Protein AF-A0AAP5H1E4-F1 (afdb_monomer)

Sequence (641 aa):
MQPQWLYTIRWRLMLIMVASLALTGVGIFLGYVMAGALQKIEYVAVPINWIIEQAGSIRVMIITGIILFPVAFFLASLRLVRDLRAINAGLREISAGRFGNVVTVKSKDELSVIIESMNHLSTEWDHYLAEVTCGLEEIASGQFDHQIPEIAGNKLGEVAHSINQMSMQLKHSIAEERKAEKTKNDLITGVSHDLRTPLTSILGFLEVIQEDRYQDEVEMRYYINIAYEKSLALRRLIDELFEYTRINNGMPLEMNELDIAGLIGQLSEEFVPITENAGMKIRLNIQEGDFKIQADGGLLVRAYENIIANAIQYGKAGKYIDIDITQDGDMLAVRIQNYGDPIPERDLPFIFDRFYRVERSRSKQTGGTGLGLAITKSIVEVHRGCITARSSRKATSFETRFSISVLNQAHEAVRETDQHEIEQIPTTLPEKGLAPKKGIFHQERRLFQPRIAAVPMIVLLVCALVLFSFKNSFTSNLVAKLPAIFSENDAPTLIPTSGNNEMTLITGKTDKGYTLLIHSYVFDGQSLIIQYSLKHSNQISELQWTKQSVEPTFMLDPSTIKAVPGIATDTGVTLPKNGTIRFYFIGTLPPPDQFLLKVNVNQLILSDGSGQQDLLSGEWSFEIPVKKNHERKANGQSAPL

Secondary structure (DSSP, 8-state):
---GGGGSHHHHHHHHHHHHHHHHHHHHHHHHHHHHHHTTSTTTHHHHHHHHHHHSSHHHHHHHHHHHHHHHHHHHHHHHHHHHHHHHHHHHHHHTT--S-------SSHHHHHHHHHHHHHHHHHHHHHHHHHHHHHHHTT-TT------TTSHHHHHHHHHHHHHHHHHHHHHHHHHHHHHHHHHHHHHHHHHHHHHHHHHHHHHHHHTT--SSHHHHHHHHHHHHHHHHHHHHHHHHHHHHHHHHTTPPP--EEEEHHHHHHHHHHHTHHHHHHTT-EEEEEE-SS--EEEE-HHHHHHHHHHHHHHHHHH-GGG-EEEEEEEEETTEEEEEEEE-SSPPPTTTGGGTTSTT--S--S--SSS---S-HHHHHHHHHHHTT-EEEEEE-SS-EEEEEEEE-GGGTHHHHTTTSGGGS-----------------------------------HHHHHHHHHHHHHTT-SSSSHHHHTTSTTS------PPP--------------B-TTSEEEEEEEEEE-SSEEEEEEEEEETT---HHHHTTEEEEEEEEE-HHHHHHSTTEEESSS-B--SEEEEEEEE-SSSPPPSEEEEEEEEEEEEEEETTS-EEEE---EEEEEEEETTEEEETTS-EEE-

Structure (mmCIF, N/CA/C/O backbone):
data_AF-A0AAP5H1E4-F1
#
_entry.id   AF-A0AAP5H1E4-F1
#
loop_
_atom_site.group_PDB
_atom_site.id
_atom_site.type_symbol
_atom_site.label_atom_id
_atom_site.label_alt_id
_atom_site.label_comp_id
_atom_site.label_asym_id
_atom_site.label_entity_id
_atom_site.label_seq_id
_atom_site.pdbx_PDB_ins_code
_atom_site.Cartn_x
_atom_site.Cartn_y
_atom_site.Cartn_z
_atom_site.occupancy
_atom_site.B_iso_or_equiv
_atom_site.auth_seq_id
_atom_site.auth_comp_id
_atom_site.auth_asym_id
_atom_site.auth_atom_id
_atom_site.pdbx_PDB_model_num
ATOM 1 N N . MET A 1 1 ? 4.948 -3.774 -69.049 1.00 39.34 1 MET A N 1
ATOM 2 C CA . MET A 1 1 ? 6.015 -4.286 -68.159 1.00 39.34 1 MET A CA 1
ATOM 3 C C . MET A 1 1 ? 7.362 -4.022 -68.815 1.00 39.34 1 MET A C 1
ATOM 5 O O . MET A 1 1 ? 7.515 -4.395 -69.971 1.00 39.34 1 MET A O 1
ATOM 9 N N . GLN A 1 2 ? 8.313 -3.382 -68.129 1.00 39.72 2 GLN A N 1
ATOM 10 C CA . GLN A 1 2 ? 9.725 -3.420 -68.547 1.00 39.72 2 GLN A CA 1
ATOM 11 C C . GLN A 1 2 ? 10.376 -4.702 -67.991 1.00 39.72 2 GLN A C 1
ATOM 13 O O . GLN A 1 2 ? 9.955 -5.155 -66.923 1.00 39.72 2 GLN A O 1
ATOM 18 N N . PRO A 1 3 ? 11.369 -5.317 -68.664 1.00 50.44 3 PRO A N 1
ATOM 19 C CA . PRO A 1 3 ? 11.957 -6.566 -68.185 1.00 50.44 3 PRO A CA 1
ATOM 20 C C . PRO A 1 3 ? 12.864 -6.312 -66.973 1.00 50.44 3 PRO A C 1
ATOM 22 O O . PRO A 1 3 ? 13.985 -5.831 -67.124 1.00 50.44 3 PRO A O 1
ATOM 25 N N . GLN A 1 4 ? 12.399 -6.656 -65.767 1.00 54.50 4 GLN A N 1
ATOM 26 C CA . GLN A 1 4 ? 13.145 -6.437 -64.514 1.00 54.50 4 GLN A CA 1
ATOM 27 C C . GLN A 1 4 ? 14.542 -7.088 -64.512 1.00 54.50 4 GLN A C 1
ATOM 29 O O . GLN A 1 4 ? 15.456 -6.567 -63.880 1.00 54.50 4 GLN A O 1
ATOM 34 N N . TRP A 1 5 ? 14.750 -8.171 -65.272 1.00 57.91 5 TRP A N 1
ATOM 35 C CA . TRP A 1 5 ? 16.049 -8.849 -65.360 1.00 57.91 5 TRP A CA 1
ATOM 36 C C . TRP A 1 5 ? 17.187 -7.958 -65.887 1.00 57.91 5 TRP A C 1
ATOM 38 O O . TRP A 1 5 ? 18.332 -8.152 -65.480 1.00 57.91 5 TRP A O 1
ATOM 48 N N . LEU A 1 6 ? 16.888 -6.955 -66.726 1.00 54.78 6 LEU A N 1
ATOM 49 C CA . LEU A 1 6 ? 17.877 -6.006 -67.267 1.00 54.78 6 LEU A CA 1
ATOM 50 C C . LEU A 1 6 ? 18.501 -5.096 -66.197 1.00 54.78 6 LEU A C 1
ATOM 52 O O . LEU A 1 6 ? 19.537 -4.483 -66.446 1.00 54.78 6 LEU A O 1
ATOM 56 N N . TYR A 1 7 ? 17.877 -5.003 -65.023 1.00 64.00 7 TYR A N 1
ATOM 57 C CA . TYR A 1 7 ? 18.200 -4.028 -63.984 1.00 64.00 7 TYR A CA 1
ATOM 58 C C . TYR A 1 7 ? 18.976 -4.612 -62.798 1.00 64.00 7 TYR A C 1
ATOM 60 O O . TYR A 1 7 ? 19.130 -3.942 -61.791 1.00 64.00 7 TYR A O 1
ATOM 68 N N . THR A 1 8 ? 19.504 -5.833 -62.895 1.00 78.94 8 THR A N 1
ATOM 69 C CA . THR A 1 8 ? 20.339 -6.401 -61.815 1.00 78.94 8 THR A CA 1
ATOM 70 C C . THR A 1 8 ? 21.762 -5.829 -61.804 1.00 78.94 8 THR A C 1
ATOM 72 O O . THR A 1 8 ? 22.312 -5.494 -62.857 1.00 78.94 8 THR A O 1
ATOM 75 N N . ILE A 1 9 ? 22.434 -5.844 -60.648 1.00 78.81 9 ILE A N 1
ATOM 76 C CA . ILE A 1 9 ? 23.871 -5.549 -60.483 1.00 78.81 9 ILE A CA 1
ATOM 77 C C . ILE A 1 9 ? 24.718 -6.378 -61.463 1.00 78.81 9 ILE A C 1
ATOM 79 O O . ILE A 1 9 ? 25.712 -5.888 -61.999 1.00 78.81 9 ILE A O 1
ATOM 83 N N . ARG A 1 10 ? 24.308 -7.621 -61.758 1.00 80.12 10 ARG A N 1
ATOM 84 C CA . ARG A 1 10 ? 24.972 -8.493 -62.744 1.00 80.12 10 ARG A CA 1
ATOM 85 C C . ARG A 1 10 ? 24.897 -7.910 -64.156 1.00 80.12 10 ARG A C 1
ATOM 87 O O . ARG A 1 10 ? 25.924 -7.826 -64.827 1.00 80.12 10 ARG A O 1
ATOM 94 N N . TRP A 1 11 ? 23.721 -7.455 -64.588 1.00 81.56 11 TRP A N 1
ATOM 95 C CA . TRP A 1 11 ? 23.559 -6.789 -65.884 1.00 81.56 11 TRP A CA 1
ATOM 96 C C . TRP A 1 11 ? 24.194 -5.394 -65.907 1.00 81.56 11 TRP A C 1
ATOM 98 O O . TRP A 1 11 ? 24.801 -5.038 -66.911 1.00 81.56 11 TRP A O 1
ATOM 108 N N . ARG A 1 12 ? 24.197 -4.648 -64.795 1.00 81.62 12 ARG A N 1
ATOM 109 C CA . ARG A 1 12 ? 24.951 -3.389 -64.652 1.00 81.62 12 ARG A CA 1
ATOM 110 C C . ARG A 1 12 ? 26.459 -3.602 -64.835 1.00 81.62 12 ARG A C 1
ATOM 112 O O . ARG A 1 12 ? 27.085 -2.860 -65.586 1.00 81.62 12 ARG A O 1
ATOM 119 N N . LEU A 1 13 ? 27.037 -4.633 -64.214 1.00 84.31 13 LEU A N 1
ATOM 120 C CA . LEU A 1 13 ? 28.446 -5.011 -64.393 1.00 84.31 13 LEU A CA 1
ATOM 121 C C . LEU A 1 13 ? 28.737 -5.522 -65.811 1.00 84.31 13 LEU A C 1
ATOM 123 O O . LEU A 1 13 ? 29.768 -5.166 -66.378 1.00 84.31 13 LEU A O 1
ATOM 127 N N . MET A 1 14 ? 27.830 -6.294 -66.416 1.00 84.88 14 MET A N 1
ATOM 128 C CA . MET A 1 14 ? 27.967 -6.760 -67.802 1.00 84.88 14 MET A CA 1
ATOM 129 C C . MET A 1 14 ? 27.886 -5.605 -68.813 1.00 84.88 14 MET A C 1
ATOM 131 O O . MET A 1 14 ? 28.672 -5.565 -69.756 1.00 84.88 14 MET A O 1
ATOM 135 N N . LEU A 1 15 ? 26.998 -4.631 -68.598 1.00 84.69 15 LEU A N 1
ATOM 136 C CA . LEU A 1 15 ? 26.910 -3.411 -69.403 1.00 84.69 15 LEU A CA 1
ATOM 137 C C . LEU A 1 15 ? 28.156 -2.538 -69.238 1.00 84.69 15 LEU A C 1
ATOM 139 O O . LEU A 1 15 ? 28.662 -2.037 -70.235 1.00 84.69 15 LEU A O 1
ATOM 143 N N . ILE A 1 16 ? 28.699 -2.412 -68.021 1.00 86.38 16 ILE A N 1
ATOM 144 C CA . ILE A 1 16 ? 29.999 -1.764 -67.788 1.00 86.38 16 ILE A CA 1
ATOM 145 C C . ILE A 1 16 ? 31.108 -2.503 -68.554 1.00 86.38 16 ILE A C 1
ATOM 147 O O . ILE A 1 16 ? 31.871 -1.868 -69.271 1.00 86.38 16 ILE A O 1
ATOM 151 N N . MET A 1 17 ? 31.161 -3.836 -68.486 1.00 86.94 17 MET A N 1
ATOM 152 C CA . MET A 1 17 ? 32.143 -4.655 -69.207 1.00 86.94 17 MET A CA 1
ATOM 153 C C . MET A 1 17 ? 32.068 -4.452 -70.730 1.00 86.94 17 MET A C 1
ATOM 155 O O . MET A 1 17 ? 33.091 -4.214 -71.369 1.00 86.94 17 MET A O 1
ATOM 159 N N . VAL A 1 18 ? 30.867 -4.495 -71.315 1.00 88.00 18 VAL A N 1
ATOM 160 C CA . VAL A 1 18 ? 30.659 -4.283 -72.758 1.00 88.00 18 VAL A CA 1
ATOM 161 C C . VAL A 1 18 ? 30.956 -2.835 -73.160 1.00 88.00 18 VAL A C 1
ATOM 163 O O . VAL A 1 18 ? 31.608 -2.613 -74.179 1.00 88.00 18 VAL A O 1
ATOM 166 N N . ALA A 1 19 ? 30.552 -1.847 -72.356 1.00 86.81 19 ALA A N 1
ATOM 167 C CA . ALA A 1 19 ? 30.839 -0.437 -72.614 1.00 86.81 19 ALA A CA 1
ATOM 168 C C . ALA A 1 19 ? 32.343 -0.133 -72.547 1.00 86.81 19 ALA A C 1
ATOM 170 O O . ALA A 1 19 ? 32.854 0.571 -73.413 1.00 86.81 19 ALA A O 1
ATOM 171 N N . SER A 1 20 ? 33.073 -0.700 -71.583 1.00 89.12 20 SER A N 1
ATOM 172 C CA . SER A 1 20 ? 34.530 -0.569 -71.501 1.00 89.12 20 SER A CA 1
ATOM 173 C C . SER A 1 20 ? 35.233 -1.257 -72.674 1.00 89.12 20 SER A C 1
ATOM 175 O O . SER A 1 20 ? 36.193 -0.699 -73.194 1.00 89.12 20 SER A O 1
ATOM 177 N N . LEU A 1 21 ? 34.741 -2.410 -73.147 1.00 87.81 21 LEU A N 1
ATOM 178 C CA . LEU A 1 21 ? 35.279 -3.094 -74.333 1.00 87.81 21 LEU A CA 1
ATOM 179 C C . LEU A 1 21 ? 35.039 -2.291 -75.625 1.00 87.81 21 LEU A C 1
ATOM 181 O O . LEU A 1 21 ? 35.924 -2.189 -76.473 1.00 87.81 21 LEU A O 1
ATOM 185 N N . ALA A 1 22 ? 33.862 -1.676 -75.764 1.00 86.81 22 ALA A N 1
ATOM 186 C CA . ALA A 1 22 ? 33.564 -0.771 -76.871 1.00 86.81 22 ALA A CA 1
ATOM 187 C C . ALA A 1 22 ? 34.424 0.504 -76.803 1.00 86.81 22 ALA A C 1
ATOM 189 O O . ALA A 1 22 ? 34.989 0.920 -77.813 1.00 86.81 22 ALA A O 1
ATOM 190 N N . LEU A 1 23 ? 34.578 1.093 -75.612 1.00 88.00 23 LEU A N 1
ATOM 191 C CA . LEU A 1 23 ? 35.383 2.294 -75.386 1.00 88.00 23 LEU A CA 1
ATOM 192 C C . LEU A 1 23 ? 36.867 2.062 -75.697 1.00 88.00 23 LEU A C 1
ATOM 194 O O . LEU A 1 23 ? 37.504 2.946 -76.267 1.00 88.00 23 LEU A O 1
ATOM 198 N N . THR A 1 24 ? 37.425 0.888 -75.384 1.00 88.44 24 THR A N 1
ATOM 199 C CA . THR A 1 24 ? 38.811 0.574 -75.762 1.00 88.44 24 THR A CA 1
ATOM 200 C C . THR A 1 24 ? 38.967 0.287 -77.246 1.00 88.44 24 THR A C 1
ATOM 202 O O . THR A 1 24 ? 39.934 0.766 -77.833 1.00 88.44 24 THR A O 1
ATOM 205 N N . GLY A 1 25 ? 38.008 -0.392 -77.882 1.00 84.25 25 GLY A N 1
ATOM 206 C CA . GLY A 1 25 ? 37.976 -0.535 -79.341 1.00 84.25 25 GLY A CA 1
ATOM 207 C C . GLY A 1 25 ? 37.966 0.822 -80.057 1.00 84.25 25 GLY A C 1
ATOM 208 O O . GLY A 1 25 ? 38.786 1.061 -80.943 1.00 84.25 25 GLY A O 1
ATOM 209 N N . VAL A 1 26 ? 37.107 1.746 -79.609 1.00 86.94 26 VAL A N 1
ATOM 210 C CA . VAL A 1 26 ? 37.058 3.131 -80.107 1.00 86.94 26 VAL A CA 1
ATOM 211 C C . VAL A 1 26 ? 38.362 3.877 -79.814 1.00 86.94 26 VAL A C 1
ATOM 213 O O . VAL A 1 26 ? 38.882 4.534 -80.709 1.00 86.94 26 VAL A O 1
ATOM 216 N N . GLY A 1 27 ? 38.931 3.755 -78.612 1.00 83.06 27 GLY A N 1
ATOM 217 C CA . GLY A 1 27 ? 40.193 4.410 -78.246 1.00 83.06 27 GLY A CA 1
ATOM 218 C C . GLY A 1 27 ? 41.385 3.960 -79.098 1.00 83.06 27 GLY A C 1
ATOM 219 O O . GLY A 1 27 ? 42.168 4.794 -79.548 1.00 83.06 27 GLY A O 1
ATOM 220 N N . ILE A 1 28 ? 41.491 2.658 -79.386 1.00 84.06 28 ILE A N 1
ATOM 221 C CA . ILE A 1 28 ? 42.522 2.096 -80.272 1.00 84.06 28 ILE A CA 1
ATOM 222 C C . ILE A 1 28 ? 42.316 2.582 -81.713 1.00 84.06 28 ILE A C 1
ATOM 224 O O . ILE A 1 28 ? 43.275 3.003 -82.359 1.00 84.06 28 ILE A O 1
ATOM 228 N N . PHE A 1 29 ? 41.074 2.578 -82.209 1.00 82.69 29 PHE A N 1
ATOM 229 C CA . PHE A 1 29 ? 40.748 3.088 -83.544 1.00 82.69 29 PHE A 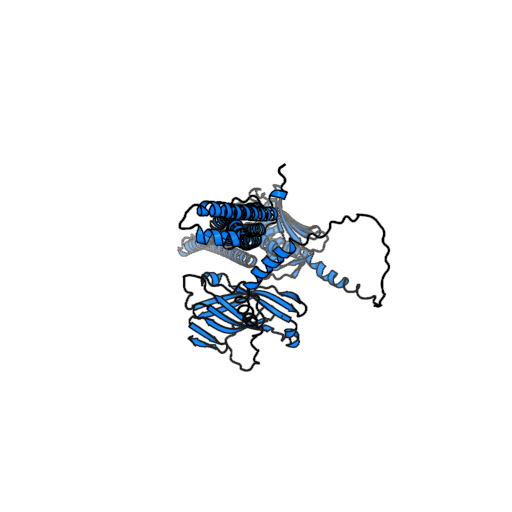CA 1
ATOM 230 C C . PHE A 1 29 ? 41.063 4.587 -83.683 1.00 82.69 29 PHE A C 1
ATOM 232 O O . PHE A 1 29 ? 41.682 4.998 -84.662 1.00 82.69 29 PHE A O 1
ATOM 239 N N . LEU A 1 30 ? 40.710 5.401 -82.683 1.00 81.31 30 LEU A N 1
ATOM 240 C CA . LEU A 1 30 ? 41.004 6.834 -82.674 1.00 81.31 30 LEU A CA 1
ATOM 241 C C . LEU A 1 30 ? 42.517 7.099 -82.620 1.00 81.31 30 LEU A C 1
ATOM 243 O O . LEU A 1 30 ? 43.008 7.974 -83.327 1.00 81.31 30 LEU A O 1
ATOM 247 N N . GLY A 1 31 ? 43.263 6.308 -81.840 1.00 78.62 31 GLY A N 1
ATOM 248 C CA . GLY A 1 31 ? 44.726 6.353 -81.799 1.00 78.62 31 GLY A CA 1
ATOM 249 C C . GLY A 1 31 ? 45.369 6.016 -83.148 1.00 78.62 31 GLY A C 1
ATOM 250 O O . GLY A 1 31 ? 46.270 6.727 -83.586 1.00 78.62 31 GLY A O 1
ATOM 251 N N . TYR A 1 32 ? 44.862 4.995 -83.847 1.00 77.88 32 TYR A N 1
ATOM 252 C CA . TYR A 1 32 ? 45.300 4.634 -85.200 1.00 77.88 32 TYR A CA 1
ATOM 253 C C . TYR A 1 32 ? 45.031 5.758 -86.217 1.00 77.88 32 TYR A C 1
ATOM 255 O O . TYR A 1 32 ? 45.938 6.168 -86.943 1.00 77.88 32 TYR A O 1
ATOM 263 N N . VAL A 1 33 ? 43.817 6.322 -86.222 1.00 80.06 33 VAL A N 1
ATOM 264 C CA . VAL A 1 33 ? 43.457 7.459 -87.091 1.00 80.06 33 VAL A CA 1
ATOM 265 C C . VAL A 1 33 ? 44.319 8.690 -86.785 1.00 80.06 33 VAL A C 1
ATOM 267 O O . VAL A 1 33 ? 44.785 9.358 -87.708 1.00 80.06 33 VAL A O 1
ATOM 270 N N . MET A 1 34 ? 44.584 8.981 -85.508 1.00 74.38 34 MET A N 1
ATOM 271 C CA . MET A 1 34 ? 45.401 10.130 -85.113 1.00 74.38 34 MET A CA 1
ATOM 272 C C . MET A 1 34 ? 46.888 9.939 -85.446 1.00 74.38 34 MET A C 1
ATOM 274 O O . MET A 1 34 ? 47.532 10.901 -85.858 1.00 74.38 34 MET A O 1
ATOM 278 N N . ALA A 1 35 ? 47.423 8.715 -85.369 1.00 69.19 35 ALA A N 1
ATOM 279 C CA . ALA A 1 35 ? 48.772 8.407 -85.847 1.00 69.19 35 ALA A CA 1
ATOM 280 C C . ALA A 1 35 ? 48.908 8.672 -87.360 1.00 69.19 35 ALA A C 1
ATOM 282 O O . ALA A 1 35 ? 49.825 9.378 -87.777 1.00 69.19 35 ALA A O 1
ATOM 283 N N . GLY A 1 36 ? 47.945 8.212 -88.171 1.00 69.50 36 GLY A N 1
ATOM 284 C CA . GLY A 1 36 ? 47.897 8.499 -89.613 1.00 69.50 36 GLY A CA 1
ATOM 285 C C . GLY A 1 36 ? 47.659 9.979 -89.963 1.00 69.50 36 GLY A C 1
ATOM 286 O O . GLY A 1 36 ? 48.030 10.432 -91.046 1.00 69.50 36 GLY A O 1
ATOM 287 N N . ALA A 1 37 ? 47.079 10.768 -89.053 1.00 72.00 37 ALA A N 1
ATOM 288 C CA . ALA A 1 37 ? 46.982 12.221 -89.203 1.00 72.00 37 ALA A CA 1
ATOM 289 C C . ALA A 1 37 ? 48.318 12.922 -88.891 1.00 72.00 37 ALA A C 1
ATOM 291 O O . ALA A 1 37 ? 48.766 13.764 -89.669 1.00 72.00 37 ALA A O 1
ATOM 292 N N . LEU A 1 38 ? 48.980 12.540 -87.792 1.00 66.50 38 LEU A N 1
ATOM 293 C CA . LEU A 1 38 ? 50.283 13.072 -87.370 1.00 66.50 38 LEU A CA 1
ATOM 294 C C . LEU A 1 38 ? 51.415 12.732 -88.354 1.00 66.50 38 LEU A C 1
ATOM 296 O O . LEU A 1 38 ? 52.356 13.510 -88.493 1.00 66.50 38 LEU A O 1
ATOM 300 N N . GLN A 1 39 ? 51.287 11.626 -89.093 1.00 65.06 39 GLN A N 1
ATOM 301 C CA . GLN A 1 39 ? 52.185 11.219 -90.181 1.00 65.06 39 GLN A CA 1
ATOM 302 C C . GLN A 1 39 ? 52.384 12.305 -91.261 1.00 65.06 39 GLN A C 1
ATOM 304 O O . GLN A 1 39 ? 53.387 12.295 -91.969 1.00 65.06 39 GLN A O 1
ATOM 309 N N . LYS A 1 40 ? 51.453 13.264 -91.383 1.00 66.31 40 LYS A N 1
ATOM 310 C CA . LYS A 1 40 ? 51.524 14.382 -92.341 1.00 66.31 40 LYS A CA 1
ATOM 311 C C . LYS A 1 40 ? 52.388 15.560 -91.871 1.00 66.31 40 LYS A C 1
ATOM 313 O O . LYS A 1 40 ? 52.519 16.532 -92.609 1.00 66.31 40 LYS A O 1
ATOM 318 N N . ILE A 1 41 ? 52.946 15.510 -90.659 1.00 73.44 41 ILE A N 1
ATOM 319 C CA . ILE A 1 41 ? 53.801 16.567 -90.107 1.00 73.44 41 ILE A CA 1
ATOM 320 C C . ILE A 1 41 ? 55.264 16.142 -90.257 1.00 73.44 41 ILE A C 1
ATOM 322 O O . ILE A 1 41 ? 55.736 15.237 -89.572 1.00 73.44 41 ILE A O 1
ATOM 326 N N . GLU A 1 42 ? 55.980 16.824 -91.147 1.00 61.03 42 GLU A N 1
ATOM 327 C CA . GLU A 1 42 ? 57.305 16.445 -91.663 1.00 61.03 42 GLU A CA 1
ATOM 328 C C . GLU A 1 42 ? 58.349 16.148 -90.565 1.00 61.03 42 GLU A C 1
ATOM 330 O O . GLU A 1 42 ? 59.067 15.154 -90.638 1.00 61.03 42 GLU A O 1
ATOM 335 N N . TYR A 1 43 ? 58.354 16.933 -89.480 1.00 63.47 43 TYR A N 1
ATOM 336 C CA . TYR A 1 43 ? 59.264 16.758 -88.337 1.00 63.47 43 TYR A CA 1
ATOM 337 C C . TYR A 1 43 ? 58.910 15.602 -87.380 1.00 63.47 43 TYR A C 1
ATOM 339 O O . TYR A 1 43 ? 59.730 15.226 -86.544 1.00 63.47 43 TYR A O 1
ATOM 347 N N . VAL A 1 44 ? 57.695 15.048 -87.463 1.00 59.81 44 VAL A N 1
ATOM 348 C CA . VAL A 1 44 ? 57.188 13.990 -86.559 1.00 59.81 44 VAL A CA 1
ATOM 349 C C . VAL A 1 44 ? 56.977 12.661 -87.302 1.00 59.81 44 VAL A C 1
ATOM 351 O O . VAL A 1 44 ? 56.905 11.599 -86.681 1.00 59.81 44 VAL A O 1
ATOM 354 N N . ALA A 1 45 ? 56.939 12.695 -88.637 1.00 59.41 45 ALA A N 1
ATOM 355 C CA . ALA A 1 45 ? 56.679 11.542 -89.492 1.00 59.41 45 ALA A CA 1
ATOM 356 C C . ALA A 1 45 ? 57.686 10.390 -89.319 1.00 59.41 45 ALA A C 1
ATOM 358 O O . ALA A 1 45 ? 57.287 9.236 -89.397 1.00 59.41 45 ALA A O 1
ATOM 359 N N . VAL A 1 46 ? 58.969 10.660 -89.044 1.00 63.25 46 VAL A N 1
ATOM 360 C CA . VAL A 1 46 ? 60.008 9.610 -88.936 1.00 63.25 46 VAL A CA 1
ATOM 361 C C . VAL A 1 46 ? 59.769 8.640 -87.762 1.00 63.25 46 VAL A C 1
ATOM 363 O O . VAL A 1 46 ? 59.603 7.445 -88.022 1.00 63.25 46 VAL A O 1
ATOM 366 N N . PRO A 1 47 ? 59.691 9.082 -86.486 1.00 61.00 47 PRO A N 1
ATOM 367 C CA . PRO A 1 47 ? 59.373 8.173 -85.383 1.00 61.00 47 PRO A CA 1
ATOM 368 C C . PRO A 1 47 ? 57.951 7.603 -85.483 1.00 61.00 47 PRO A C 1
ATOM 370 O O . PRO A 1 47 ? 57.722 6.474 -85.057 1.00 61.00 47 PRO A O 1
ATOM 373 N N . ILE A 1 48 ? 56.997 8.340 -86.067 1.00 62.31 48 ILE A N 1
ATOM 374 C CA . ILE A 1 48 ? 55.622 7.855 -86.244 1.00 62.31 48 ILE A CA 1
ATOM 375 C C . ILE A 1 48 ? 55.526 6.772 -87.326 1.00 62.31 48 ILE A C 1
ATOM 377 O O . ILE A 1 48 ? 54.792 5.814 -87.118 1.00 62.31 48 ILE A O 1
ATOM 381 N N . ASN A 1 49 ? 56.293 6.840 -88.416 1.00 62.69 49 ASN A N 1
ATOM 382 C CA . ASN A 1 49 ? 56.368 5.766 -89.412 1.00 62.69 49 ASN A CA 1
ATOM 383 C C . ASN A 1 49 ? 56.897 4.474 -88.785 1.00 62.69 49 ASN A C 1
ATOM 385 O O . ASN A 1 49 ? 56.255 3.438 -88.920 1.00 62.69 49 ASN A O 1
ATOM 389 N N . TRP A 1 50 ? 57.995 4.548 -88.024 1.00 64.69 50 TRP A N 1
ATOM 390 C CA . TRP A 1 50 ? 58.532 3.391 -87.297 1.00 64.69 50 TRP A CA 1
ATOM 391 C C . TRP A 1 50 ? 57.501 2.808 -86.316 1.00 64.69 50 TRP A C 1
ATOM 393 O O . TRP A 1 50 ? 57.255 1.603 -86.300 1.00 64.69 50 TRP A O 1
ATOM 403 N N . ILE A 1 51 ? 56.810 3.671 -85.560 1.00 59.31 51 ILE A N 1
ATOM 404 C CA . ILE A 1 51 ? 55.706 3.249 -84.687 1.00 59.31 51 ILE A CA 1
ATOM 405 C C . ILE A 1 51 ? 54.561 2.622 -85.494 1.00 59.31 51 ILE A C 1
ATOM 407 O O . ILE A 1 51 ? 54.023 1.622 -85.043 1.00 59.31 51 ILE A O 1
ATOM 411 N N . ILE A 1 52 ? 54.177 3.137 -86.665 1.00 60.88 52 ILE A N 1
ATOM 412 C CA . ILE A 1 52 ? 53.081 2.583 -87.481 1.00 60.88 52 ILE A CA 1
ATOM 413 C C . ILE A 1 52 ? 53.475 1.242 -88.120 1.00 60.88 52 ILE A C 1
ATOM 415 O O . ILE A 1 52 ? 52.645 0.335 -88.154 1.00 60.88 52 ILE A O 1
ATOM 419 N N . GLU A 1 53 ? 54.721 1.060 -88.556 1.00 64.00 53 GLU A N 1
ATOM 420 C CA . GLU A 1 53 ? 55.210 -0.224 -89.081 1.00 64.00 53 GLU A CA 1
ATOM 421 C C . GLU A 1 53 ? 55.253 -1.307 -87.988 1.00 64.00 53 GLU A C 1
ATOM 423 O O . GLU A 1 53 ? 54.825 -2.441 -88.220 1.00 64.00 53 GLU A O 1
ATOM 428 N N . GLN A 1 54 ? 55.666 -0.963 -86.760 1.00 58.34 54 GLN A N 1
ATOM 429 C CA . GLN A 1 54 ? 55.599 -1.883 -85.619 1.00 58.34 54 GLN A CA 1
ATOM 430 C C . GLN A 1 54 ? 54.160 -2.086 -85.087 1.00 58.34 54 GLN A C 1
ATOM 432 O O . GLN A 1 54 ? 53.781 -3.214 -84.763 1.00 58.34 54 GLN A O 1
ATOM 437 N N . ALA A 1 55 ? 53.358 -1.020 -84.966 1.00 48.75 55 ALA A N 1
ATOM 438 C CA . ALA A 1 55 ? 52.089 -0.996 -84.221 1.00 48.75 55 ALA A CA 1
ATOM 439 C C . ALA A 1 55 ? 50.820 -1.143 -85.074 1.00 48.75 55 ALA A C 1
ATOM 441 O O . ALA A 1 55 ? 49.772 -1.503 -84.539 1.00 48.75 55 ALA A O 1
ATOM 442 N N . GLY A 1 56 ? 50.913 -0.956 -86.394 1.00 51.00 56 GLY A N 1
ATOM 443 C CA . GLY A 1 56 ? 49.909 -1.425 -87.355 1.00 51.00 56 GLY A CA 1
ATOM 444 C C . GLY A 1 56 ? 49.823 -2.956 -87.413 1.00 51.00 56 GLY A C 1
ATOM 445 O O . GLY A 1 56 ? 48.859 -3.516 -87.933 1.00 51.00 56 GLY A O 1
ATOM 446 N N . SER A 1 57 ? 50.796 -3.657 -86.819 1.00 64.19 57 SER A N 1
ATOM 447 C CA . SER A 1 57 ? 50.678 -5.077 -86.508 1.00 64.19 57 SER A CA 1
ATOM 448 C C . SER A 1 57 ? 49.551 -5.320 -85.503 1.00 64.19 57 SER A C 1
ATOM 450 O O . SER A 1 57 ? 49.589 -4.834 -84.370 1.00 64.19 57 SER A O 1
ATOM 452 N N . ILE A 1 58 ? 48.604 -6.185 -85.880 1.00 68.44 58 ILE A N 1
ATOM 453 C CA . ILE A 1 58 ? 47.477 -6.661 -85.053 1.00 68.44 58 ILE A CA 1
ATOM 454 C C . ILE A 1 58 ? 47.918 -7.046 -83.624 1.00 68.44 58 ILE A C 1
ATOM 456 O O . ILE A 1 58 ? 47.176 -6.852 -82.662 1.00 68.44 58 ILE A O 1
ATOM 460 N N . ARG A 1 59 ? 49.151 -7.548 -83.463 1.00 69.94 59 ARG A N 1
ATOM 461 C CA . ARG A 1 59 ? 49.736 -7.928 -82.166 1.00 69.94 59 ARG A CA 1
ATOM 462 C C . ARG A 1 59 ? 49.836 -6.757 -81.183 1.00 69.94 59 ARG A C 1
ATOM 464 O O . ARG A 1 59 ? 49.564 -6.951 -80.002 1.00 69.94 59 ARG A O 1
ATOM 471 N N . VAL A 1 60 ? 50.196 -5.558 -81.644 1.00 74.06 60 VAL A N 1
ATOM 472 C CA . VAL A 1 60 ? 50.349 -4.382 -80.769 1.00 74.06 60 VAL A CA 1
ATOM 473 C C . VAL A 1 60 ? 48.985 -3.825 -80.376 1.00 74.06 60 VAL A C 1
ATOM 475 O O . VAL A 1 60 ? 48.762 -3.588 -79.193 1.00 74.06 60 VAL A O 1
ATOM 478 N N . MET A 1 61 ? 48.035 -3.738 -81.315 1.00 73.69 61 MET A N 1
ATOM 479 C CA . MET A 1 61 ? 46.643 -3.369 -81.008 1.00 73.69 61 MET A CA 1
ATOM 480 C C . MET A 1 61 ? 46.028 -4.286 -79.935 1.00 73.69 61 MET A C 1
ATOM 482 O O . MET A 1 61 ? 45.353 -3.804 -79.026 1.00 73.69 61 MET A O 1
ATOM 486 N N . ILE A 1 62 ? 46.306 -5.597 -79.994 1.00 77.88 62 ILE A N 1
ATOM 487 C CA . ILE A 1 62 ? 45.887 -6.567 -78.969 1.00 77.88 62 ILE A CA 1
ATOM 488 C C . ILE A 1 62 ? 46.533 -6.259 -77.608 1.00 77.88 62 ILE A C 1
ATOM 490 O O . ILE A 1 62 ? 45.822 -6.210 -76.607 1.00 77.88 62 ILE A O 1
ATOM 494 N N . ILE A 1 63 ? 47.847 -6.011 -77.550 1.00 80.56 63 ILE A N 1
ATOM 495 C CA . ILE A 1 63 ? 48.552 -5.684 -76.295 1.00 80.56 63 ILE A CA 1
ATOM 496 C C . ILE A 1 63 ? 48.011 -4.381 -75.684 1.00 80.56 63 ILE A C 1
ATOM 498 O O . ILE A 1 63 ? 47.677 -4.349 -74.499 1.00 80.56 63 ILE A O 1
ATOM 502 N N . THR A 1 64 ? 47.844 -3.327 -76.488 1.00 81.00 64 THR A N 1
ATOM 503 C CA . THR A 1 64 ? 47.244 -2.060 -76.044 1.00 81.00 64 THR A CA 1
ATOM 504 C C . THR A 1 64 ? 45.814 -2.263 -75.541 1.00 81.00 64 THR A C 1
ATOM 506 O O . THR A 1 64 ? 45.456 -1.708 -74.505 1.00 81.00 64 THR A O 1
ATOM 509 N N . GLY A 1 65 ? 45.008 -3.102 -76.200 1.00 80.31 65 GLY A N 1
ATOM 510 C CA . GLY A 1 65 ? 43.660 -3.451 -75.742 1.00 80.31 65 GLY A CA 1
ATOM 511 C C . GLY A 1 65 ? 43.635 -4.208 -74.414 1.00 80.31 65 GLY A C 1
ATOM 512 O O . GLY A 1 65 ? 42.832 -3.868 -73.546 1.00 80.31 65 GLY A O 1
ATOM 513 N N . ILE A 1 66 ? 44.544 -5.167 -74.219 1.00 84.19 66 ILE A N 1
ATOM 514 C CA . ILE A 1 66 ? 44.696 -5.925 -72.965 1.00 84.19 66 ILE A CA 1
ATOM 515 C C . ILE A 1 66 ? 45.071 -5.008 -71.790 1.00 84.19 66 ILE A C 1
ATOM 517 O O . ILE A 1 66 ? 44.635 -5.259 -70.671 1.00 84.19 66 ILE A O 1
ATOM 521 N N . ILE A 1 67 ? 45.831 -3.934 -72.029 1.00 83.81 67 ILE A N 1
ATOM 522 C CA . ILE A 1 67 ? 46.217 -2.957 -70.995 1.00 83.81 67 ILE A CA 1
ATOM 523 C C . ILE A 1 67 ? 45.109 -1.919 -70.757 1.00 83.81 67 ILE A C 1
ATOM 525 O O . ILE A 1 67 ? 44.776 -1.610 -69.613 1.00 83.81 67 ILE A O 1
ATOM 529 N N . LEU A 1 68 ? 44.511 -1.381 -71.824 1.00 83.31 68 LEU A N 1
ATOM 530 C CA . LEU A 1 68 ? 43.522 -0.306 -71.732 1.00 83.31 68 LEU A CA 1
ATOM 531 C C . LEU A 1 68 ? 42.177 -0.798 -71.172 1.00 83.31 68 LEU A C 1
ATOM 533 O O . LEU A 1 68 ? 41.486 -0.043 -70.488 1.00 83.31 68 LEU A O 1
ATOM 537 N N . PHE A 1 69 ? 41.790 -2.051 -71.440 1.00 87.88 69 PHE A N 1
ATOM 538 C CA . PHE A 1 69 ? 40.482 -2.584 -71.042 1.00 87.88 69 PHE A CA 1
ATOM 539 C C . PHE A 1 69 ? 40.298 -2.694 -69.517 1.00 87.88 69 PHE A C 1
ATOM 541 O O . PHE A 1 69 ? 39.301 -2.161 -69.025 1.00 87.88 69 PHE A O 1
ATOM 548 N N . PRO A 1 70 ? 41.238 -3.267 -68.736 1.00 88.81 70 PRO A N 1
ATOM 549 C CA . PRO A 1 70 ? 41.179 -3.234 -67.276 1.00 88.81 70 PRO A CA 1
ATOM 550 C C . PRO A 1 70 ? 41.084 -1.815 -66.706 1.00 88.81 70 PRO A C 1
ATOM 552 O O . PRO A 1 70 ? 40.330 -1.598 -65.763 1.00 88.81 70 PRO A O 1
ATOM 555 N N . VAL A 1 71 ? 41.780 -0.835 -67.298 1.00 85.88 71 VAL A N 1
ATOM 556 C CA . VAL A 1 71 ? 41.722 0.574 -66.866 1.00 85.88 71 VAL A CA 1
ATOM 557 C C . VAL A 1 71 ? 40.341 1.177 -67.141 1.00 85.88 71 VAL A C 1
ATOM 559 O O . VAL A 1 71 ? 39.724 1.744 -66.238 1.00 85.88 71 VAL A O 1
ATOM 562 N N . ALA A 1 72 ? 39.808 1.004 -68.354 1.00 81.44 72 ALA A N 1
ATOM 563 C CA . ALA A 1 72 ? 38.475 1.480 -68.727 1.00 81.44 72 ALA A CA 1
ATOM 564 C C . ALA A 1 72 ? 37.355 0.805 -67.910 1.00 81.44 72 ALA A C 1
ATOM 566 O O . ALA A 1 72 ? 36.358 1.448 -67.579 1.00 81.44 72 ALA A O 1
ATOM 567 N N . PHE A 1 73 ? 37.512 -0.477 -67.570 1.00 87.06 73 PHE A N 1
ATOM 568 C CA . PHE A 1 73 ? 36.587 -1.221 -66.713 1.00 87.06 73 PHE A CA 1
ATOM 569 C C . PHE A 1 73 ? 36.663 -0.759 -65.255 1.00 87.06 73 PHE A C 1
ATOM 571 O O . PHE A 1 73 ? 35.633 -0.478 -64.641 1.00 87.06 73 PHE A O 1
ATOM 578 N N . PHE A 1 74 ? 37.875 -0.596 -64.716 1.00 87.06 74 PHE A N 1
ATOM 579 C CA . PHE A 1 74 ? 38.091 -0.097 -63.362 1.00 87.06 74 PHE A CA 1
ATOM 580 C C . PHE A 1 74 ? 37.469 1.292 -63.176 1.00 87.06 74 PHE A C 1
ATOM 582 O O . PHE A 1 74 ? 36.644 1.465 -62.279 1.00 87.06 74 PHE A O 1
ATOM 589 N N . LEU A 1 75 ? 37.772 2.245 -64.065 1.00 85.56 75 LEU A N 1
ATOM 590 C CA . LEU A 1 75 ? 37.222 3.605 -64.016 1.00 85.56 75 LEU A CA 1
ATOM 591 C C . LEU A 1 75 ? 35.687 3.621 -64.071 1.00 85.56 75 LEU A C 1
ATOM 593 O O . LEU A 1 75 ? 35.053 4.328 -63.287 1.00 85.56 75 LEU A O 1
ATOM 597 N N . ALA A 1 76 ? 35.075 2.806 -64.934 1.00 80.56 76 ALA A N 1
ATOM 598 C CA . ALA A 1 76 ? 33.619 2.688 -65.007 1.00 80.56 76 ALA A CA 1
ATOM 599 C C . ALA A 1 76 ? 33.006 2.025 -63.750 1.00 80.56 76 ALA A C 1
ATOM 601 O O . ALA A 1 76 ? 31.923 2.417 -63.305 1.00 80.56 76 ALA A O 1
ATOM 602 N N . SER A 1 77 ? 33.713 1.076 -63.124 1.00 83.81 77 SER A N 1
ATOM 603 C CA . SER A 1 77 ? 33.279 0.409 -61.886 1.00 83.81 77 SER A CA 1
ATOM 604 C C . SER A 1 77 ? 33.274 1.323 -60.650 1.00 83.81 77 SER A C 1
ATOM 606 O O . SER A 1 77 ? 32.478 1.099 -59.734 1.00 83.81 77 SER A O 1
ATOM 608 N N . LEU A 1 78 ? 34.086 2.395 -60.633 1.00 82.62 78 LEU A N 1
ATOM 609 C CA . LEU A 1 78 ? 34.213 3.319 -59.491 1.00 82.62 78 LEU A CA 1
ATOM 610 C C . LEU A 1 78 ? 32.869 3.896 -59.024 1.00 82.62 78 LEU A C 1
ATOM 612 O O . LEU A 1 78 ? 32.696 4.166 -57.835 1.00 82.62 78 LEU A O 1
ATOM 616 N N . ARG A 1 79 ? 31.897 4.053 -59.934 1.00 78.56 79 ARG A N 1
ATOM 617 C CA . ARG A 1 79 ? 30.549 4.521 -59.588 1.00 78.56 79 ARG A CA 1
ATOM 618 C C . ARG A 1 79 ? 29.837 3.554 -58.640 1.00 78.56 79 ARG A C 1
ATOM 620 O O . ARG A 1 79 ? 29.327 3.998 -57.621 1.00 78.56 79 ARG A O 1
ATOM 627 N N . LEU A 1 80 ? 29.872 2.250 -58.922 1.00 79.81 80 LEU A N 1
ATOM 628 C CA . LEU A 1 80 ? 29.273 1.222 -58.060 1.00 79.81 80 LEU A CA 1
ATOM 629 C C . LEU A 1 80 ? 29.992 1.144 -56.703 1.00 79.81 80 LEU A C 1
ATOM 631 O O . LEU A 1 80 ? 29.342 1.035 -55.667 1.00 79.81 80 LEU A O 1
ATOM 635 N N . VAL A 1 81 ? 31.322 1.296 -56.686 1.00 83.12 81 VAL A N 1
ATOM 636 C CA . VAL A 1 81 ? 32.105 1.365 -55.438 1.00 83.12 81 VAL A CA 1
ATOM 637 C C . VAL A 1 81 ? 31.705 2.576 -54.586 1.00 83.12 81 VAL A C 1
ATOM 639 O O . VAL A 1 81 ? 31.611 2.461 -53.366 1.00 83.12 81 VAL A O 1
ATOM 642 N N . ARG A 1 82 ? 31.449 3.738 -55.198 1.00 82.44 82 ARG A N 1
ATOM 643 C CA . ARG A 1 82 ? 30.969 4.934 -54.488 1.00 82.44 82 ARG A CA 1
ATOM 644 C C . ARG A 1 82 ? 29.556 4.738 -53.936 1.00 82.44 82 ARG A C 1
ATOM 646 O O . ARG A 1 82 ? 29.312 5.095 -52.788 1.00 82.44 82 ARG A O 1
ATOM 653 N N . ASP A 1 83 ? 28.661 4.161 -54.731 1.00 82.88 83 ASP A N 1
ATOM 654 C CA . ASP A 1 83 ? 27.276 3.905 -54.332 1.00 82.88 83 ASP A CA 1
ATOM 655 C C . ASP A 1 83 ? 27.236 2.938 -53.115 1.00 82.88 83 ASP A C 1
ATOM 657 O O . ASP A 1 83 ? 26.549 3.212 -52.133 1.00 82.88 83 ASP A O 1
ATOM 661 N N . LEU A 1 84 ? 28.087 1.897 -53.089 1.00 83.31 84 LEU A N 1
ATOM 662 C CA . LEU A 1 84 ? 28.276 1.013 -51.922 1.00 83.31 84 LEU A CA 1
ATOM 663 C C . LEU A 1 84 ? 28.875 1.718 -50.688 1.00 83.31 84 LEU A C 1
ATOM 665 O O . LEU A 1 84 ? 28.472 1.422 -49.563 1.00 83.31 84 LEU A O 1
ATOM 669 N N . ARG A 1 85 ? 29.822 2.656 -50.859 1.00 85.56 85 ARG A N 1
ATOM 670 C CA . ARG A 1 85 ? 30.369 3.434 -49.724 1.00 85.56 85 ARG A CA 1
ATOM 671 C C . ARG A 1 85 ? 29.299 4.282 -49.040 1.00 85.56 85 ARG A C 1
ATOM 673 O O . ARG A 1 85 ? 29.349 4.420 -47.825 1.00 85.56 85 ARG A O 1
ATOM 680 N N . ALA A 1 86 ? 28.353 4.832 -49.799 1.00 83.81 86 ALA A N 1
ATOM 681 C CA . ALA A 1 86 ? 27.256 5.625 -49.251 1.00 83.81 86 ALA A CA 1
ATOM 682 C C . ALA A 1 86 ? 26.264 4.767 -48.444 1.00 83.81 86 ALA A C 1
ATOM 684 O O . ALA A 1 86 ? 25.854 5.180 -47.364 1.00 83.81 86 ALA A O 1
ATOM 685 N N . ILE A 1 87 ? 25.957 3.544 -48.898 1.00 86.06 87 ILE A N 1
ATOM 686 C CA . ILE A 1 87 ? 25.161 2.578 -48.116 1.00 86.06 87 ILE A CA 1
ATOM 687 C C . ILE A 1 87 ? 25.885 2.220 -46.808 1.00 86.06 87 ILE A C 1
ATOM 689 O O . ILE A 1 87 ? 25.292 2.282 -45.737 1.00 86.06 87 ILE A O 1
ATOM 693 N N . ASN A 1 88 ? 27.189 1.930 -46.868 1.00 87.62 88 ASN A N 1
ATOM 694 C CA . ASN A 1 88 ? 27.999 1.643 -45.677 1.00 87.62 88 ASN A CA 1
ATOM 695 C C . ASN A 1 88 ? 28.115 2.849 -44.716 1.00 87.62 88 ASN A C 1
ATOM 697 O O . ASN A 1 88 ? 28.283 2.666 -43.515 1.00 87.62 88 ASN A O 1
ATOM 701 N N . ALA A 1 89 ? 28.016 4.084 -45.220 1.00 86.56 89 ALA A N 1
ATOM 702 C CA . ALA A 1 89 ? 27.935 5.278 -44.381 1.00 86.56 89 ALA A CA 1
ATOM 703 C C . ALA A 1 89 ? 26.575 5.377 -43.665 1.00 86.56 89 ALA A C 1
ATOM 705 O O . ALA A 1 89 ? 26.557 5.571 -42.455 1.00 86.56 89 ALA A O 1
ATOM 706 N N . GLY A 1 90 ? 25.457 5.152 -44.367 1.00 85.31 90 GLY A N 1
ATOM 707 C CA . GLY A 1 90 ? 24.123 5.110 -43.751 1.00 85.31 90 GLY A CA 1
ATOM 708 C C . GLY A 1 90 ? 23.986 4.012 -42.692 1.00 85.31 90 GLY A C 1
ATOM 709 O O . GLY A 1 90 ? 23.547 4.278 -41.578 1.00 85.31 90 GLY A O 1
ATOM 710 N N . LEU A 1 91 ? 24.471 2.800 -42.989 1.00 85.75 91 LEU A N 1
ATOM 711 C CA . LEU A 1 91 ? 24.527 1.703 -42.014 1.00 85.75 91 LEU A CA 1
ATOM 712 C C . LEU A 1 91 ? 25.358 2.060 -40.772 1.00 85.75 91 LEU A C 1
ATOM 714 O O . LEU A 1 91 ? 25.014 1.630 -39.675 1.00 85.75 91 LEU A O 1
ATOM 718 N N . ARG A 1 92 ? 26.425 2.859 -40.920 1.00 87.06 92 ARG A N 1
ATOM 719 C CA . ARG A 1 92 ? 27.223 3.338 -39.782 1.00 87.06 92 ARG A CA 1
ATOM 720 C C . ARG A 1 92 ? 26.462 4.330 -38.908 1.00 87.06 92 ARG A C 1
ATOM 722 O O . ARG A 1 92 ? 26.524 4.182 -37.692 1.00 87.06 92 ARG A O 1
ATOM 729 N N . GLU A 1 93 ? 25.731 5.276 -39.495 1.00 86.75 93 GLU A N 1
ATOM 730 C CA . GLU A 1 93 ? 24.875 6.208 -38.744 1.00 86.75 93 GLU A CA 1
ATOM 731 C C . GLU A 1 93 ? 23.801 5.454 -37.945 1.00 86.75 93 GLU A C 1
ATOM 733 O O . GLU A 1 93 ? 23.722 5.613 -36.726 1.00 86.75 93 GLU A O 1
ATOM 738 N N . ILE A 1 94 ? 23.084 4.534 -38.601 1.00 86.00 94 ILE A N 1
ATOM 739 C CA . ILE A 1 94 ? 22.074 3.662 -37.980 1.00 86.00 94 ILE A CA 1
ATOM 740 C C . ILE A 1 94 ? 22.695 2.822 -36.849 1.00 86.00 94 ILE A C 1
ATOM 742 O O . ILE A 1 94 ? 22.167 2.789 -35.741 1.00 86.00 94 ILE A O 1
ATOM 746 N N . SER A 1 95 ? 23.863 2.203 -37.075 1.00 83.12 95 SER A N 1
ATOM 747 C CA . SER A 1 95 ? 24.570 1.421 -36.042 1.00 83.12 95 SER A CA 1
ATOM 748 C C . SER A 1 95 ? 25.082 2.251 -34.858 1.00 83.12 95 SER A C 1
ATOM 750 O O . SER A 1 95 ? 25.405 1.693 -33.814 1.00 83.12 95 SER A O 1
ATOM 752 N N . ALA A 1 96 ? 25.160 3.575 -35.014 1.00 86.75 96 ALA A N 1
ATOM 753 C CA . ALA A 1 96 ? 25.559 4.523 -33.980 1.00 86.75 96 ALA A CA 1
ATOM 754 C C . ALA A 1 96 ? 24.354 5.243 -33.340 1.00 86.75 96 ALA A C 1
ATOM 756 O O . ALA A 1 96 ? 24.537 6.293 -32.722 1.00 86.75 96 ALA A O 1
ATOM 757 N N . GLY A 1 97 ? 23.136 4.712 -33.520 1.00 80.56 97 GLY A N 1
ATOM 758 C CA . GLY A 1 97 ? 21.898 5.250 -32.951 1.00 80.56 97 GLY A CA 1
ATOM 759 C C . GLY A 1 97 ? 21.403 6.549 -33.593 1.00 80.56 97 GLY A C 1
ATOM 760 O O . GLY A 1 97 ? 20.525 7.198 -33.034 1.00 80.56 97 GLY A O 1
ATOM 761 N N . ARG A 1 98 ? 21.961 6.961 -34.741 1.00 84.38 98 ARG A N 1
ATOM 762 C CA . ARG A 1 98 ? 21.541 8.168 -35.469 1.00 84.38 98 ARG A CA 1
ATOM 763 C C . ARG A 1 98 ? 20.605 7.790 -36.608 1.00 84.38 98 ARG A C 1
ATOM 765 O O . ARG A 1 98 ? 21.027 7.562 -37.744 1.00 84.38 98 ARG A O 1
ATOM 772 N N . PHE A 1 99 ? 19.334 7.690 -36.246 1.00 83.69 99 PHE A N 1
ATOM 773 C CA . PHE A 1 99 ? 18.215 7.434 -37.143 1.00 83.69 99 PHE A CA 1
ATOM 774 C C . PHE A 1 99 ? 17.833 8.710 -37.931 1.00 83.69 99 PHE A C 1
ATOM 776 O O . PHE A 1 99 ? 18.575 9.695 -37.914 1.00 83.69 99 PHE A O 1
ATOM 783 N N . GLY A 1 100 ? 16.788 8.653 -38.763 1.00 71.75 100 GLY A N 1
ATOM 784 C CA . GLY A 1 100 ? 16.345 9.772 -39.616 1.00 71.75 100 GLY A CA 1
ATOM 785 C C . GLY A 1 100 ? 17.259 10.143 -40.808 1.00 71.75 100 GLY A C 1
ATOM 786 O O . GLY A 1 100 ? 16.812 10.795 -41.753 1.00 71.75 100 GLY A O 1
ATOM 787 N N . ASN A 1 101 ? 18.525 9.709 -40.831 1.00 78.69 101 ASN A N 1
ATOM 788 C CA . ASN A 1 101 ? 19.497 10.024 -41.889 1.00 78.69 101 ASN A CA 1
ATOM 789 C C . ASN A 1 101 ? 19.259 9.225 -43.195 1.00 78.69 101 ASN A C 1
ATOM 791 O O . ASN A 1 101 ? 19.747 8.108 -43.374 1.00 78.69 101 ASN A O 1
ATOM 795 N N . VAL A 1 102 ? 18.556 9.836 -44.157 1.00 76.94 102 VAL A N 1
ATOM 796 C CA . VAL A 1 102 ? 18.178 9.225 -45.450 1.00 76.94 102 VAL A CA 1
ATOM 797 C C . VAL A 1 102 ? 19.335 9.191 -46.467 1.00 76.94 102 VAL A C 1
ATOM 799 O O . VAL A 1 102 ? 19.846 10.227 -46.902 1.00 76.94 102 VAL A O 1
ATOM 802 N N . VAL A 1 103 ? 19.693 8.001 -46.963 1.00 80.19 103 VAL A N 1
ATOM 803 C CA . VAL A 1 103 ? 20.680 7.825 -48.046 1.00 80.19 103 VAL A CA 1
ATOM 804 C C . VAL A 1 103 ? 20.027 8.045 -49.415 1.00 80.19 103 VAL A C 1
ATOM 806 O O . VAL A 1 103 ? 19.203 7.258 -49.873 1.00 80.19 103 VAL A O 1
ATOM 809 N N . THR A 1 104 ? 20.434 9.103 -50.120 1.00 72.44 104 THR A N 1
ATOM 810 C CA . THR A 1 104 ? 19.799 9.592 -51.365 1.00 72.44 104 THR A CA 1
ATOM 811 C C . THR A 1 104 ? 20.440 9.072 -52.667 1.00 72.44 104 THR A C 1
ATOM 813 O O . THR A 1 104 ? 20.450 9.744 -53.705 1.00 72.44 104 THR A O 1
ATOM 816 N N . VAL A 1 105 ? 20.993 7.854 -52.652 1.00 72.38 105 VAL A N 1
ATOM 817 C CA . VAL A 1 105 ? 21.684 7.269 -53.816 1.00 72.38 105 VAL A CA 1
ATOM 818 C C . VAL A 1 105 ? 20.690 6.778 -54.874 1.00 72.38 105 VAL A C 1
ATOM 820 O O . VAL A 1 105 ? 20.063 5.732 -54.743 1.00 72.38 105 VAL A O 1
ATOM 823 N N . LYS A 1 106 ? 20.598 7.514 -55.988 1.00 67.12 106 LYS A N 1
ATOM 824 C CA . LYS A 1 106 ? 19.798 7.134 -57.166 1.00 67.12 106 LYS A CA 1
ATOM 825 C C . LYS A 1 106 ? 20.447 5.992 -57.957 1.00 67.12 106 LYS A C 1
ATOM 827 O O . LYS A 1 106 ? 21.100 6.234 -58.978 1.00 67.12 106 LYS A O 1
ATOM 832 N N . SER A 1 107 ? 20.248 4.759 -57.494 1.00 70.88 107 SER A N 1
ATOM 833 C CA . SER A 1 107 ? 20.437 3.555 -58.312 1.00 70.88 107 SER A CA 1
ATOM 834 C C . SER A 1 107 ? 19.161 3.204 -59.102 1.00 70.88 107 SER A C 1
ATOM 836 O O . SER A 1 107 ? 18.165 3.929 -59.052 1.00 70.88 107 SER A O 1
ATOM 838 N N . LYS A 1 108 ? 19.206 2.112 -59.873 1.00 71.94 108 LYS A N 1
ATOM 839 C CA . LYS A 1 108 ? 18.044 1.475 -60.532 1.00 71.94 108 LYS A CA 1
ATOM 840 C C . LYS A 1 108 ? 18.124 -0.059 -60.481 1.00 71.94 108 LYS A C 1
ATOM 842 O O . LYS A 1 108 ? 17.593 -0.723 -61.362 1.00 71.94 108 LYS A O 1
ATOM 847 N N . ASP A 1 109 ? 18.856 -0.592 -59.510 1.00 78.00 109 ASP A N 1
ATOM 848 C CA . ASP A 1 109 ? 19.152 -2.018 -59.337 1.00 78.00 109 ASP A CA 1
ATOM 849 C C . ASP A 1 109 ? 18.817 -2.469 -57.908 1.00 78.00 109 ASP A C 1
ATOM 851 O O . ASP A 1 109 ? 18.166 -1.729 -57.169 1.00 78.00 109 ASP A O 1
ATOM 855 N N . GLU A 1 110 ? 19.229 -3.669 -57.492 1.00 81.50 110 GLU A N 1
ATOM 856 C CA . GLU A 1 110 ? 18.917 -4.207 -56.160 1.00 81.50 110 GLU A CA 1
ATOM 857 C C . GLU A 1 110 ? 19.420 -3.305 -55.015 1.00 81.50 110 GLU A C 1
ATOM 859 O O . GLU A 1 110 ? 18.869 -3.353 -53.915 1.00 81.50 110 GLU A O 1
ATOM 864 N N . LEU A 1 111 ? 20.408 -2.430 -55.265 1.00 82.06 111 LEU A N 1
ATOM 865 C CA . LEU A 1 111 ? 20.841 -1.434 -54.283 1.00 82.06 111 LEU A CA 1
ATOM 866 C C . LEU A 1 111 ? 19.728 -0.428 -53.962 1.00 82.06 111 LEU A C 1
ATOM 868 O O . LEU A 1 111 ? 19.650 0.003 -52.818 1.00 82.06 111 LEU A O 1
ATOM 872 N N . SER A 1 112 ? 18.859 -0.076 -54.921 1.00 82.38 112 SER A N 1
ATOM 873 C CA . SER A 1 112 ? 17.717 0.819 -54.669 1.00 82.38 112 SER A CA 1
ATOM 874 C C . SER A 1 112 ? 16.776 0.236 -53.622 1.00 82.38 112 SER A C 1
ATOM 876 O O . SER A 1 112 ? 16.413 0.941 -52.692 1.00 82.38 112 SER A O 1
ATOM 878 N N . VAL A 1 113 ? 16.454 -1.058 -53.719 1.00 83.75 113 VAL A N 1
ATOM 879 C CA . VAL A 1 113 ? 15.572 -1.740 -52.757 1.00 83.75 113 VAL A CA 1
ATOM 880 C C . VAL A 1 113 ? 16.207 -1.755 -51.365 1.00 83.75 113 VAL A C 1
ATOM 882 O O . VAL A 1 113 ? 15.547 -1.436 -50.384 1.00 83.75 113 VAL A O 1
ATOM 885 N N . ILE A 1 114 ? 17.512 -2.044 -51.277 1.00 85.25 114 ILE A N 1
ATOM 886 C CA . ILE A 1 114 ? 18.258 -2.007 -50.008 1.00 85.25 114 ILE A CA 1
ATOM 887 C C . ILE A 1 114 ? 18.251 -0.593 -49.406 1.00 85.25 114 ILE A C 1
ATOM 889 O O . ILE A 1 114 ? 18.037 -0.445 -48.207 1.00 85.25 114 ILE A O 1
ATOM 893 N N . ILE A 1 115 ? 18.458 0.444 -50.225 1.00 85.12 115 ILE A N 1
ATOM 894 C CA . ILE A 1 115 ? 18.424 1.850 -49.796 1.00 85.12 115 ILE A CA 1
ATOM 895 C C . ILE A 1 115 ? 17.018 2.244 -49.326 1.00 85.12 115 ILE A C 1
ATOM 897 O O . ILE A 1 115 ? 16.885 2.851 -48.270 1.00 85.12 115 ILE A O 1
ATOM 901 N N . GLU A 1 116 ? 15.972 1.889 -50.072 1.00 86.06 116 GLU A N 1
ATOM 902 C CA . GLU A 1 116 ? 14.577 2.204 -49.745 1.00 86.06 116 GLU A CA 1
ATOM 903 C C . GLU A 1 116 ? 14.139 1.522 -48.439 1.00 86.06 116 GLU A C 1
ATOM 905 O O . GLU A 1 116 ? 13.631 2.204 -47.551 1.00 86.06 116 GLU A O 1
ATOM 910 N N . SER A 1 117 ? 14.426 0.227 -48.255 1.00 86.06 117 SER A N 1
ATOM 911 C CA . SER A 1 117 ? 14.146 -0.480 -46.995 1.00 86.06 117 SER A CA 1
ATOM 912 C C . SER A 1 117 ? 14.969 0.049 -45.814 1.00 86.06 117 SER A C 1
ATOM 914 O O . SER A 1 117 ? 14.433 0.199 -44.720 1.00 86.06 117 SER A O 1
ATOM 916 N N . MET A 1 118 ? 16.253 0.367 -46.014 1.00 86.88 118 MET A N 1
ATOM 917 C CA . MET A 1 118 ? 17.108 0.933 -44.962 1.00 86.88 118 MET A CA 1
ATOM 918 C C . MET A 1 118 ? 16.644 2.335 -44.543 1.00 86.88 118 MET A C 1
ATOM 920 O O . MET A 1 118 ? 16.626 2.640 -43.354 1.00 86.88 118 MET A O 1
ATOM 924 N N . ASN A 1 119 ? 16.239 3.171 -45.503 1.00 88.31 119 ASN A N 1
ATOM 925 C CA . ASN A 1 119 ? 15.690 4.497 -45.231 1.00 88.31 119 ASN A CA 1
ATOM 926 C C . ASN A 1 119 ? 14.334 4.399 -44.509 1.00 88.31 119 ASN A C 1
ATOM 928 O O . ASN A 1 119 ? 14.130 5.128 -43.545 1.00 88.31 119 ASN A O 1
ATOM 932 N N . HIS A 1 120 ? 13.447 3.477 -44.917 1.00 87.56 120 HIS A N 1
ATOM 933 C CA . HIS A 1 120 ? 12.168 3.231 -44.235 1.00 87.56 120 HIS A CA 1
ATOM 934 C C . HIS A 1 120 ? 12.386 2.872 -42.765 1.00 87.56 120 HIS A C 1
ATOM 936 O O . HIS A 1 120 ? 11.893 3.578 -41.894 1.00 87.56 120 HIS A O 1
ATOM 942 N N . LEU A 1 121 ? 13.199 1.843 -42.493 1.00 86.00 121 LEU A N 1
ATOM 943 C CA . LEU A 1 121 ? 13.534 1.417 -41.131 1.00 86.00 121 LEU A CA 1
ATOM 944 C C . LEU A 1 121 ? 14.169 2.553 -40.316 1.00 86.00 121 LEU A C 1
ATOM 946 O O . LEU A 1 121 ? 13.858 2.713 -39.142 1.00 86.00 121 LEU A O 1
ATOM 950 N N . SER A 1 122 ? 15.031 3.366 -40.937 1.00 88.50 122 SER A N 1
ATOM 951 C CA . SER A 1 122 ? 15.655 4.512 -40.271 1.00 88.50 122 SER A CA 1
ATOM 952 C C . SER A 1 122 ? 14.639 5.585 -39.869 1.00 88.50 122 SER A C 1
ATOM 954 O O . SER A 1 122 ? 14.732 6.092 -38.760 1.00 88.50 122 SER A O 1
ATOM 956 N N . THR A 1 123 ? 13.660 5.921 -40.713 1.00 88.44 123 THR A N 1
ATOM 957 C CA . THR A 1 123 ? 12.609 6.901 -40.375 1.00 88.44 123 THR A CA 1
ATOM 958 C C . THR A 1 123 ? 11.562 6.331 -39.411 1.00 88.44 123 THR A C 1
ATOM 960 O O . THR A 1 123 ? 11.101 7.033 -38.518 1.00 88.44 123 THR A O 1
ATOM 963 N N . GLU A 1 124 ? 11.210 5.056 -39.561 1.00 86.25 124 GLU A N 1
ATOM 964 C CA . GLU A 1 124 ? 10.264 4.331 -38.705 1.00 86.25 124 GLU A CA 1
ATOM 965 C C . GLU A 1 124 ? 10.776 4.221 -37.259 1.00 86.25 124 GLU A C 1
ATOM 967 O O . GLU A 1 124 ? 10.037 4.496 -36.316 1.00 86.25 124 GLU A O 1
ATOM 972 N N . TRP A 1 125 ? 12.062 3.894 -37.076 1.00 88.06 125 TRP A N 1
ATOM 973 C CA . TRP A 1 125 ? 12.680 3.823 -35.748 1.00 88.06 125 TRP A CA 1
ATOM 974 C C . TRP A 1 125 ? 12.898 5.210 -35.131 1.00 88.06 125 TRP A C 1
ATOM 976 O O . TRP A 1 125 ? 12.699 5.357 -33.930 1.00 88.06 125 TRP A O 1
ATOM 986 N N . ASP A 1 126 ? 13.259 6.224 -35.927 1.00 89.94 126 ASP A N 1
ATOM 987 C CA . ASP A 1 126 ? 13.397 7.617 -35.465 1.00 89.94 126 ASP A CA 1
ATOM 988 C C . ASP A 1 126 ? 12.077 8.136 -34.870 1.00 89.94 126 ASP A C 1
ATOM 990 O O . ASP A 1 126 ? 12.034 8.620 -33.739 1.00 89.94 126 ASP A O 1
ATOM 994 N N . HIS A 1 127 ? 10.974 7.935 -35.600 1.00 88.75 127 HIS A N 1
ATOM 995 C CA . HIS A 1 127 ? 9.639 8.334 -35.168 1.00 88.75 127 HIS A CA 1
ATOM 996 C C . HIS A 1 127 ? 9.183 7.577 -33.913 1.00 88.75 127 HIS A C 1
ATOM 998 O O . HIS A 1 127 ? 8.714 8.210 -32.967 1.00 88.75 127 HIS A O 1
ATOM 1004 N N . TYR A 1 128 ? 9.346 6.251 -33.874 1.00 89.88 128 TYR A N 1
ATOM 1005 C CA . TYR A 1 128 ? 8.903 5.447 -32.733 1.00 89.88 128 TYR A CA 1
ATOM 1006 C C . TYR A 1 128 ? 9.725 5.714 -31.465 1.00 89.88 128 TYR A C 1
ATOM 1008 O O . TYR A 1 128 ? 9.174 5.789 -30.371 1.00 89.88 128 TYR A O 1
ATOM 1016 N N . LEU A 1 129 ? 11.041 5.918 -31.587 1.00 89.88 129 LEU A N 1
ATOM 1017 C CA . LEU A 1 129 ? 11.880 6.289 -30.443 1.00 89.88 129 LEU A CA 1
ATOM 1018 C C . LEU A 1 129 ? 11.538 7.691 -29.918 1.00 89.88 129 LEU A C 1
ATOM 1020 O O . LEU A 1 129 ? 11.624 7.913 -28.710 1.00 89.88 129 LEU A O 1
ATOM 1024 N N . ALA A 1 130 ? 11.094 8.613 -30.777 1.00 90.00 130 ALA A N 1
ATOM 1025 C CA . ALA A 1 130 ? 10.562 9.901 -30.341 1.00 90.00 130 ALA A CA 1
ATOM 1026 C C . ALA A 1 130 ? 9.224 9.754 -29.585 1.00 90.00 130 ALA A C 1
ATOM 1028 O O . ALA A 1 130 ? 9.065 10.376 -28.536 1.00 90.00 130 ALA A O 1
ATOM 1029 N N . GLU A 1 131 ? 8.304 8.894 -30.043 1.00 89.88 131 GLU A N 1
ATOM 1030 C CA . GLU A 1 131 ? 7.055 8.586 -29.320 1.00 89.88 131 GLU A CA 1
ATOM 1031 C C . GLU A 1 131 ? 7.323 7.941 -27.951 1.00 89.88 131 GLU A C 1
ATOM 1033 O O . GLU A 1 131 ? 6.801 8.409 -26.940 1.00 89.88 131 GLU A O 1
ATOM 1038 N N . VAL A 1 132 ? 8.199 6.929 -27.891 1.00 91.38 132 VAL A N 1
ATOM 1039 C CA . VAL A 1 132 ? 8.623 6.282 -26.633 1.00 91.38 132 VAL A CA 1
ATOM 1040 C C . VAL A 1 132 ? 9.236 7.303 -25.668 1.00 91.38 132 VAL A C 1
ATOM 1042 O O . VAL A 1 132 ? 8.936 7.281 -24.476 1.00 91.38 132 VAL A O 1
ATOM 1045 N N . THR A 1 133 ? 10.074 8.214 -26.172 1.00 91.50 133 THR A N 1
ATOM 1046 C CA . THR A 1 133 ? 10.714 9.256 -25.353 1.00 91.50 133 THR A CA 1
ATOM 1047 C C . THR A 1 133 ? 9.689 10.259 -24.821 1.00 91.50 133 THR A C 1
ATOM 1049 O O . THR A 1 133 ? 9.705 10.569 -23.634 1.00 91.50 133 THR A O 1
ATOM 1052 N N . CYS A 1 134 ? 8.757 10.714 -25.661 1.00 90.88 134 CYS A N 1
ATOM 1053 C CA . CYS A 1 134 ? 7.707 11.653 -25.267 1.00 90.88 134 CYS A CA 1
ATOM 1054 C C . CYS A 1 134 ? 6.751 11.044 -24.224 1.00 90.88 134 CYS A C 1
ATOM 1056 O O . CYS A 1 134 ? 6.479 11.668 -23.201 1.00 90.88 134 CYS A O 1
ATOM 1058 N N . GLY A 1 135 ? 6.333 9.786 -24.411 1.00 90.44 135 GLY A N 1
ATOM 1059 C CA . GLY A 1 135 ? 5.531 9.063 -23.421 1.00 90.44 135 GLY A CA 1
ATOM 1060 C C . GLY A 1 135 ? 6.265 8.857 -22.089 1.00 90.44 135 GLY A C 1
ATOM 1061 O O . GLY A 1 135 ? 5.658 8.982 -21.027 1.00 90.44 135 GLY A O 1
ATOM 1062 N N . LEU A 1 136 ? 7.582 8.614 -22.113 1.00 90.38 136 LEU A N 1
ATOM 1063 C CA . LEU A 1 136 ? 8.409 8.569 -20.900 1.00 90.38 136 LEU A CA 1
ATOM 1064 C C . LEU A 1 136 ? 8.514 9.936 -20.202 1.00 90.38 136 LEU A C 1
ATOM 1066 O O . LEU A 1 136 ? 8.490 9.976 -18.972 1.00 90.38 136 LEU A O 1
ATOM 1070 N N . GLU A 1 137 ? 8.592 11.045 -20.943 1.00 91.31 137 GLU A N 1
ATOM 1071 C CA . GLU A 1 137 ? 8.558 12.400 -20.372 1.00 91.31 137 GLU A CA 1
ATOM 1072 C C . GLU A 1 137 ? 7.195 12.726 -19.735 1.00 91.31 137 GLU A C 1
ATOM 1074 O O . GLU A 1 137 ? 7.160 13.276 -18.632 1.00 91.31 137 GLU A O 1
ATOM 1079 N N . GLU A 1 138 ? 6.075 12.325 -20.348 1.00 89.44 138 GLU A N 1
ATOM 1080 C CA . GLU A 1 138 ? 4.735 12.469 -19.756 1.00 89.44 138 GLU A CA 1
ATOM 1081 C C . GLU A 1 138 ? 4.563 11.611 -18.488 1.00 89.44 138 GLU A C 1
ATOM 1083 O O . GLU A 1 138 ? 4.085 12.102 -17.460 1.00 89.44 138 GLU A O 1
ATOM 1088 N N . ILE A 1 139 ? 5.023 10.355 -18.501 1.00 90.00 139 ILE A N 1
ATOM 1089 C CA . ILE A 1 139 ? 5.039 9.483 -17.314 1.00 90.00 139 ILE A CA 1
ATOM 1090 C C . ILE A 1 139 ? 5.904 10.103 -16.203 1.00 90.00 139 ILE A C 1
ATOM 1092 O O . ILE A 1 139 ? 5.476 10.162 -15.047 1.00 90.00 139 ILE A O 1
ATOM 1096 N N . ALA A 1 140 ? 7.085 10.635 -16.537 1.00 87.44 140 ALA A N 1
ATOM 1097 C CA . ALA A 1 140 ? 7.965 11.323 -15.591 1.00 87.44 140 ALA A CA 1
ATOM 1098 C C . ALA A 1 140 ? 7.368 12.640 -15.057 1.00 87.44 140 ALA A C 1
ATOM 1100 O O . ALA A 1 140 ? 7.635 13.013 -13.914 1.00 87.44 140 ALA A O 1
ATOM 1101 N N . SER A 1 141 ? 6.507 13.316 -15.830 1.00 89.44 141 SER A N 1
ATOM 1102 C CA . SER A 1 141 ? 5.723 14.469 -15.366 1.00 89.44 141 SER A CA 1
ATOM 1103 C C . SER A 1 141 ? 4.504 14.077 -14.511 1.00 89.44 141 SER A C 1
ATOM 1105 O O . SER A 1 141 ? 3.735 14.953 -14.110 1.00 89.44 141 SER A O 1
ATOM 1107 N N . GLY A 1 142 ? 4.297 12.783 -14.243 1.00 84.19 142 GLY A N 1
ATOM 1108 C CA . GLY A 1 142 ? 3.194 12.248 -13.441 1.00 84.19 142 GLY A CA 1
ATOM 1109 C C . GLY A 1 142 ? 1.902 11.954 -14.214 1.00 84.19 142 GLY A C 1
ATOM 1110 O O . GLY A 1 142 ? 0.867 11.726 -13.585 1.00 84.19 142 GLY A O 1
ATOM 1111 N N . GLN A 1 143 ? 1.930 11.958 -15.551 1.00 86.94 143 GLN A N 1
ATOM 1112 C CA . GLN A 1 143 ? 0.773 11.679 -16.411 1.00 86.94 143 GLN A CA 1
ATOM 1113 C C . GLN A 1 143 ? 0.702 10.187 -16.781 1.00 86.94 143 GLN A C 1
ATOM 1115 O O . GLN A 1 143 ? 0.829 9.792 -17.936 1.00 86.94 143 GLN A O 1
ATOM 1120 N N . PHE A 1 144 ? 0.446 9.339 -15.782 1.00 87.38 144 PHE A N 1
ATOM 1121 C CA . PHE A 1 144 ? 0.364 7.871 -15.920 1.00 87.38 144 PHE A CA 1
ATOM 1122 C C . PHE A 1 144 ? -0.850 7.344 -16.720 1.00 87.38 144 PHE A C 1
ATOM 1124 O O . PHE A 1 144 ? -1.161 6.155 -16.673 1.00 87.38 144 PHE A O 1
ATOM 1131 N N . ASP A 1 145 ? -1.588 8.225 -17.396 1.00 84.88 145 ASP A N 1
ATOM 1132 C CA . ASP A 1 145 ? -2.701 7.888 -18.290 1.00 84.88 145 ASP A CA 1
ATOM 1133 C C . ASP A 1 145 ? -2.266 7.784 -19.764 1.00 84.88 145 ASP A C 1
ATOM 1135 O O . ASP A 1 145 ? -3.012 7.243 -20.580 1.00 84.88 145 ASP A O 1
ATOM 1139 N N . HIS A 1 146 ? -1.058 8.249 -20.106 1.00 84.06 146 HIS A N 1
ATOM 1140 C CA . HIS A 1 146 ? -0.468 8.039 -21.427 1.00 84.06 146 HIS A CA 1
ATOM 1141 C C . HIS A 1 146 ? -0.103 6.558 -21.630 1.00 84.06 146 HIS A C 1
ATOM 1143 O O . HIS A 1 146 ? 0.469 5.923 -20.741 1.00 84.06 146 HIS A O 1
ATOM 1149 N N . GLN A 1 147 ? -0.389 6.020 -22.819 1.00 86.69 147 GLN A N 1
ATOM 1150 C CA . GLN A 1 147 ? 0.046 4.689 -23.252 1.00 86.69 147 GLN A CA 1
ATOM 1151 C C . GLN A 1 147 ? 0.872 4.811 -24.531 1.00 86.69 147 GLN A C 1
ATOM 1153 O O . GLN A 1 147 ? 0.396 5.340 -25.534 1.00 86.69 147 GLN A O 1
ATOM 1158 N N . ILE A 1 148 ? 2.104 4.307 -24.491 1.00 90.38 148 ILE A N 1
ATOM 1159 C CA . ILE A 1 148 ? 3.007 4.284 -25.643 1.00 90.38 148 ILE A CA 1
ATOM 1160 C C . ILE A 1 148 ? 2.476 3.243 -26.649 1.00 90.38 148 ILE A C 1
ATOM 1162 O O . ILE A 1 148 ? 2.141 2.133 -26.221 1.00 90.38 148 ILE A O 1
ATOM 1166 N N . PRO A 1 149 ? 2.401 3.540 -27.963 1.00 87.94 149 PRO A N 1
ATOM 1167 C CA . PRO A 1 149 ? 1.892 2.596 -28.959 1.00 87.94 149 PRO A CA 1
ATOM 1168 C C . PRO A 1 149 ? 2.663 1.265 -28.990 1.00 87.94 149 PRO A C 1
ATOM 1170 O O . PRO A 1 149 ? 3.890 1.235 -29.079 1.00 87.94 149 PRO A O 1
ATOM 1173 N N . GLU A 1 150 ? 1.950 0.138 -28.971 1.00 88.81 150 GLU A N 1
ATOM 1174 C CA . GLU A 1 150 ? 2.559 -1.200 -28.939 1.00 88.81 150 GLU A CA 1
ATOM 1175 C C . GLU A 1 150 ? 2.617 -1.832 -30.341 1.00 88.81 150 GLU A C 1
ATOM 1177 O O . GLU A 1 150 ? 1.607 -2.275 -30.893 1.00 88.81 150 GLU A O 1
ATOM 1182 N N . ILE A 1 151 ? 3.817 -1.903 -30.934 1.00 84.12 151 ILE A N 1
ATOM 1183 C CA . ILE A 1 151 ? 4.023 -2.540 -32.246 1.00 84.12 151 ILE A CA 1
ATOM 1184 C C . ILE A 1 151 ? 4.118 -4.064 -32.080 1.00 84.12 151 ILE A C 1
ATOM 1186 O O . ILE A 1 151 ? 5.174 -4.614 -31.757 1.00 84.12 151 ILE A O 1
ATOM 1190 N N . ALA A 1 152 ? 3.007 -4.756 -32.335 1.00 76.00 152 ALA A N 1
ATOM 1191 C CA . ALA A 1 152 ? 2.923 -6.213 -32.256 1.00 76.00 152 ALA A CA 1
ATOM 1192 C C . ALA A 1 152 ? 3.957 -6.922 -33.159 1.00 76.00 152 ALA A C 1
ATOM 1194 O O . ALA A 1 152 ? 4.114 -6.594 -34.335 1.00 76.00 152 ALA A O 1
ATOM 1195 N N . GLY A 1 153 ? 4.641 -7.932 -32.611 1.00 74.88 153 GLY A N 1
ATOM 1196 C CA . GLY A 1 153 ? 5.655 -8.720 -33.328 1.00 74.88 153 GLY A CA 1
ATOM 1197 C C . GLY A 1 153 ? 7.043 -8.068 -33.431 1.00 74.88 153 GLY A C 1
ATOM 1198 O O . GLY A 1 153 ? 7.916 -8.618 -34.101 1.00 74.88 153 GLY A O 1
ATOM 1199 N N . ASN A 1 154 ? 7.267 -6.927 -32.771 1.00 80.69 154 ASN A N 1
ATOM 1200 C CA . ASN A 1 154 ? 8.553 -6.233 -32.710 1.00 80.69 154 ASN A CA 1
ATOM 1201 C C . ASN A 1 154 ? 9.038 -6.122 -31.252 1.00 80.69 154 ASN A C 1
ATOM 1203 O O . ASN A 1 154 ? 8.266 -5.761 -30.367 1.00 80.69 154 ASN A O 1
ATOM 1207 N N . LYS A 1 155 ? 10.339 -6.333 -31.010 1.00 81.56 155 LYS A N 1
ATOM 1208 C CA . LYS A 1 155 ? 10.977 -6.123 -29.696 1.00 81.56 155 LYS A CA 1
ATOM 1209 C C . LYS A 1 155 ? 10.818 -4.699 -29.161 1.00 81.56 155 LYS A C 1
ATOM 1211 O O . LYS A 1 155 ? 10.768 -4.494 -27.955 1.00 81.56 155 LYS A O 1
ATOM 1216 N N . LEU A 1 156 ? 10.714 -3.708 -30.046 1.00 83.31 156 LEU A N 1
ATOM 1217 C CA . LEU A 1 156 ? 10.415 -2.331 -29.647 1.00 83.31 156 LEU A CA 1
ATOM 1218 C C . LEU A 1 156 ? 8.991 -2.195 -29.063 1.00 83.31 156 LEU A C 1
ATOM 1220 O O . LEU A 1 156 ? 8.795 -1.413 -28.137 1.00 83.31 156 LEU A O 1
ATOM 1224 N N . GLY A 1 157 ? 8.038 -3.023 -29.509 1.00 86.50 157 GLY A N 1
ATOM 1225 C CA . GLY A 1 157 ? 6.713 -3.145 -28.895 1.00 86.50 157 GLY A CA 1
ATOM 1226 C C . GLY A 1 157 ? 6.740 -3.856 -27.538 1.00 86.50 157 GLY A C 1
ATOM 1227 O O . GLY A 1 157 ? 6.051 -3.423 -26.623 1.00 86.50 157 GLY A O 1
ATOM 1228 N N . GLU A 1 158 ? 7.583 -4.883 -27.363 1.00 88.38 158 GLU A N 1
ATOM 1229 C CA . GLU A 1 158 ? 7.801 -5.544 -26.058 1.00 88.38 158 GLU A CA 1
ATOM 1230 C C . GLU A 1 158 ? 8.316 -4.545 -24.997 1.00 88.38 158 GLU A C 1
ATOM 1232 O O . GLU A 1 158 ? 7.900 -4.584 -23.836 1.00 88.38 158 GLU A O 1
ATOM 1237 N N . VAL A 1 159 ? 9.178 -3.602 -25.403 1.00 90.38 159 VAL A N 1
ATOM 1238 C CA . VAL A 1 159 ? 9.666 -2.509 -24.545 1.00 90.38 159 VAL A CA 1
ATOM 1239 C C . VAL A 1 159 ? 8.547 -1.522 -24.199 1.00 90.38 159 VAL A C 1
ATOM 1241 O O . VAL A 1 159 ? 8.366 -1.223 -23.020 1.00 90.38 159 VAL A O 1
ATOM 1244 N N . ALA A 1 160 ? 7.761 -1.056 -25.177 1.00 91.19 160 ALA A N 1
ATOM 1245 C CA . ALA A 1 160 ? 6.621 -0.171 -24.913 1.00 91.19 160 ALA A CA 1
ATOM 1246 C C . ALA A 1 160 ? 5.581 -0.823 -23.985 1.00 91.19 160 ALA A C 1
ATOM 1248 O O . ALA A 1 160 ? 5.161 -0.201 -23.013 1.00 91.19 160 ALA A O 1
ATOM 1249 N N . HIS A 1 161 ? 5.258 -2.100 -24.205 1.00 91.81 161 HIS A N 1
ATOM 1250 C CA . HIS A 1 161 ? 4.376 -2.879 -23.334 1.00 91.81 161 HIS A CA 1
ATOM 1251 C C . HIS A 1 161 ? 4.901 -2.949 -21.893 1.00 91.81 161 HIS A C 1
ATOM 1253 O O . HIS A 1 161 ? 4.154 -2.743 -20.935 1.00 91.81 161 HIS A O 1
ATOM 1259 N N . SER A 1 162 ? 6.208 -3.171 -21.724 1.00 91.38 162 SER A N 1
ATOM 1260 C CA . SER A 1 162 ? 6.856 -3.196 -20.406 1.00 91.38 162 SER A CA 1
ATOM 1261 C C . SER A 1 162 ? 6.787 -1.833 -19.697 1.00 91.38 162 SER A C 1
ATOM 1263 O O . SER A 1 162 ? 6.544 -1.778 -18.491 1.00 91.38 162 SER A O 1
ATOM 1265 N N . ILE A 1 163 ? 6.940 -0.727 -20.437 1.00 91.75 163 ILE A N 1
ATOM 1266 C CA . ILE A 1 163 ? 6.792 0.639 -19.906 1.00 91.75 163 ILE A CA 1
ATOM 1267 C C . ILE A 1 163 ? 5.326 0.925 -19.540 1.00 91.75 163 ILE A C 1
ATOM 1269 O O . ILE A 1 163 ? 5.061 1.446 -18.457 1.00 91.75 163 ILE A O 1
ATOM 1273 N N . ASN A 1 164 ? 4.367 0.530 -20.383 1.00 91.88 164 ASN A N 1
ATOM 1274 C CA . ASN A 1 164 ? 2.932 0.676 -20.121 1.00 91.88 164 ASN A CA 1
ATOM 1275 C C . ASN A 1 164 ? 2.511 -0.093 -18.853 1.00 91.88 164 ASN A C 1
ATOM 1277 O O . ASN A 1 164 ? 1.813 0.461 -18.000 1.00 91.88 164 ASN A O 1
ATOM 1281 N N . GLN A 1 165 ? 2.983 -1.335 -18.672 1.00 93.12 165 GLN A N 1
ATOM 1282 C CA . GLN A 1 165 ? 2.774 -2.099 -17.435 1.00 93.12 165 GLN A CA 1
ATOM 1283 C C . GLN A 1 165 ? 3.366 -1.386 -16.211 1.00 93.12 165 GLN A C 1
ATOM 1285 O O . GLN A 1 165 ? 2.678 -1.235 -15.200 1.00 93.12 165 GLN A O 1
ATOM 1290 N N . MET A 1 166 ? 4.614 -0.913 -16.300 1.00 92.00 166 MET A N 1
ATOM 1291 C CA . MET A 1 166 ? 5.291 -0.211 -15.204 1.00 92.00 166 MET A CA 1
ATOM 1292 C C . MET A 1 166 ? 4.571 1.091 -14.822 1.00 92.00 166 MET A C 1
ATOM 1294 O O . MET A 1 166 ? 4.396 1.367 -13.637 1.00 92.00 166 MET A O 1
ATOM 1298 N N . SER A 1 167 ? 4.089 1.854 -15.809 1.00 92.75 167 SER A N 1
ATOM 1299 C CA . SER A 1 167 ? 3.279 3.062 -15.606 1.00 92.75 167 SER A CA 1
ATOM 1300 C C . SER A 1 167 ? 1.986 2.751 -14.843 1.00 92.75 167 SER A C 1
ATOM 1302 O O . SER A 1 167 ? 1.682 3.400 -13.840 1.00 92.75 167 SER A O 1
ATOM 1304 N N . MET A 1 168 ? 1.263 1.694 -15.237 1.00 91.31 168 MET A N 1
ATOM 1305 C CA . MET A 1 168 ? 0.042 1.261 -14.545 1.00 91.31 168 MET A CA 1
ATOM 1306 C C . MET A 1 168 ? 0.307 0.767 -13.113 1.00 91.31 168 MET A C 1
ATOM 1308 O O . MET A 1 168 ? -0.447 1.116 -12.203 1.00 91.31 168 MET A O 1
ATOM 1312 N N . GLN A 1 169 ? 1.386 0.012 -12.883 1.00 91.69 169 GLN A N 1
ATOM 1313 C CA . GLN A 1 169 ? 1.793 -0.430 -11.541 1.00 91.69 169 GLN A CA 1
ATOM 1314 C C . GLN A 1 169 ? 2.178 0.754 -10.642 1.00 91.69 169 GLN A C 1
ATOM 1316 O O . GLN A 1 169 ? 1.738 0.833 -9.494 1.00 91.69 169 GLN A O 1
ATOM 1321 N N . LEU A 1 170 ? 2.944 1.714 -11.168 1.00 90.31 170 LEU A N 1
ATOM 1322 C CA . LEU A 1 170 ? 3.340 2.926 -10.450 1.00 90.31 170 LEU A CA 1
ATOM 1323 C C . LEU A 1 170 ? 2.125 3.806 -10.117 1.00 90.31 170 LEU A C 1
ATOM 1325 O O . LEU A 1 170 ? 1.995 4.272 -8.985 1.00 90.31 170 LEU A O 1
ATOM 1329 N N . LYS A 1 171 ? 1.183 3.958 -11.056 1.00 90.69 171 LYS A N 1
ATOM 1330 C CA . LYS A 1 171 ? -0.102 4.638 -10.835 1.00 90.69 171 LYS A CA 1
ATOM 1331 C C . LYS A 1 171 ? -0.917 3.987 -9.715 1.00 90.69 171 LYS A C 1
ATOM 1333 O O . LYS A 1 171 ? -1.474 4.704 -8.884 1.00 90.69 171 LYS A O 1
ATOM 1338 N N . HIS A 1 172 ? -0.978 2.653 -9.682 1.00 89.88 172 HIS A N 1
ATOM 1339 C CA . HIS A 1 172 ? -1.665 1.899 -8.630 1.00 89.88 172 HIS A CA 1
ATOM 1340 C C . HIS A 1 172 ? -1.006 2.139 -7.266 1.00 89.88 172 HIS A C 1
ATOM 1342 O O . HIS A 1 172 ? -1.671 2.595 -6.339 1.00 89.88 172 HIS A O 1
ATOM 1348 N N . SER A 1 173 ? 0.315 1.959 -7.185 1.00 89.44 173 SER A N 1
ATOM 1349 C CA . SER A 1 173 ? 1.106 2.166 -5.967 1.00 89.44 173 SER A CA 1
ATOM 1350 C C . SER A 1 173 ? 0.959 3.588 -5.402 1.00 89.44 173 SER A C 1
ATOM 1352 O O . SER A 1 173 ? 0.673 3.760 -4.219 1.00 89.44 173 SER A O 1
ATOM 1354 N N . ILE A 1 174 ? 1.019 4.625 -6.249 1.00 89.81 174 ILE A N 1
ATOM 1355 C CA . ILE A 1 174 ? 0.803 6.025 -5.837 1.00 89.81 174 ILE A CA 1
ATOM 1356 C C . ILE A 1 174 ? -0.644 6.264 -5.365 1.00 89.81 174 ILE A C 1
ATOM 1358 O O . ILE A 1 174 ? -0.877 7.050 -4.441 1.00 89.81 174 ILE A O 1
ATOM 1362 N N . ALA A 1 175 ? -1.638 5.614 -5.977 1.00 87.69 175 ALA A N 1
ATOM 1363 C CA . ALA A 1 175 ? -3.029 5.710 -5.536 1.00 87.69 175 ALA A CA 1
ATOM 1364 C C . ALA A 1 175 ? -3.250 5.020 -4.177 1.00 87.69 175 ALA A C 1
ATOM 1366 O O . ALA A 1 175 ? -3.975 5.553 -3.333 1.00 87.69 175 ALA A O 1
ATOM 1367 N N . GLU A 1 176 ? -2.599 3.881 -3.938 1.00 84.19 176 GLU A N 1
ATOM 1368 C CA . GLU A 1 176 ? -2.615 3.164 -2.660 1.00 84.19 176 GLU A CA 1
ATOM 1369 C C . GLU A 1 176 ? -1.871 3.924 -1.559 1.00 84.19 176 GLU A C 1
ATOM 1371 O O . GLU A 1 176 ? -2.428 4.094 -0.474 1.00 84.19 176 GLU A O 1
ATOM 1376 N N . GLU A 1 177 ? -0.684 4.468 -1.841 1.00 86.75 177 GLU A N 1
ATOM 1377 C CA . GLU A 1 177 ? 0.077 5.312 -0.912 1.00 86.75 177 GLU A CA 1
ATOM 1378 C C . GLU A 1 177 ? -0.750 6.533 -0.490 1.00 86.75 177 GLU A C 1
ATOM 1380 O O . GLU A 1 177 ? -0.958 6.757 0.703 1.00 86.75 177 GLU A O 1
ATOM 1385 N N . ARG A 1 178 ? -1.328 7.273 -1.447 1.00 86.81 178 ARG A N 1
ATOM 1386 C CA . ARG A 1 178 ? -2.208 8.423 -1.158 1.00 86.81 178 ARG A CA 1
ATOM 1387 C C . ARG A 1 178 ? -3.464 8.023 -0.383 1.00 86.81 178 ARG A C 1
ATOM 1389 O O . ARG A 1 178 ? -3.909 8.768 0.491 1.00 86.81 178 ARG A O 1
ATOM 1396 N N . LYS A 1 179 ? -4.046 6.852 -0.671 1.00 79.94 179 LYS A N 1
ATOM 1397 C CA . LYS A 1 179 ? -5.191 6.312 0.080 1.00 79.94 179 LYS A CA 1
ATOM 1398 C C . LYS A 1 179 ? -4.788 5.986 1.520 1.00 79.94 179 LYS A C 1
ATOM 1400 O O . LYS A 1 179 ? -5.529 6.344 2.435 1.00 79.94 179 LYS A O 1
ATOM 1405 N N . ALA A 1 180 ? -3.632 5.361 1.734 1.00 77.06 180 ALA A N 1
ATOM 1406 C CA . ALA A 1 180 ? -3.102 5.031 3.054 1.00 77.06 180 ALA A CA 1
ATOM 1407 C C . ALA A 1 180 ? -2.726 6.291 3.854 1.00 77.06 180 ALA A C 1
ATOM 1409 O O . ALA A 1 180 ? -3.107 6.409 5.019 1.00 77.06 180 ALA A O 1
ATOM 1410 N N . GLU A 1 181 ? -2.060 7.263 3.226 1.00 82.25 181 GLU A N 1
ATOM 1411 C CA . GLU A 1 181 ? -1.690 8.542 3.838 1.00 82.25 181 GLU A CA 1
ATOM 1412 C C . GLU A 1 181 ? -2.931 9.337 4.257 1.00 82.25 181 GLU A C 1
ATOM 1414 O O . GLU A 1 181 ? -3.048 9.732 5.418 1.00 82.25 181 GLU A O 1
ATOM 1419 N N . LYS A 1 182 ? -3.918 9.481 3.361 1.00 79.69 182 LYS A N 1
ATOM 1420 C CA . LYS A 1 182 ? -5.205 10.095 3.704 1.00 79.69 182 LYS A CA 1
ATOM 1421 C C . LYS A 1 182 ? -5.875 9.355 4.864 1.00 79.69 182 LYS A C 1
ATOM 1423 O O . LYS A 1 182 ? -6.252 9.981 5.846 1.00 79.69 182 LYS A O 1
ATOM 1428 N N . THR A 1 183 ? -5.960 8.028 4.794 1.00 72.94 183 THR A N 1
ATOM 1429 C CA . THR A 1 183 ? -6.586 7.187 5.831 1.00 72.94 183 THR A CA 1
ATOM 1430 C C . THR A 1 183 ? -5.886 7.315 7.195 1.00 72.94 183 THR A C 1
ATOM 1432 O O . THR A 1 183 ? -6.533 7.230 8.240 1.00 72.94 183 THR A O 1
ATOM 1435 N N . LYS A 1 184 ? -4.569 7.558 7.212 1.00 78.50 184 LYS A N 1
ATOM 1436 C CA . LYS A 1 184 ? -3.775 7.879 8.408 1.00 78.50 184 LYS A CA 1
ATOM 1437 C C . LYS A 1 184 ? -4.057 9.296 8.923 1.00 78.50 184 LYS A C 1
ATOM 1439 O O . LYS A 1 184 ? -4.226 9.474 10.127 1.00 78.50 184 LYS A O 1
ATOM 1444 N N . ASN A 1 185 ? -4.134 10.290 8.042 1.00 78.00 185 ASN A N 1
ATOM 1445 C CA . ASN A 1 185 ? -4.398 11.682 8.415 1.00 78.00 185 ASN A CA 1
ATOM 1446 C C . ASN A 1 185 ? -5.844 11.864 8.926 1.00 78.00 185 ASN A C 1
ATOM 1448 O O . ASN A 1 185 ? -6.062 12.543 9.933 1.00 78.00 185 ASN A O 1
ATOM 1452 N N . ASP A 1 186 ? -6.813 11.176 8.317 1.00 76.12 186 ASP A N 1
ATOM 1453 C CA . ASP A 1 186 ? -8.207 11.103 8.769 1.00 76.12 186 ASP A CA 1
ATOM 1454 C C . ASP A 1 186 ? -8.304 10.399 10.139 1.00 76.12 186 ASP A C 1
ATOM 1456 O O . ASP A 1 186 ? -8.971 10.908 11.044 1.00 76.12 186 ASP A O 1
ATOM 1460 N N . LEU A 1 187 ? -7.567 9.292 10.345 1.00 76.31 187 LEU A N 1
ATOM 1461 C CA . LEU A 1 187 ? -7.463 8.605 11.643 1.00 76.31 187 LEU A CA 1
ATOM 1462 C C . LEU A 1 187 ? -6.941 9.551 12.739 1.00 76.31 187 LEU A C 1
ATOM 1464 O O . LEU A 1 187 ? -7.597 9.715 13.765 1.00 76.31 187 LEU A O 1
ATOM 1468 N N . ILE A 1 188 ? -5.789 10.197 12.522 1.00 78.50 188 ILE A N 1
ATOM 1469 C CA . ILE A 1 188 ? -5.174 11.123 13.490 1.00 78.50 188 ILE A CA 1
ATOM 1470 C C . ILE A 1 188 ? -6.129 12.277 13.826 1.00 78.50 188 ILE A C 1
ATOM 1472 O O . ILE A 1 188 ? -6.255 12.656 14.994 1.00 78.50 188 ILE A O 1
ATOM 1476 N N . THR A 1 189 ? -6.827 12.816 12.824 1.00 78.38 189 THR A N 1
ATOM 1477 C CA . THR A 1 189 ? -7.773 13.925 13.000 1.00 78.38 189 THR A CA 1
ATOM 1478 C C . THR A 1 189 ? -9.001 13.505 13.814 1.00 78.38 189 THR A C 1
ATOM 1480 O O . THR A 1 189 ? -9.351 14.192 14.778 1.00 78.38 189 THR A O 1
ATOM 1483 N N . GLY A 1 190 ? -9.613 12.359 13.490 1.00 70.69 190 GLY A N 1
ATOM 1484 C CA . GLY A 1 190 ? -10.759 11.803 14.221 1.00 70.69 190 GLY A CA 1
ATOM 1485 C C . GLY A 1 190 ? -10.424 11.490 15.681 1.00 70.69 190 GLY A C 1
ATOM 1486 O O . GLY A 1 190 ? -11.069 12.015 16.592 1.00 70.69 190 GLY A O 1
ATOM 1487 N N . VAL A 1 191 ? -9.339 10.741 15.912 1.00 78.44 191 VAL A N 1
ATOM 1488 C CA . VAL A 1 191 ? -8.809 10.439 17.255 1.00 78.44 191 VAL A CA 1
ATOM 1489 C C . VAL A 1 191 ? -8.591 11.720 18.062 1.00 78.44 191 VAL A C 1
ATOM 1491 O O . VAL A 1 191 ? -9.071 11.836 19.189 1.00 78.44 191 VAL A O 1
ATOM 1494 N N . SER A 1 192 ? -7.908 12.717 17.491 1.00 81.69 192 SER A N 1
ATOM 1495 C CA . SER A 1 192 ? -7.572 13.960 18.200 1.00 81.69 192 SER A CA 1
ATOM 1496 C C . SER A 1 192 ? -8.800 14.764 18.637 1.00 81.69 192 SER A C 1
ATOM 1498 O O . SER A 1 192 ? -8.742 15.490 19.631 1.00 81.69 192 SER A O 1
ATOM 1500 N N . HIS A 1 193 ? -9.906 14.663 17.901 1.00 80.88 193 HIS A N 1
ATOM 1501 C CA . HIS A 1 193 ? -11.165 15.328 18.221 1.00 80.88 193 HIS A CA 1
ATOM 1502 C C . HIS A 1 193 ? -11.971 14.560 19.290 1.00 80.88 193 HIS A C 1
ATOM 1504 O O . HIS A 1 193 ? -12.558 15.158 20.204 1.00 80.88 193 HIS A O 1
ATOM 1510 N N . ASP A 1 194 ? -11.946 13.229 19.222 1.00 77.12 194 ASP A N 1
ATOM 1511 C CA . ASP A 1 194 ? -12.790 12.365 20.052 1.00 77.12 194 ASP A CA 1
ATOM 1512 C C . ASP A 1 194 ? -12.135 11.953 21.373 1.00 77.12 194 ASP A C 1
ATOM 1514 O O . ASP A 1 194 ? -12.854 11.707 22.337 1.00 77.12 194 ASP A O 1
ATOM 1518 N N . LEU A 1 195 ? -10.806 12.053 21.490 1.00 85.06 195 LEU A N 1
ATOM 1519 C CA . LEU A 1 195 ? -10.108 12.127 22.781 1.00 85.06 195 LEU A CA 1
ATOM 1520 C C . LEU A 1 195 ? -10.328 13.484 23.477 1.00 85.06 195 LEU A C 1
ATOM 1522 O O . LEU A 1 195 ? -10.514 13.544 24.694 1.00 85.06 195 LEU A O 1
ATOM 1526 N N . ARG A 1 196 ? -10.341 14.593 22.720 1.00 84.12 196 ARG A N 1
ATOM 1527 C CA . ARG A 1 196 ? -10.471 15.955 23.276 1.00 84.12 196 ARG A CA 1
ATOM 1528 C C . ARG A 1 196 ? -11.836 16.196 23.916 1.00 84.12 196 ARG A C 1
ATOM 1530 O O . ARG A 1 196 ? -11.906 16.780 24.990 1.00 84.12 196 ARG A O 1
ATOM 1537 N N . THR A 1 197 ? -12.913 15.729 23.285 1.00 83.31 197 THR A N 1
ATOM 1538 C CA . THR A 1 197 ? -14.294 15.943 23.761 1.00 83.31 197 THR A CA 1
ATOM 1539 C C . THR A 1 197 ? -14.533 15.457 25.213 1.00 83.31 197 THR A C 1
ATOM 1541 O O . THR A 1 197 ? -14.991 16.259 26.036 1.00 83.31 197 THR A O 1
ATOM 1544 N N . PRO A 1 198 ? -14.236 14.193 25.589 1.00 84.75 198 PRO A N 1
ATOM 1545 C CA . PRO A 1 198 ? -14.341 13.741 26.974 1.00 84.75 198 PRO A CA 1
ATOM 1546 C C . PRO A 1 198 ? -13.273 14.376 27.870 1.00 84.75 198 PRO A C 1
ATOM 1548 O O . PRO A 1 198 ? -13.614 14.731 28.991 1.00 84.75 198 PRO A O 1
ATOM 1551 N N . LEU A 1 199 ? -12.038 14.602 27.400 1.00 91.19 199 LEU A N 1
ATOM 1552 C CA . LEU A 1 199 ? -10.986 15.234 28.208 1.00 91.19 199 LEU A CA 1
ATOM 1553 C C . LEU A 1 199 ? -11.373 16.648 28.670 1.00 91.19 199 LEU A C 1
ATOM 1555 O O . LEU A 1 199 ? -11.311 16.937 29.861 1.00 91.19 199 LEU A O 1
ATOM 1559 N N . THR A 1 200 ? -11.859 17.503 27.767 1.00 90.25 200 THR A N 1
ATOM 1560 C CA . THR A 1 200 ? -12.388 18.833 28.119 1.00 90.25 200 THR A CA 1
ATOM 1561 C C . THR A 1 200 ? -13.602 18.736 29.048 1.00 90.25 200 THR A C 1
ATOM 1563 O O . THR A 1 200 ? -13.761 19.576 29.927 1.00 90.25 200 THR A O 1
ATOM 1566 N N . SER A 1 201 ? -14.432 17.693 28.911 1.00 90.12 201 SER A N 1
ATOM 1567 C CA . SER A 1 201 ? -15.553 17.458 29.835 1.00 90.12 201 SER A CA 1
ATOM 1568 C C . SER A 1 201 ? -15.067 17.101 31.246 1.00 90.12 201 SER A C 1
ATOM 1570 O O . SER A 1 201 ? -15.578 17.649 32.215 1.00 90.12 201 SER A O 1
ATOM 1572 N N . ILE A 1 202 ? -14.082 16.203 31.367 1.00 94.38 202 ILE A N 1
ATOM 1573 C CA . ILE A 1 202 ? -13.478 15.794 32.646 1.00 94.38 202 ILE A CA 1
ATOM 1574 C C . ILE A 1 202 ? -12.851 17.009 33.330 1.00 94.38 202 ILE A C 1
ATOM 1576 O O . ILE A 1 202 ? -13.169 17.287 34.482 1.00 94.38 202 ILE A O 1
ATOM 1580 N N . LEU A 1 203 ? -12.016 17.758 32.601 1.00 94.31 203 LEU A N 1
ATOM 1581 C CA . LEU A 1 203 ? -11.353 18.953 33.118 1.00 94.31 203 LEU A CA 1
ATOM 1582 C C . LEU A 1 203 ? -12.366 20.001 33.593 1.00 94.31 203 LEU A C 1
ATOM 1584 O O . LEU A 1 203 ? -12.228 20.470 34.711 1.00 94.31 203 LEU A O 1
ATOM 1588 N N . GLY A 1 204 ? -13.420 20.294 32.822 1.00 94.12 204 GLY A N 1
ATOM 1589 C CA . GLY A 1 204 ? -14.437 21.276 33.221 1.00 94.12 204 GLY A CA 1
ATOM 1590 C C . GLY A 1 204 ? -15.243 20.885 34.469 1.00 94.12 204 GLY A C 1
ATOM 1591 O O . GLY A 1 204 ? -15.576 21.749 35.275 1.00 94.12 204 GLY A O 1
ATOM 1592 N N . PHE A 1 205 ? -15.535 19.595 34.685 1.00 93.94 205 PHE A N 1
ATOM 1593 C CA . PHE A 1 205 ? -16.177 19.157 35.935 1.00 93.94 205 PHE A CA 1
ATOM 1594 C C . PHE A 1 205 ? -15.215 19.186 37.128 1.00 93.94 205 PHE A C 1
ATOM 1596 O O . PHE A 1 205 ? -15.630 19.552 38.224 1.00 93.94 205 PHE A O 1
ATOM 1603 N N . LEU A 1 206 ? -13.937 18.851 36.925 1.00 95.25 206 LEU A N 1
ATOM 1604 C CA . LEU A 1 206 ? -12.915 18.967 37.969 1.00 95.25 206 LEU A CA 1
ATOM 1605 C C . LEU A 1 206 ? -12.600 20.432 38.312 1.00 95.25 206 LEU A C 1
ATOM 1607 O O . LEU A 1 206 ? -12.403 20.736 39.479 1.00 95.25 206 LEU A O 1
ATOM 1611 N N . GLU A 1 207 ? -12.626 21.338 37.334 1.00 94.94 207 GLU A N 1
ATOM 1612 C CA . GLU A 1 207 ? -12.475 22.790 37.501 1.00 94.94 207 GLU A CA 1
ATOM 1613 C C . GLU A 1 207 ? -13.623 23.376 38.340 1.00 94.94 207 GLU A C 1
ATOM 1615 O O . GLU A 1 207 ? -13.370 24.055 39.329 1.00 94.94 207 GLU A O 1
ATOM 1620 N N . VAL A 1 208 ? -14.879 23.016 38.044 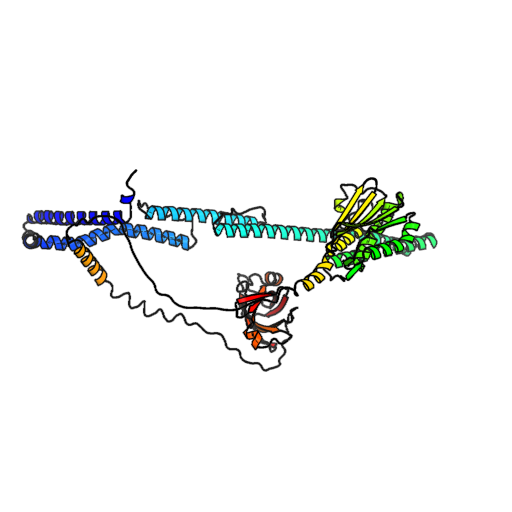1.00 94.94 208 VAL A N 1
ATOM 1621 C CA . VAL A 1 208 ? -16.051 23.406 38.859 1.00 94.94 208 VAL A CA 1
ATOM 1622 C C . VAL A 1 208 ? -15.950 22.910 40.309 1.00 94.94 208 VAL A C 1
ATOM 1624 O O . VAL A 1 208 ? -16.369 23.618 41.224 1.00 94.94 208 VAL A O 1
ATOM 1627 N N . ILE A 1 209 ? -15.373 21.726 40.542 1.00 94.12 209 ILE A N 1
ATOM 1628 C CA . ILE A 1 209 ? -15.110 21.216 41.898 1.00 94.12 209 ILE A CA 1
ATOM 1629 C C . ILE A 1 209 ? -13.940 21.972 42.554 1.00 94.12 209 ILE A C 1
ATOM 1631 O O . ILE A 1 209 ? -14.034 22.338 43.719 1.00 94.12 209 ILE A O 1
ATOM 1635 N N . GLN A 1 210 ? -12.853 22.226 41.821 1.00 94.62 210 GLN A N 1
ATOM 1636 C CA . GLN A 1 210 ? -11.639 22.885 42.321 1.00 94.62 210 GLN A CA 1
ATOM 1637 C C . GLN A 1 210 ? -11.847 24.373 42.652 1.00 94.62 210 GLN A C 1
ATOM 1639 O O . GLN A 1 210 ? -11.157 24.907 43.516 1.00 94.62 210 GLN A O 1
ATOM 1644 N N . GLU A 1 211 ? -12.781 25.044 41.978 1.00 96.06 211 GLU A N 1
ATOM 1645 C CA . GLU A 1 211 ? -13.180 26.428 42.265 1.00 96.06 211 GLU A CA 1
ATOM 1646 C C . GLU A 1 211 ? -14.283 26.541 43.345 1.00 96.06 211 GLU A C 1
ATOM 1648 O O . GLU A 1 211 ? -14.802 27.634 43.564 1.00 96.06 211 GLU A O 1
ATOM 1653 N N . ASP A 1 212 ? -14.674 25.432 43.993 1.00 93.50 212 ASP A N 1
ATOM 1654 C CA . ASP A 1 212 ? -15.796 25.343 44.946 1.00 93.50 212 ASP A CA 1
ATOM 1655 C C . ASP A 1 212 ? -17.136 25.885 44.390 1.00 93.50 212 ASP A C 1
ATOM 1657 O O . ASP A 1 212 ? -17.948 26.496 45.087 1.00 93.50 212 ASP A O 1
ATOM 1661 N N . ARG A 1 213 ? -17.400 25.648 43.096 1.00 93.06 213 ARG A N 1
ATOM 1662 C CA . ARG A 1 213 ? -18.581 26.148 42.360 1.00 93.06 213 ARG A CA 1
ATOM 1663 C C . ARG A 1 213 ? -19.750 25.154 42.333 1.00 93.06 213 ARG A C 1
ATOM 1665 O O . ARG A 1 213 ? -20.430 25.018 41.316 1.00 93.06 213 ARG A O 1
ATOM 1672 N N . TYR A 1 214 ? -19.989 24.479 43.453 1.00 92.69 214 TYR A N 1
ATOM 1673 C CA . TYR A 1 214 ? -21.110 23.560 43.685 1.00 92.69 214 TYR A CA 1
ATOM 1674 C C . TYR A 1 214 ? -21.947 24.021 44.892 1.00 92.69 214 TYR A C 1
ATOM 1676 O O . TYR A 1 214 ? -21.451 24.713 45.777 1.00 92.69 214 TYR A O 1
ATOM 1684 N N . GLN A 1 215 ? -23.232 23.668 44.921 1.00 92.00 215 GLN A N 1
ATOM 1685 C CA . GLN A 1 215 ? -24.176 24.077 45.968 1.00 92.00 215 GLN A CA 1
ATOM 1686 C C . GLN A 1 215 ? -24.080 23.199 47.221 1.00 92.00 215 GLN A C 1
ATOM 1688 O O . GLN A 1 215 ? -24.216 23.701 48.336 1.00 92.00 215 GLN A O 1
ATOM 1693 N N . ASP A 1 216 ? -23.858 21.893 47.042 1.00 94.19 216 ASP A N 1
ATOM 1694 C CA . ASP A 1 216 ? -23.763 20.915 48.125 1.00 94.19 216 ASP A CA 1
ATOM 1695 C C . ASP A 1 216 ? -22.924 19.675 47.740 1.00 94.19 216 ASP A C 1
ATOM 1697 O O . ASP A 1 216 ? -22.458 19.516 46.608 1.00 94.19 216 ASP A O 1
ATOM 1701 N N . GLU A 1 217 ? -22.728 18.771 48.706 1.00 94.25 217 GLU A N 1
ATOM 1702 C CA . GLU A 1 217 ? -21.976 17.523 48.525 1.00 94.25 217 GLU A CA 1
ATOM 1703 C C . GLU A 1 217 ? -22.635 16.559 47.513 1.00 94.25 217 GLU A C 1
ATOM 1705 O O . GLU A 1 217 ? -21.954 15.723 46.916 1.00 94.25 217 GLU A O 1
ATOM 1710 N N . VAL A 1 218 ? -23.950 16.657 47.285 1.00 94.88 218 VAL A N 1
ATOM 1711 C CA . VAL A 1 218 ? -24.675 15.816 46.320 1.00 94.88 218 VAL A CA 1
ATOM 1712 C C . VAL A 1 218 ? -24.366 16.278 44.897 1.00 94.88 218 VAL A C 1
ATOM 1714 O O . VAL A 1 218 ? -24.063 15.444 44.041 1.00 94.88 218 VAL A O 1
ATOM 1717 N N . GLU A 1 219 ? -24.353 17.590 44.651 1.00 93.12 219 GLU A N 1
ATOM 1718 C CA . GLU A 1 219 ? -23.922 18.169 43.376 1.00 93.12 219 GLU A CA 1
ATOM 1719 C C . GLU A 1 219 ? -22.428 17.897 43.116 1.00 93.12 219 GLU A C 1
ATOM 1721 O O . GLU A 1 219 ? -22.061 17.452 42.026 1.00 93.12 219 GLU A O 1
ATOM 1726 N N . MET A 1 220 ? -21.571 18.036 44.137 1.00 94.00 220 MET A N 1
ATOM 1727 C CA . MET A 1 220 ? -20.150 17.669 44.054 1.00 94.00 220 MET A CA 1
ATOM 1728 C C . MET A 1 220 ? -19.966 16.192 43.657 1.00 94.00 220 MET A C 1
ATOM 1730 O O . MET A 1 220 ? -19.242 15.881 42.708 1.00 94.00 220 MET A O 1
ATOM 1734 N N . ARG A 1 221 ? -20.661 15.262 44.331 1.00 94.12 221 ARG A N 1
ATOM 1735 C CA . ARG A 1 221 ? -20.627 13.821 44.015 1.00 94.12 221 ARG A CA 1
ATOM 1736 C C . ARG A 1 221 ? -21.172 13.516 42.620 1.00 94.12 221 ARG A C 1
ATOM 1738 O O . ARG A 1 221 ? -20.640 12.635 41.945 1.00 94.12 221 ARG A O 1
ATOM 1745 N N . TYR A 1 222 ? -22.185 14.247 42.163 1.00 92.12 222 TYR A N 1
ATOM 1746 C CA . TYR A 1 222 ? -22.716 14.139 40.805 1.00 92.12 222 TYR A CA 1
ATOM 1747 C C . TYR A 1 222 ? -21.681 14.569 39.750 1.00 92.12 222 TYR A C 1
ATOM 1749 O O . TYR A 1 222 ? -21.462 13.833 38.784 1.00 92.12 222 TYR A O 1
ATOM 1757 N N . TYR A 1 223 ? -20.966 15.681 39.959 1.00 93.31 223 TYR A N 1
ATOM 1758 C CA . TYR A 1 223 ? -19.872 16.105 39.076 1.00 93.31 223 TYR A CA 1
ATOM 1759 C C . TYR A 1 223 ? -18.688 15.125 39.080 1.00 93.31 223 TYR A C 1
ATOM 1761 O O . TYR A 1 223 ? -18.197 14.775 38.003 1.00 93.31 223 TYR A O 1
ATOM 1769 N N . ILE A 1 224 ? -18.296 14.591 40.245 1.00 94.44 224 ILE A N 1
ATOM 1770 C CA . ILE A 1 224 ? -17.288 13.519 40.353 1.00 94.44 224 ILE A CA 1
ATOM 1771 C C . ILE A 1 224 ? -17.714 12.292 39.534 1.00 94.44 224 ILE A C 1
ATOM 1773 O O . ILE A 1 224 ? -16.920 11.760 38.756 1.00 94.44 224 ILE A O 1
ATOM 1777 N N . ASN A 1 225 ? -18.974 11.862 39.652 1.00 92.88 225 ASN A N 1
ATOM 1778 C CA . ASN A 1 225 ? -19.484 10.701 38.925 1.00 92.88 225 ASN A CA 1
ATOM 1779 C C . ASN A 1 225 ? -19.494 10.919 37.400 1.00 92.88 225 ASN A C 1
ATOM 1781 O O . ASN A 1 225 ? -19.139 10.014 36.646 1.00 92.88 225 ASN A O 1
ATOM 1785 N N . ILE A 1 226 ? -19.827 12.126 36.923 1.00 89.12 226 ILE A N 1
ATOM 1786 C CA . ILE A 1 226 ? -19.734 12.447 35.489 1.00 89.12 226 ILE A CA 1
ATOM 1787 C C . ILE A 1 226 ? -18.273 12.430 35.014 1.00 89.12 226 ILE A C 1
ATOM 1789 O O . ILE A 1 226 ? -17.993 11.871 33.951 1.00 89.12 226 ILE A O 1
ATOM 1793 N N . ALA A 1 227 ? -17.338 13.007 35.775 1.00 91.56 227 ALA A N 1
ATOM 1794 C CA . ALA A 1 227 ? -15.914 12.983 35.438 1.00 91.56 227 ALA A CA 1
ATOM 1795 C C . ALA A 1 227 ? -15.362 11.543 35.390 1.00 91.56 227 ALA A C 1
ATOM 1797 O O . ALA A 1 227 ? -14.615 11.193 34.471 1.00 91.56 227 ALA A O 1
ATOM 1798 N N . TYR A 1 228 ? -15.791 10.680 36.315 1.00 92.12 228 TYR A N 1
ATOM 1799 C CA . TYR A 1 228 ? -15.446 9.258 36.337 1.00 92.12 228 TYR A CA 1
ATOM 1800 C C . TYR A 1 228 ? -15.984 8.508 35.107 1.00 92.12 228 TYR A C 1
ATOM 1802 O O . TYR A 1 228 ? -15.208 7.891 34.377 1.00 92.12 228 TYR A O 1
ATOM 1810 N N . GLU A 1 229 ? -17.274 8.646 34.790 1.00 86.56 229 GLU A N 1
ATOM 1811 C CA . GLU A 1 229 ? -17.881 8.031 33.599 1.00 86.56 229 GLU A CA 1
ATOM 1812 C C . GLU A 1 229 ? -17.238 8.512 32.288 1.00 86.56 229 GLU A C 1
ATOM 1814 O O . GLU A 1 229 ? -17.017 7.728 31.360 1.00 86.56 229 GLU A O 1
ATOM 1819 N N . LYS A 1 230 ? -16.868 9.797 32.195 1.00 87.06 230 LYS A N 1
ATOM 1820 C CA . LYS A 1 230 ? -16.125 10.310 31.032 1.00 87.06 230 LYS A CA 1
ATOM 1821 C C . LYS A 1 230 ? -14.698 9.769 30.965 1.00 87.06 230 LYS A C 1
ATOM 1823 O O . LYS A 1 230 ? -14.219 9.533 29.859 1.00 87.06 230 LYS A O 1
ATOM 1828 N N . SER A 1 231 ? -14.061 9.497 32.103 1.00 90.81 231 SER A N 1
ATOM 1829 C CA . SER A 1 231 ? -12.742 8.851 32.161 1.00 90.81 231 SER A CA 1
ATOM 1830 C C . SER A 1 231 ? -12.807 7.381 31.727 1.00 90.81 231 SER A C 1
ATOM 1832 O O . SER A 1 231 ? -11.964 6.934 30.951 1.00 90.81 231 SER A O 1
ATOM 1834 N N . LEU A 1 232 ? -13.846 6.640 32.133 1.00 86.56 232 LEU A N 1
ATOM 1835 C CA . LEU A 1 232 ? -14.086 5.269 31.664 1.00 86.56 232 LEU A CA 1
ATOM 1836 C C . LEU A 1 232 ? -14.379 5.213 30.157 1.00 86.56 232 LEU A C 1
ATOM 1838 O O . LEU A 1 232 ? -13.878 4.326 29.468 1.00 86.56 232 LEU A O 1
ATOM 1842 N N . ALA A 1 233 ? -15.165 6.156 29.627 1.00 80.94 233 ALA A N 1
ATOM 1843 C CA . ALA A 1 233 ? -15.418 6.264 28.189 1.00 80.94 233 ALA A CA 1
ATOM 1844 C C . ALA A 1 233 ? -14.146 6.614 27.392 1.00 80.94 233 ALA A C 1
ATOM 1846 O O . ALA A 1 233 ? -13.907 6.033 26.336 1.00 80.94 233 ALA A O 1
ATOM 1847 N N . LEU A 1 234 ? -13.308 7.517 27.915 1.00 86.31 234 LEU A N 1
ATOM 1848 C CA . LEU A 1 234 ? -12.015 7.867 27.322 1.00 86.31 234 LEU A CA 1
ATOM 1849 C C . LEU A 1 234 ? -11.056 6.666 27.293 1.00 86.31 234 LEU A C 1
ATOM 1851 O O . LEU A 1 234 ? -10.412 6.443 26.271 1.00 86.31 234 LEU A O 1
ATOM 1855 N N . ARG A 1 235 ? -11.005 5.859 28.366 1.00 86.50 235 ARG A N 1
ATOM 1856 C CA . ARG A 1 235 ? -10.190 4.634 28.399 1.00 86.50 235 ARG A CA 1
ATOM 1857 C C . ARG A 1 235 ? -10.610 3.647 27.307 1.00 86.50 235 ARG A C 1
ATOM 1859 O O . ARG A 1 235 ? -9.767 3.276 26.503 1.00 86.50 235 ARG A O 1
ATOM 1866 N N . ARG A 1 236 ? -11.909 3.326 27.203 1.00 82.88 236 ARG A N 1
ATOM 1867 C CA . ARG A 1 236 ? -12.439 2.414 26.165 1.00 82.88 236 ARG A CA 1
ATOM 1868 C C . ARG A 1 236 ? -12.039 2.841 24.747 1.00 82.88 236 ARG A C 1
ATOM 1870 O O . ARG A 1 236 ? -11.610 2.003 23.967 1.00 82.88 236 ARG A O 1
ATOM 1877 N N . LEU A 1 237 ? -12.098 4.140 24.434 1.00 82.50 237 LEU A N 1
ATOM 1878 C CA . LEU A 1 237 ? -11.689 4.670 23.124 1.00 82.50 237 LEU A CA 1
ATOM 1879 C C . LEU A 1 237 ? -10.184 4.464 22.860 1.00 82.50 237 LEU A C 1
ATOM 1881 O O . LEU A 1 237 ? -9.797 4.093 21.754 1.00 82.50 237 LEU A O 1
ATOM 1885 N N . ILE A 1 238 ? -9.334 4.670 23.872 1.00 86.25 238 ILE A N 1
ATOM 1886 C CA . ILE A 1 238 ? -7.886 4.415 23.779 1.00 86.25 238 ILE A CA 1
ATOM 1887 C C . ILE A 1 238 ? -7.613 2.917 23.578 1.00 86.25 238 ILE A C 1
ATOM 1889 O O . ILE A 1 238 ? -6.813 2.564 22.710 1.00 86.25 238 ILE A O 1
ATOM 1893 N N . ASP A 1 239 ? -8.308 2.053 24.323 1.00 83.81 239 ASP A N 1
ATOM 1894 C CA . ASP A 1 239 ? -8.205 0.596 24.208 1.00 83.81 239 ASP A CA 1
ATOM 1895 C C . ASP A 1 239 ? -8.614 0.138 22.787 1.00 83.81 239 ASP A C 1
ATOM 1897 O O . ASP A 1 239 ? -7.839 -0.526 22.099 1.00 83.81 239 ASP A O 1
ATOM 1901 N N . GLU A 1 240 ? -9.779 0.575 22.290 1.00 81.75 240 GLU A N 1
ATOM 1902 C CA . GLU A 1 240 ? -10.277 0.316 20.926 1.00 81.75 240 GLU A CA 1
ATOM 1903 C C . GLU A 1 240 ? -9.302 0.780 19.828 1.00 81.75 240 GLU A C 1
ATOM 1905 O O . GLU A 1 240 ? -9.090 0.076 18.838 1.00 81.75 240 GLU A O 1
ATOM 1910 N N . LEU A 1 241 ? -8.679 1.952 19.990 1.00 81.81 241 LEU A N 1
ATOM 1911 C CA . LEU A 1 241 ? -7.697 2.482 19.041 1.00 81.81 241 LEU A CA 1
ATOM 1912 C C . LEU A 1 241 ? -6.396 1.663 19.031 1.00 81.81 241 LEU A C 1
ATOM 1914 O O . LEU A 1 241 ? -5.816 1.425 17.964 1.00 81.81 241 LEU A O 1
ATOM 1918 N N . PHE A 1 242 ? -5.928 1.228 20.203 1.00 81.69 242 PHE A N 1
ATOM 1919 C CA . PHE A 1 242 ? -4.738 0.389 20.306 1.00 81.69 242 PHE A CA 1
ATOM 1920 C C . PHE A 1 242 ? -4.982 -0.979 19.659 1.00 81.69 242 PHE A C 1
ATOM 1922 O O . PHE A 1 242 ? -4.184 -1.414 18.835 1.00 81.69 242 PHE A O 1
ATOM 1929 N N . GLU A 1 243 ? -6.124 -1.610 19.937 1.00 77.25 243 GLU A N 1
ATOM 1930 C CA . GLU A 1 243 ? -6.555 -2.852 19.282 1.00 77.25 243 GLU A CA 1
ATOM 1931 C C . GLU A 1 243 ? -6.636 -2.690 17.756 1.00 77.25 243 GLU A C 1
ATOM 1933 O O . GLU A 1 243 ? -6.031 -3.478 17.027 1.00 77.25 243 GLU A O 1
ATOM 1938 N N . TYR A 1 244 ? -7.291 -1.628 17.263 1.00 77.62 244 TYR A N 1
ATOM 1939 C CA . TYR A 1 244 ? -7.388 -1.355 15.826 1.00 77.62 244 TYR A CA 1
ATOM 1940 C C . TYR A 1 244 ? -6.003 -1.277 15.165 1.00 77.62 244 TYR A C 1
ATOM 1942 O O . TYR A 1 244 ? -5.755 -1.905 14.134 1.00 77.62 244 TYR A O 1
ATOM 1950 N N . THR A 1 245 ? -5.080 -0.514 15.758 1.00 77.88 245 THR A N 1
ATOM 1951 C CA . THR A 1 245 ? -3.723 -0.368 15.207 1.00 77.88 245 THR A CA 1
ATOM 1952 C C . THR A 1 245 ? -2.896 -1.648 15.342 1.00 77.88 245 THR A C 1
ATOM 1954 O O . THR A 1 245 ? -2.123 -1.949 14.437 1.00 77.88 245 THR A O 1
ATOM 1957 N N . ARG A 1 246 ? -3.095 -2.455 16.394 1.00 79.88 246 ARG A N 1
ATOM 1958 C CA . ARG A 1 246 ? -2.432 -3.759 16.570 1.00 79.88 246 ARG A CA 1
ATOM 1959 C C . ARG A 1 246 ? -2.829 -4.760 15.480 1.00 79.88 246 ARG A C 1
ATOM 1961 O O . ARG A 1 246 ? -1.953 -5.393 14.899 1.00 79.88 246 ARG A O 1
ATOM 1968 N N . ILE A 1 247 ? -4.125 -4.848 15.169 1.00 79.31 247 ILE A N 1
ATOM 1969 C CA . ILE A 1 247 ? -4.673 -5.727 14.121 1.00 79.31 247 ILE A CA 1
ATOM 1970 C C . ILE A 1 247 ? -4.214 -5.260 12.729 1.00 79.31 247 ILE A C 1
ATOM 1972 O O . ILE A 1 247 ? -3.716 -6.055 1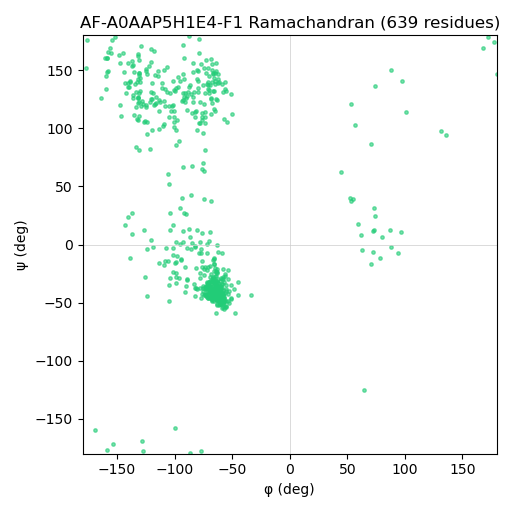1.936 1.00 79.31 247 ILE A O 1
ATOM 1976 N N . ASN A 1 248 ? -4.316 -3.958 12.433 1.00 71.31 248 ASN A N 1
ATOM 1977 C CA . ASN A 1 248 ? -3.962 -3.407 11.117 1.00 71.31 248 ASN A CA 1
ATOM 1978 C C . ASN A 1 248 ? -2.440 -3.452 10.829 1.00 71.31 248 ASN A C 1
ATOM 1980 O O . ASN A 1 248 ? -2.045 -3.354 9.670 1.00 71.31 248 ASN A O 1
ATOM 1984 N N . ASN A 1 249 ? -1.584 -3.592 11.847 1.00 74.25 249 ASN A N 1
ATOM 1985 C CA . ASN A 1 249 ? -0.124 -3.620 11.689 1.00 74.25 249 ASN A CA 1
ATOM 1986 C C . ASN A 1 249 ? 0.468 -5.039 11.537 1.00 74.25 249 ASN A C 1
ATOM 1988 O O . ASN A 1 249 ? 1.684 -5.192 11.617 1.00 74.25 249 ASN A O 1
ATOM 1992 N N . GLY A 1 250 ? -0.357 -6.071 11.318 1.00 67.12 250 GLY A N 1
ATOM 1993 C CA . GLY A 1 250 ? 0.127 -7.417 10.974 1.00 67.12 250 GLY A CA 1
ATOM 1994 C C . GLY A 1 250 ? 0.776 -8.188 12.130 1.00 67.12 250 GLY A C 1
ATOM 1995 O O . GLY A 1 250 ? 1.687 -8.981 11.903 1.00 67.12 250 GLY A O 1
ATOM 1996 N N . MET A 1 251 ? 0.333 -7.960 13.370 1.00 67.25 251 MET A N 1
ATOM 1997 C CA . MET A 1 251 ? 0.744 -8.791 14.508 1.00 67.25 251 MET A CA 1
ATOM 1998 C C . MET A 1 251 ? 0.291 -10.254 14.295 1.00 67.25 251 MET A C 1
ATOM 2000 O O . MET A 1 251 ? -0.822 -10.453 13.802 1.00 67.25 251 MET A O 1
ATOM 2004 N N . PRO A 1 252 ? 1.104 -11.276 14.642 1.00 70.19 252 PRO A N 1
ATOM 2005 C CA . PRO A 1 252 ? 0.697 -12.677 14.529 1.00 70.19 252 PRO A CA 1
ATOM 2006 C C . PRO A 1 252 ? -0.597 -12.975 15.298 1.00 70.19 252 PRO A C 1
ATOM 2008 O O . PRO A 1 252 ? -0.801 -12.483 16.406 1.00 70.19 252 PRO A O 1
ATOM 2011 N N . LEU A 1 253 ? -1.443 -13.799 14.680 1.00 80.88 253 LEU A N 1
ATOM 2012 C CA . LEU A 1 253 ? -2.725 -14.275 15.201 1.00 80.88 253 LEU A CA 1
ATOM 2013 C C . LEU A 1 253 ? -2.539 -15.600 15.941 1.00 80.88 253 LEU A C 1
ATOM 2015 O O . LEU A 1 253 ? -1.816 -16.472 15.451 1.00 80.88 253 LEU A O 1
ATOM 2019 N N . GLU A 1 254 ? -3.264 -15.811 17.038 1.00 84.25 254 GLU A N 1
ATOM 2020 C CA . GLU A 1 254 ? -3.306 -17.113 17.714 1.00 84.25 254 GLU A CA 1
ATOM 2021 C C . GLU A 1 254 ? -4.368 -18.016 17.060 1.00 84.25 254 GLU A C 1
ATOM 2023 O O . GLU A 1 254 ? -5.407 -18.337 17.637 1.00 84.25 254 GLU A O 1
ATOM 2028 N N . MET A 1 255 ? -4.101 -18.404 15.807 1.00 88.06 255 MET A N 1
ATOM 2029 C CA . MET A 1 255 ? -4.979 -19.254 14.993 1.00 88.06 255 MET A CA 1
ATOM 2030 C C . MET A 1 255 ? -5.102 -20.657 15.597 1.00 88.06 255 MET A C 1
ATOM 2032 O O . MET A 1 255 ? -4.128 -21.407 15.634 1.00 88.06 255 MET A O 1
ATOM 2036 N N . ASN A 1 256 ? -6.308 -21.013 16.035 1.00 89.62 256 ASN A N 1
ATOM 2037 C CA . ASN A 1 256 ? -6.646 -22.318 16.596 1.00 89.62 256 ASN A CA 1
ATOM 2038 C C . ASN A 1 256 ? -7.934 -22.863 15.955 1.00 89.62 256 ASN A C 1
ATOM 2040 O O . ASN A 1 256 ? -8.704 -22.110 15.359 1.00 89.62 256 ASN A O 1
ATOM 2044 N N . GLU A 1 257 ? -8.203 -24.163 16.110 1.00 91.75 257 GLU A N 1
ATOM 2045 C CA . GLU A 1 257 ? -9.518 -24.724 15.773 1.00 91.75 257 GLU A CA 1
ATOM 2046 C C . GLU A 1 257 ? -10.574 -24.193 16.753 1.00 91.75 257 GLU A C 1
ATOM 2048 O O . GLU A 1 257 ? -10.458 -24.381 17.965 1.00 91.75 257 GLU A O 1
ATOM 2053 N N . LEU A 1 258 ? -11.601 -23.529 16.222 1.00 92.06 258 LEU A N 1
ATOM 2054 C CA . LEU A 1 258 ? -12.626 -22.839 16.996 1.00 92.06 258 LEU A CA 1
ATOM 2055 C C . LEU A 1 258 ? -14.024 -23.205 16.495 1.00 92.06 258 LEU A C 1
ATOM 2057 O O . LEU A 1 258 ? -14.355 -22.951 15.337 1.00 92.06 258 LEU A O 1
ATOM 2061 N N . ASP A 1 259 ? -14.854 -23.747 17.387 1.00 92.56 259 ASP A N 1
ATOM 2062 C CA . ASP A 1 259 ? -16.289 -23.920 17.156 1.00 92.56 259 ASP A CA 1
ATOM 2063 C C . ASP A 1 259 ? -17.024 -22.579 17.316 1.00 92.56 259 ASP A C 1
ATOM 2065 O O . ASP A 1 259 ? -17.116 -22.013 18.411 1.00 92.56 259 ASP A O 1
ATOM 2069 N N . ILE A 1 260 ? -17.568 -22.071 16.210 1.00 94.00 260 ILE A N 1
ATOM 2070 C CA . ILE A 1 260 ? -18.315 -20.811 16.190 1.00 94.00 260 ILE A CA 1
ATOM 2071 C C . ILE A 1 260 ? -19.712 -20.962 16.808 1.00 94.00 260 ILE A C 1
ATOM 2073 O O . ILE A 1 260 ? -20.233 -19.985 17.348 1.00 94.00 260 ILE A O 1
ATOM 2077 N N . ALA A 1 261 ? -20.313 -22.156 16.801 1.00 92.62 261 ALA A N 1
ATOM 2078 C CA . ALA A 1 261 ? -21.601 -22.378 17.454 1.00 92.62 261 ALA A CA 1
ATOM 2079 C C . ALA A 1 261 ? -21.466 -22.299 18.983 1.00 92.62 261 ALA A C 1
ATOM 2081 O O . ALA A 1 261 ? -22.221 -21.563 19.621 1.00 92.62 261 ALA A O 1
ATOM 2082 N N . GLY A 1 262 ? -20.455 -22.957 19.558 1.00 92.31 262 GLY A N 1
ATOM 2083 C CA . GLY A 1 262 ? -20.089 -22.826 20.969 1.00 92.31 262 GLY A CA 1
ATOM 2084 C C . GLY A 1 262 ? -19.739 -21.389 21.370 1.00 92.31 262 GLY A C 1
ATOM 2085 O O . GLY A 1 262 ? -20.283 -20.882 22.353 1.00 92.31 262 GLY A O 1
ATOM 2086 N N . LEU A 1 263 ? -18.910 -20.694 20.576 1.00 94.38 263 LEU A N 1
ATOM 2087 C CA . LEU A 1 263 ? -18.548 -19.286 20.802 1.00 94.38 263 LEU A CA 1
ATOM 2088 C C . LEU A 1 263 ? -19.783 -18.373 20.885 1.00 94.38 263 LEU A C 1
ATOM 2090 O O . LEU A 1 263 ? -19.950 -17.615 21.842 1.00 94.38 263 LEU A O 1
ATOM 2094 N N . ILE A 1 264 ? -20.652 -18.433 19.873 1.00 95.06 264 ILE A N 1
ATOM 2095 C CA . ILE A 1 264 ? -21.856 -17.597 19.795 1.00 95.06 264 ILE A CA 1
ATOM 2096 C C . ILE A 1 264 ? -22.875 -17.994 20.872 1.00 95.06 264 ILE A C 1
ATOM 2098 O O . ILE A 1 264 ? -23.572 -17.121 21.392 1.00 95.06 264 ILE A O 1
ATOM 2102 N N . GLY A 1 265 ? -22.942 -19.275 21.247 1.00 93.44 265 GLY A N 1
ATOM 2103 C CA . GLY A 1 265 ? -23.727 -19.757 22.384 1.00 93.44 265 GLY A CA 1
ATOM 2104 C C . GLY A 1 265 ? -23.302 -19.095 23.695 1.00 93.44 265 GLY A C 1
ATOM 2105 O O . GLY A 1 265 ? -24.123 -18.446 24.340 1.00 93.44 265 GLY A O 1
ATOM 2106 N N . GLN A 1 266 ? -22.010 -19.161 24.033 1.00 93.69 266 GLN A N 1
ATOM 2107 C CA . GLN A 1 266 ? -21.462 -18.543 25.245 1.00 93.69 266 GLN A CA 1
ATOM 2108 C C . GLN A 1 266 ? -21.713 -17.025 25.285 1.00 93.69 266 GLN A C 1
ATOM 2110 O O . GLN A 1 266 ? -22.186 -16.504 26.295 1.00 93.69 266 GLN A O 1
ATOM 2115 N N . LEU A 1 267 ? -21.471 -16.313 24.176 1.00 94.06 267 LEU A N 1
ATOM 2116 C CA . LEU A 1 267 ? -21.756 -14.874 24.083 1.00 94.06 267 LEU A CA 1
ATOM 2117 C C . LEU A 1 267 ? -23.258 -14.568 24.212 1.00 94.06 267 LEU A C 1
ATOM 2119 O O . LEU A 1 267 ? -23.640 -13.558 24.801 1.00 94.06 267 LEU A O 1
ATOM 2123 N N . SER A 1 268 ? -24.128 -15.438 23.694 1.00 92.75 268 SER A N 1
ATOM 2124 C CA . SER A 1 268 ? -25.580 -15.275 23.831 1.00 92.75 268 SER A CA 1
ATOM 2125 C C . SER A 1 268 ? -26.038 -15.408 25.285 1.00 92.75 268 SER A C 1
ATOM 2127 O O . SER A 1 268 ? -26.949 -14.685 25.685 1.00 92.75 268 SER A O 1
ATOM 2129 N N . GLU A 1 269 ? -25.405 -16.279 26.078 1.00 93.00 269 GLU A N 1
ATOM 2130 C CA . GLU A 1 269 ? -25.661 -16.412 27.519 1.00 93.00 269 GLU A CA 1
ATOM 2131 C C . GLU A 1 269 ? -25.106 -15.221 28.320 1.00 93.00 269 GLU A C 1
ATOM 2133 O O . GLU A 1 269 ? -25.825 -14.642 29.137 1.00 93.00 269 GLU A O 1
ATOM 2138 N N . GLU A 1 270 ? -23.870 -14.789 28.046 1.00 92.75 270 GLU A N 1
ATOM 2139 C CA . GLU A 1 270 ? -23.230 -13.659 28.738 1.00 92.75 270 GLU A CA 1
ATOM 2140 C C . GLU A 1 270 ? -24.008 -12.341 28.568 1.00 92.75 270 GLU A C 1
ATOM 2142 O O . GLU A 1 270 ? -24.137 -11.553 29.508 1.00 92.75 270 GLU A O 1
ATOM 2147 N N . PHE A 1 271 ? -24.614 -12.119 27.398 1.00 91.62 271 PHE A N 1
ATOM 2148 C CA . PHE A 1 271 ? -25.427 -10.931 27.136 1.00 91.62 271 PHE A CA 1
ATOM 2149 C C . PHE A 1 271 ? -26.877 -11.016 27.659 1.00 91.62 271 PHE A C 1
ATOM 2151 O O . PHE A 1 271 ? -27.606 -10.021 27.551 1.00 91.62 271 PHE A O 1
ATOM 2158 N N . VAL A 1 272 ? -27.326 -12.121 28.279 1.00 90.75 272 VAL A N 1
ATOM 2159 C CA . VAL A 1 272 ? -28.693 -12.220 28.847 1.00 90.75 272 VAL A CA 1
ATOM 2160 C C . VAL A 1 272 ? -28.990 -11.084 29.841 1.00 90.75 272 VAL A C 1
ATOM 2162 O O . VAL A 1 272 ? -29.948 -10.349 29.595 1.00 90.75 272 VAL A O 1
ATOM 2165 N N . PRO A 1 273 ? -28.177 -10.810 30.884 1.00 91.12 273 PRO A N 1
ATOM 2166 C CA . PRO A 1 273 ? -28.486 -9.742 31.839 1.00 91.12 273 PRO A CA 1
ATOM 2167 C C . PRO A 1 273 ? -28.508 -8.350 31.192 1.00 91.12 273 PRO A C 1
ATOM 2169 O O . PRO A 1 273 ? -29.266 -7.478 31.614 1.00 91.12 273 PRO A O 1
ATOM 2172 N N . ILE A 1 274 ? -27.700 -8.124 30.152 1.00 90.19 274 ILE A N 1
ATOM 2173 C CA . ILE A 1 274 ? -27.644 -6.847 29.427 1.00 90.19 274 ILE A CA 1
ATOM 2174 C C . ILE A 1 274 ? -28.902 -6.673 28.564 1.00 90.19 274 ILE A C 1
ATOM 2176 O O . ILE A 1 274 ? -29.496 -5.591 28.544 1.00 90.19 274 ILE A O 1
ATOM 2180 N N . THR A 1 275 ? -29.344 -7.735 27.883 1.00 89.06 275 THR A N 1
ATOM 2181 C CA . THR A 1 275 ? -30.565 -7.708 27.065 1.00 89.06 275 THR A CA 1
ATOM 2182 C C . THR A 1 275 ? -31.832 -7.609 27.907 1.00 89.06 275 THR A C 1
ATOM 2184 O O . THR A 1 275 ? -32.688 -6.786 27.583 1.00 89.06 275 THR A O 1
ATOM 2187 N N . GLU A 1 276 ? -31.931 -8.318 29.034 1.00 90.12 276 GLU A N 1
ATOM 2188 C CA . GLU A 1 276 ? -33.077 -8.206 29.945 1.00 90.12 276 GLU A CA 1
ATOM 2189 C C . GLU A 1 276 ? -33.203 -6.793 30.538 1.00 90.12 276 GLU A C 1
ATOM 2191 O O . GLU A 1 276 ? -34.289 -6.210 30.495 1.00 90.12 276 GLU A O 1
ATOM 2196 N N . ASN A 1 277 ? -32.094 -6.176 30.971 1.00 88.44 277 ASN A N 1
ATOM 2197 C CA . ASN A 1 277 ? -32.076 -4.770 31.405 1.00 88.44 277 ASN A CA 1
ATOM 2198 C C . ASN A 1 277 ? -32.434 -3.777 30.277 1.00 88.44 277 ASN A C 1
ATOM 2200 O O . ASN A 1 277 ? -32.906 -2.673 30.549 1.00 88.44 277 ASN A O 1
ATOM 2204 N N . ALA A 1 278 ? -32.242 -4.152 29.009 1.00 85.44 278 ALA A N 1
ATOM 2205 C CA . ALA A 1 278 ? -32.682 -3.375 27.849 1.00 85.44 278 ALA A CA 1
ATOM 2206 C C . ALA A 1 278 ? -34.144 -3.653 27.429 1.00 85.44 278 ALA A C 1
ATOM 2208 O O . ALA A 1 278 ? -34.638 -2.998 26.509 1.00 85.44 278 ALA A O 1
ATOM 2209 N N . GLY A 1 279 ? -34.841 -4.598 28.075 1.00 89.81 279 GLY A N 1
ATOM 2210 C CA . GLY A 1 279 ? -36.188 -5.039 27.692 1.00 89.81 279 GLY A CA 1
ATOM 2211 C C . GLY A 1 279 ? -36.223 -5.915 26.432 1.00 89.81 279 GLY A C 1
ATOM 2212 O O . GLY A 1 279 ? -37.243 -5.953 25.738 1.00 89.81 279 GLY A O 1
ATOM 2213 N N . MET A 1 280 ? -35.109 -6.582 26.122 1.00 92.75 280 MET A N 1
ATOM 2214 C CA . MET A 1 280 ? -34.869 -7.359 24.905 1.00 92.75 280 MET A CA 1
ATOM 2215 C C . MET A 1 280 ? -34.613 -8.846 25.205 1.00 92.75 280 MET A C 1
ATOM 2217 O O . MET A 1 280 ? -34.357 -9.216 26.348 1.00 92.75 280 MET A O 1
ATOM 2221 N N . LYS A 1 281 ? -34.650 -9.703 24.174 1.00 93.00 281 LYS A N 1
ATOM 2222 C CA . LYS A 1 281 ? -34.218 -11.111 24.239 1.00 93.00 281 LYS A CA 1
ATOM 2223 C C . LYS A 1 281 ? -33.430 -11.531 22.998 1.00 93.00 281 LYS A C 1
ATOM 2225 O O . LYS A 1 281 ? -33.812 -11.178 21.882 1.00 93.00 281 LYS A O 1
ATOM 2230 N N . ILE A 1 282 ? -32.384 -12.331 23.197 1.00 94.00 282 ILE A N 1
ATOM 2231 C CA . ILE A 1 282 ? -31.672 -13.030 22.118 1.00 94.00 282 ILE A CA 1
ATOM 2232 C C . ILE A 1 282 ? -32.457 -14.296 21.736 1.00 94.00 282 ILE A C 1
ATOM 2234 O O . ILE A 1 282 ? -33.035 -14.962 22.597 1.00 94.00 282 ILE A O 1
ATOM 2238 N N . ARG A 1 283 ? -32.495 -14.621 20.442 1.00 94.88 283 ARG A N 1
ATOM 2239 C CA . ARG A 1 283 ? -32.993 -15.886 19.892 1.00 94.88 283 ARG A CA 1
ATOM 2240 C C . ARG A 1 283 ? -31.910 -16.482 18.999 1.00 94.88 283 ARG A C 1
ATOM 2242 O O . ARG A 1 283 ? -31.668 -15.981 17.905 1.00 94.88 283 ARG A O 1
ATOM 2249 N N . LEU A 1 284 ? -31.254 -17.525 19.495 1.00 94.69 284 LEU A N 1
ATOM 2250 C CA . LEU A 1 284 ? -30.199 -18.243 18.788 1.00 94.69 284 LEU A CA 1
ATOM 2251 C C . LEU A 1 284 ? -30.810 -19.398 17.980 1.00 94.69 284 LEU A C 1
ATOM 2253 O O . LEU A 1 284 ? -31.613 -20.169 18.502 1.00 94.69 284 LEU A O 1
ATOM 2257 N N . ASN A 1 285 ? -30.446 -19.482 16.704 1.00 93.62 285 ASN A N 1
ATOM 2258 C CA . ASN A 1 285 ? -30.936 -20.446 15.727 1.00 93.62 285 ASN A CA 1
ATOM 2259 C C . ASN A 1 285 ? -29.729 -21.067 15.012 1.00 93.62 285 ASN A C 1
ATOM 2261 O O . ASN A 1 285 ? -29.025 -20.383 14.273 1.00 93.62 285 ASN A O 1
ATOM 2265 N N . ILE A 1 286 ? -29.464 -22.348 15.262 1.00 91.31 286 ILE A N 1
ATOM 2266 C CA . ILE A 1 286 ? -28.281 -23.053 14.756 1.00 91.31 286 ILE A CA 1
ATOM 2267 C C . ILE A 1 286 ? -28.762 -24.192 13.857 1.00 91.31 286 ILE A C 1
ATOM 2269 O O . ILE A 1 286 ? -29.512 -25.062 14.298 1.00 91.31 286 ILE A O 1
ATOM 2273 N N . GLN A 1 287 ? -28.354 -24.162 12.589 1.00 89.31 287 GLN A N 1
ATOM 2274 C CA . GLN A 1 287 ? -28.556 -25.254 11.635 1.00 89.31 287 GLN A CA 1
ATOM 2275 C C . GLN A 1 287 ? -27.723 -26.485 12.048 1.00 89.31 287 GLN A C 1
ATOM 2277 O O . GLN A 1 287 ? -26.693 -26.338 12.692 1.00 89.31 287 GLN A O 1
ATOM 2282 N N . GLU A 1 288 ? -28.104 -27.702 11.657 1.00 78.31 288 GLU A N 1
ATOM 2283 C CA . GLU A 1 288 ? -27.205 -28.860 11.800 1.00 78.31 288 GLU A CA 1
ATOM 2284 C C . GLU A 1 288 ? -26.008 -28.731 10.831 1.00 78.31 288 GLU A C 1
ATOM 2286 O O . GLU A 1 288 ? -26.200 -28.530 9.628 1.00 78.31 288 GLU A O 1
ATOM 2291 N N . GLY A 1 289 ? -24.780 -28.826 11.352 1.00 77.00 289 GLY A N 1
ATOM 2292 C CA . GLY A 1 289 ? -23.523 -28.668 10.609 1.00 77.00 289 GLY A CA 1
ATOM 2293 C C . GLY A 1 289 ? -22.293 -28.766 11.525 1.00 77.00 289 GLY A C 1
ATOM 2294 O O . GLY A 1 289 ? -22.442 -28.855 12.744 1.00 77.00 289 GLY A O 1
ATOM 2295 N N . ASP A 1 290 ? -21.088 -28.753 10.945 1.00 78.94 290 ASP A N 1
ATOM 2296 C CA . ASP A 1 290 ? -19.827 -28.612 11.692 1.00 78.94 290 ASP A CA 1
ATOM 2297 C C . ASP A 1 290 ? -19.305 -27.178 11.521 1.00 78.94 290 ASP A C 1
ATOM 2299 O O . ASP A 1 290 ? -19.003 -26.741 10.410 1.00 78.94 290 ASP A O 1
ATOM 2303 N N . PHE A 1 291 ? -19.252 -26.422 12.620 1.00 86.50 291 PHE A N 1
ATOM 2304 C CA . PHE A 1 291 ? -19.028 -24.971 12.615 1.00 86.50 291 PHE A CA 1
ATOM 2305 C C . PHE A 1 291 ? -17.606 -24.569 13.023 1.00 86.50 291 PHE A C 1
ATOM 2307 O O . PHE A 1 291 ? -17.373 -23.469 13.535 1.00 86.50 291 PHE A O 1
ATOM 2314 N N . LYS A 1 292 ? -16.651 -25.469 12.786 1.00 89.62 292 LYS A N 1
ATOM 2315 C CA . LYS A 1 292 ? -15.230 -25.266 13.054 1.00 89.62 292 LYS A CA 1
ATOM 2316 C C . LYS A 1 292 ? -14.549 -24.434 11.974 1.00 89.62 292 LYS A C 1
ATOM 2318 O O . LYS A 1 292 ? -14.623 -24.750 10.789 1.00 89.62 292 LYS A O 1
ATOM 2323 N N . ILE A 1 293 ? -13.800 -23.422 12.401 1.00 91.88 293 ILE A N 1
ATOM 2324 C CA . ILE A 1 293 ? -12.855 -22.685 11.550 1.00 91.88 293 ILE A CA 1
ATOM 2325 C C . ILE A 1 293 ? -11.498 -22.553 12.246 1.00 91.88 293 ILE A C 1
ATOM 2327 O O . ILE A 1 293 ? -11.393 -22.712 13.460 1.00 91.88 293 ILE A O 1
ATOM 2331 N N . GLN A 1 294 ? -10.454 -22.240 11.479 1.00 90.81 294 GLN A N 1
ATOM 2332 C CA . GLN A 1 294 ? -9.165 -21.816 12.031 1.00 90.81 294 GLN A CA 1
ATOM 2333 C C . GLN A 1 294 ? -9.211 -20.309 12.303 1.00 90.81 294 GLN A C 1
ATOM 2335 O O . GLN A 1 294 ? -9.322 -19.528 11.355 1.00 90.81 294 GLN A O 1
ATOM 2340 N N . ALA A 1 295 ? -9.155 -19.895 13.571 1.00 92.25 295 ALA A N 1
ATOM 2341 C CA . ALA A 1 295 ? -9.253 -18.489 13.962 1.00 92.25 295 ALA A CA 1
ATOM 2342 C C . ALA A 1 295 ? -8.663 -18.169 15.347 1.00 92.25 295 ALA A C 1
ATOM 2344 O O . ALA A 1 295 ? -8.524 -19.038 16.206 1.00 92.25 295 ALA A O 1
ATOM 2345 N N . ASP A 1 296 ? -8.374 -16.888 15.570 1.00 91.88 296 ASP A N 1
ATOM 2346 C CA . ASP A 1 296 ? -8.126 -16.296 16.882 1.00 91.88 296 ASP A CA 1
ATOM 2347 C C . ASP A 1 296 ? -9.471 -16.044 17.587 1.00 91.88 296 ASP A C 1
ATOM 2349 O O . ASP A 1 296 ? -10.231 -15.122 17.259 1.00 91.88 296 ASP A O 1
ATOM 2353 N N . GLY A 1 297 ? -9.786 -16.901 18.561 1.00 91.06 297 GLY A N 1
ATOM 2354 C CA . GLY A 1 297 ? -11.034 -16.814 19.320 1.00 91.06 297 GLY A CA 1
ATOM 2355 C C . GLY A 1 297 ? -11.157 -15.536 20.151 1.00 91.06 297 GLY A C 1
ATOM 2356 O O . GLY A 1 297 ? -12.260 -15.012 20.289 1.00 91.06 297 GLY A O 1
ATOM 2357 N N . GLY A 1 298 ? -10.046 -14.985 20.650 1.00 88.81 298 GLY A N 1
ATOM 2358 C CA . GLY A 1 298 ? -10.045 -13.758 21.451 1.00 88.81 298 GLY A CA 1
ATOM 2359 C C . GLY A 1 298 ? -10.408 -12.521 20.629 1.00 88.81 298 GLY A C 1
ATOM 2360 O O . GLY A 1 298 ? -11.113 -11.633 21.114 1.00 88.81 298 GLY A O 1
ATOM 2361 N N . LEU A 1 299 ? -9.988 -12.476 19.364 1.00 90.38 299 LEU A N 1
ATOM 2362 C CA . LEU A 1 299 ? -10.425 -11.455 18.415 1.00 90.38 299 LEU A CA 1
ATOM 2363 C C . LEU A 1 299 ? -11.878 -11.679 17.969 1.00 90.38 299 LEU A C 1
ATOM 2365 O O . LEU A 1 299 ? -12.652 -10.719 17.933 1.00 90.38 299 LEU A O 1
ATOM 2369 N N . LEU A 1 300 ? -12.290 -12.917 17.671 1.00 93.75 300 LEU A N 1
ATOM 2370 C CA . LEU A 1 300 ? -13.671 -13.183 17.250 1.00 93.75 300 LEU A CA 1
ATOM 2371 C C . LEU A 1 300 ? -14.709 -12.924 18.352 1.00 93.75 300 LEU A C 1
ATOM 2373 O O . LEU A 1 300 ? -15.776 -12.406 18.022 1.00 93.75 300 LEU A O 1
ATOM 2377 N N . VAL A 1 301 ? -14.386 -13.156 19.634 1.00 93.81 301 VAL A N 1
ATOM 2378 C CA . VAL A 1 301 ? -15.180 -12.659 20.778 1.00 93.81 301 VAL A CA 1
ATOM 2379 C C . VAL A 1 301 ? -15.502 -11.178 20.576 1.00 93.81 301 VAL A C 1
ATOM 2381 O O . VAL A 1 301 ? -16.670 -10.820 20.433 1.00 93.81 301 VAL A O 1
ATOM 2384 N N . ARG A 1 302 ? -14.478 -10.323 20.438 1.00 89.81 302 ARG A N 1
ATOM 2385 C CA . ARG A 1 302 ? -14.674 -8.868 20.327 1.00 89.81 302 ARG A CA 1
ATOM 2386 C C . ARG A 1 302 ? -15.401 -8.439 19.059 1.00 89.81 302 ARG A C 1
ATOM 2388 O O . ARG A 1 302 ? -16.114 -7.435 19.074 1.00 89.81 302 ARG A O 1
ATOM 2395 N N . ALA A 1 303 ? -15.229 -9.160 17.953 1.00 93.31 303 ALA A N 1
ATOM 2396 C CA . ALA A 1 303 ? -15.980 -8.897 16.729 1.00 93.31 303 ALA A CA 1
ATOM 2397 C C . ALA A 1 303 ? -17.489 -9.102 16.954 1.00 93.31 303 ALA A C 1
ATOM 2399 O O . ALA A 1 303 ? -18.291 -8.247 16.578 1.00 93.31 303 ALA A O 1
ATOM 2400 N N . TYR A 1 304 ? -17.884 -10.184 17.629 1.00 95.69 304 TYR A N 1
ATOM 2401 C CA . TYR A 1 304 ? -19.291 -10.465 17.910 1.00 95.69 304 TYR A CA 1
ATOM 2402 C C . TYR A 1 304 ? -19.857 -9.640 19.075 1.00 95.69 304 TYR A C 1
ATOM 2404 O O . TYR A 1 304 ? -20.972 -9.139 18.938 1.00 95.69 304 TYR A O 1
ATOM 2412 N N . GLU A 1 305 ? -19.095 -9.381 20.145 1.00 92.81 305 GLU A N 1
ATOM 2413 C CA . GLU A 1 305 ? -19.461 -8.416 21.200 1.00 92.81 305 GLU A CA 1
ATOM 2414 C C . GLU A 1 305 ? -19.848 -7.057 20.599 1.00 92.81 305 GLU A C 1
ATOM 2416 O O . GLU A 1 305 ? -20.891 -6.497 20.937 1.00 92.81 305 GLU A O 1
ATOM 2421 N N . ASN A 1 306 ? -19.045 -6.541 19.659 1.00 91.06 306 ASN A N 1
ATOM 2422 C CA . ASN A 1 306 ? -19.320 -5.277 18.979 1.00 91.06 306 ASN A CA 1
ATOM 2423 C C . ASN A 1 306 ? -20.627 -5.319 18.169 1.00 91.06 306 ASN A C 1
ATOM 2425 O O . ASN A 1 306 ? -21.391 -4.350 18.197 1.00 91.06 306 ASN A O 1
ATOM 2429 N N . ILE A 1 307 ? -20.924 -6.412 17.458 1.00 94.19 307 ILE A N 1
ATOM 2430 C CA . ILE A 1 307 ? -22.185 -6.536 16.706 1.00 94.19 307 ILE A CA 1
ATOM 2431 C C . ILE A 1 307 ? -23.379 -6.650 17.669 1.00 94.19 307 ILE A C 1
ATOM 2433 O O . ILE A 1 307 ? -24.375 -5.949 17.483 1.00 94.19 307 ILE A O 1
ATOM 2437 N N . ILE A 1 308 ? -23.280 -7.466 18.724 1.00 93.38 308 ILE A N 1
ATOM 2438 C CA . ILE A 1 308 ? -24.347 -7.665 19.719 1.00 93.38 308 ILE A CA 1
ATOM 2439 C C . ILE A 1 308 ? -24.612 -6.365 20.496 1.00 93.38 308 ILE A C 1
ATOM 2441 O O . ILE A 1 308 ? -25.765 -5.961 20.642 1.00 93.38 308 ILE A O 1
ATOM 2445 N N . ALA A 1 309 ? -23.576 -5.633 20.911 1.00 89.81 309 ALA A N 1
ATOM 2446 C CA . ALA A 1 309 ? -23.721 -4.334 21.567 1.00 89.81 309 ALA A CA 1
ATOM 2447 C C . ALA A 1 309 ? -24.421 -3.297 20.666 1.00 89.81 309 ALA A C 1
ATOM 2449 O O . ALA A 1 309 ? -25.312 -2.581 21.131 1.00 89.81 309 ALA A O 1
ATOM 2450 N N . ASN A 1 310 ? -24.098 -3.254 19.367 1.00 89.81 310 ASN A N 1
ATOM 2451 C CA . ASN A 1 310 ? -24.822 -2.423 18.396 1.00 89.81 310 ASN A CA 1
ATOM 2452 C C . ASN A 1 310 ? -26.286 -2.879 18.232 1.00 89.81 310 ASN A C 1
ATOM 2454 O O . ASN A 1 310 ? -27.196 -2.046 18.242 1.00 89.81 310 ASN A O 1
ATOM 2458 N N . ALA A 1 311 ? -26.534 -4.189 18.147 1.00 91.62 311 ALA A N 1
ATOM 2459 C CA . ALA A 1 311 ? -27.876 -4.762 18.065 1.00 91.62 311 ALA A CA 1
ATOM 2460 C C . ALA A 1 311 ? -28.741 -4.395 19.289 1.00 91.62 311 ALA A C 1
ATOM 2462 O O . ALA A 1 311 ? -29.914 -4.053 19.126 1.00 91.62 311 ALA A O 1
ATOM 2463 N N . ILE A 1 312 ? -28.157 -4.367 20.493 1.00 89.56 312 ILE A N 1
ATOM 2464 C CA . ILE A 1 312 ? -28.810 -3.905 21.730 1.00 89.56 312 ILE A CA 1
ATOM 2465 C C . ILE A 1 312 ? -29.004 -2.387 21.731 1.00 89.56 312 ILE A C 1
ATOM 2467 O O . ILE A 1 312 ? -30.058 -1.905 22.143 1.00 89.56 312 ILE A O 1
ATOM 2471 N N . GLN A 1 313 ? -28.014 -1.605 21.290 1.00 85.88 313 GLN A N 1
ATOM 2472 C CA . GLN A 1 313 ? -28.108 -0.143 21.297 1.00 85.88 313 GLN A CA 1
ATOM 2473 C C . GLN A 1 313 ? -29.235 0.354 20.383 1.00 85.88 313 GLN A C 1
ATOM 2475 O O . GLN A 1 313 ? -30.035 1.187 20.812 1.00 85.88 313 GLN A O 1
ATOM 2480 N N . TYR A 1 314 ? -29.312 -0.168 19.156 1.00 86.94 314 TYR A N 1
ATOM 2481 C CA . TYR A 1 314 ? -30.240 0.309 18.126 1.00 86.94 314 TYR A CA 1
ATOM 2482 C C . TYR A 1 314 ? -31.521 -0.540 17.994 1.00 86.94 314 TYR A C 1
ATOM 2484 O O . TYR A 1 314 ? -32.490 -0.087 17.395 1.00 86.94 31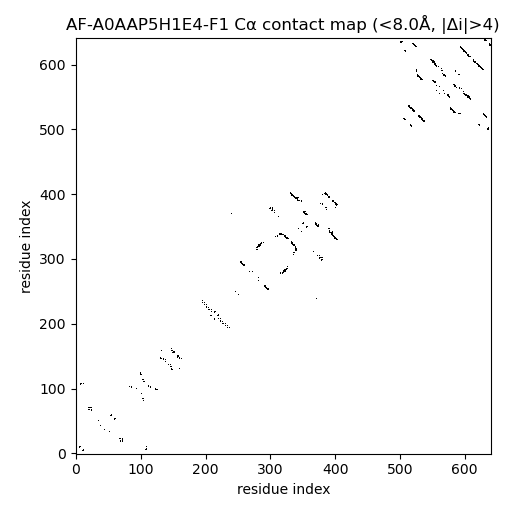4 TYR A O 1
ATOM 2492 N N . GLY A 1 315 ? -31.573 -1.754 18.560 1.00 85.31 315 GLY A N 1
ATOM 2493 C CA . GLY A 1 315 ? -32.720 -2.677 18.463 1.00 85.31 315 GLY A CA 1
ATOM 2494 C C . GLY A 1 315 ? -33.769 -2.594 19.582 1.00 85.31 315 GLY A C 1
ATOM 2495 O O . GLY A 1 315 ? -34.718 -3.379 19.580 1.00 85.31 315 GLY A O 1
ATOM 2496 N N . LYS A 1 316 ? -33.634 -1.676 20.551 1.00 82.44 316 LYS A N 1
ATOM 2497 C CA . LYS A 1 316 ? -34.493 -1.643 21.760 1.00 82.44 316 LYS A CA 1
ATOM 2498 C C . LYS A 1 316 ? -35.991 -1.577 21.462 1.00 82.44 316 LYS A C 1
ATOM 2500 O O . LYS A 1 316 ? -36.786 -2.179 22.179 1.00 82.44 316 LYS A O 1
ATOM 2505 N N . ALA A 1 317 ? -36.380 -0.878 20.395 1.00 82.19 317 ALA A N 1
ATOM 2506 C CA . ALA A 1 317 ? -37.779 -0.726 20.002 1.00 82.19 317 ALA A CA 1
ATOM 2507 C C . ALA A 1 317 ? -38.449 -2.064 19.629 1.00 82.19 317 ALA A C 1
ATOM 2509 O O . ALA A 1 317 ? -39.606 -2.292 19.987 1.00 82.19 317 ALA A O 1
ATOM 2510 N N . GLY A 1 318 ? -37.731 -2.954 18.937 1.00 82.44 318 GLY A N 1
ATOM 2511 C CA . GLY A 1 318 ? -38.260 -4.225 18.440 1.00 82.44 318 GLY A CA 1
ATOM 2512 C C . GLY A 1 318 ? -38.006 -5.442 19.335 1.00 82.44 318 GLY A C 1
ATOM 2513 O O . GLY A 1 318 ? -38.459 -6.530 18.992 1.00 82.44 318 GLY A O 1
ATOM 2514 N N . LYS A 1 319 ? -37.344 -5.268 20.488 1.00 90.38 319 LYS A N 1
ATOM 2515 C CA . LYS A 1 319 ? -37.228 -6.240 21.604 1.00 90.38 319 LYS A CA 1
ATOM 2516 C C . LYS A 1 319 ? -36.526 -7.578 21.330 1.00 90.38 319 LYS A C 1
ATOM 2518 O O . LYS A 1 319 ? -36.324 -8.336 22.275 1.00 90.38 319 LYS A O 1
ATOM 2523 N N . TYR A 1 320 ? -36.127 -7.876 20.100 1.00 92.69 320 TYR A N 1
ATOM 2524 C CA . TYR A 1 320 ? -35.461 -9.133 19.755 1.00 92.69 320 TYR A CA 1
ATOM 2525 C C . TYR A 1 320 ? -34.121 -8.894 19.060 1.00 92.69 320 TYR A C 1
ATOM 2527 O O . TYR A 1 320 ? -33.942 -7.904 18.345 1.00 92.69 320 TYR A O 1
ATOM 2535 N N . ILE A 1 321 ? -33.196 -9.825 19.279 1.00 95.56 321 ILE A N 1
ATOM 2536 C CA . ILE A 1 321 ? -31.985 -10.009 18.479 1.00 95.56 321 ILE A CA 1
ATOM 2537 C C . ILE A 1 321 ? -32.007 -11.460 18.023 1.00 95.56 321 ILE A C 1
ATOM 2539 O O . ILE A 1 321 ? -32.006 -12.361 18.859 1.00 95.56 321 ILE A O 1
ATOM 2543 N N . ASP A 1 322 ? -32.051 -11.677 16.717 1.00 96.06 322 ASP A N 1
ATOM 2544 C CA . ASP A 1 322 ? -32.035 -13.015 16.133 1.00 96.06 322 ASP A CA 1
ATOM 2545 C C . ASP A 1 322 ? -30.621 -13.316 15.646 1.00 96.06 322 ASP A C 1
ATOM 2547 O O . ASP A 1 322 ? -30.000 -12.467 15.003 1.00 96.06 322 ASP A O 1
ATOM 2551 N N . ILE A 1 323 ? -30.108 -14.498 15.974 1.00 96.94 323 ILE A N 1
ATOM 2552 C CA . ILE A 1 323 ? -28.776 -14.943 15.570 1.00 96.94 323 ILE A CA 1
ATOM 2553 C C . ILE A 1 323 ? -28.925 -16.268 14.825 1.00 96.94 323 ILE A C 1
ATOM 2555 O O . ILE A 1 323 ? -29.188 -17.292 15.451 1.00 96.94 323 ILE A O 1
ATOM 2559 N N . ASP A 1 324 ? -28.774 -16.238 13.501 1.00 96.25 324 ASP A N 1
ATOM 2560 C CA . ASP A 1 324 ? -28.732 -17.438 12.660 1.00 96.25 324 ASP A CA 1
ATOM 2561 C C . ASP A 1 324 ? -27.275 -17.886 12.469 1.00 96.25 324 ASP A C 1
ATOM 2563 O O . ASP A 1 324 ? -26.438 -17.087 12.039 1.00 96.25 324 ASP A O 1
ATOM 2567 N N . ILE A 1 325 ? -26.984 -19.167 12.702 1.00 95.38 325 ILE A N 1
ATOM 2568 C CA . ILE A 1 325 ? -25.749 -19.832 12.262 1.00 95.38 325 ILE A CA 1
ATOM 2569 C C . ILE A 1 325 ? -26.121 -20.865 11.201 1.00 95.38 325 ILE A C 1
ATOM 2571 O O . ILE A 1 325 ? -26.948 -21.748 11.436 1.00 95.38 325 ILE A O 1
ATOM 2575 N N . THR A 1 326 ? -25.527 -20.723 10.019 1.00 93.81 326 THR A N 1
ATOM 2576 C CA . THR A 1 326 ? -25.863 -21.492 8.812 1.00 93.81 326 THR A CA 1
ATOM 2577 C C . THR A 1 326 ? -24.606 -21.869 8.034 1.00 93.81 326 THR A C 1
ATOM 2579 O O . THR A 1 326 ? -23.582 -21.191 8.139 1.00 93.81 326 THR A O 1
ATOM 2582 N N . GLN A 1 327 ? -24.686 -22.935 7.239 1.00 89.06 327 GLN A N 1
ATOM 2583 C CA . GLN A 1 327 ? -23.616 -23.358 6.332 1.00 89.06 327 GLN A CA 1
ATOM 2584 C C . GLN A 1 327 ? -24.097 -23.272 4.878 1.00 89.06 327 GLN A C 1
ATOM 2586 O O . GLN A 1 327 ? -25.136 -23.834 4.528 1.00 89.06 327 GLN A O 1
ATOM 2591 N N . ASP A 1 328 ? -23.328 -22.574 4.043 1.00 86.00 328 ASP A N 1
ATOM 2592 C CA . ASP A 1 328 ? -23.589 -22.316 2.623 1.00 86.00 328 ASP A CA 1
ATOM 2593 C C . ASP A 1 328 ? -22.408 -22.871 1.803 1.00 86.00 328 ASP A C 1
ATOM 2595 O O . ASP A 1 328 ? -21.429 -22.180 1.509 1.00 86.00 328 ASP A O 1
ATOM 2599 N N . GLY A 1 329 ? -22.446 -24.184 1.545 1.00 84.56 329 GLY A N 1
ATOM 2600 C CA . GLY A 1 329 ? -21.315 -24.936 0.990 1.00 84.56 329 GLY A CA 1
ATOM 2601 C C . GLY A 1 329 ? -20.114 -24.960 1.942 1.00 84.56 329 GLY A C 1
ATOM 2602 O O . GLY A 1 329 ? -20.243 -25.332 3.109 1.00 84.56 329 GLY A O 1
ATOM 2603 N N . ASP A 1 330 ? -18.951 -24.531 1.451 1.00 85.31 330 ASP A N 1
ATOM 2604 C CA . ASP A 1 330 ? -17.716 -24.402 2.242 1.00 85.31 330 ASP A CA 1
ATOM 2605 C C . ASP A 1 330 ? -17.703 -23.161 3.157 1.00 85.31 330 ASP A C 1
ATOM 2607 O O . ASP A 1 330 ? -16.743 -22.962 3.905 1.00 85.31 330 ASP A O 1
ATOM 2611 N N . MET A 1 331 ? -18.728 -22.301 3.097 1.00 89.88 331 MET A N 1
ATOM 2612 C CA . MET A 1 331 ? -18.772 -21.051 3.856 1.00 89.88 331 MET A CA 1
ATOM 2613 C C . MET A 1 331 ? -19.682 -21.163 5.082 1.00 89.88 331 MET A C 1
ATOM 2615 O O . MET A 1 331 ? -20.896 -21.341 4.973 1.00 89.88 331 MET A O 1
ATOM 2619 N N . LEU A 1 332 ? -19.098 -20.965 6.260 1.00 93.12 332 LEU A N 1
ATOM 2620 C CA . LEU A 1 332 ? -19.819 -20.713 7.503 1.00 93.12 332 LEU A CA 1
ATOM 2621 C C . LEU A 1 332 ? -20.372 -19.287 7.475 1.00 93.12 332 LEU A C 1
ATOM 2623 O O . LEU A 1 332 ? -19.614 -18.354 7.208 1.00 93.12 332 LEU A O 1
ATOM 2627 N N . ALA A 1 333 ? -21.658 -19.101 7.779 1.00 94.81 333 ALA A N 1
ATOM 2628 C CA . ALA A 1 333 ? -22.313 -17.796 7.812 1.00 94.81 333 ALA A CA 1
ATOM 2629 C C . ALA A 1 333 ? -23.041 -17.555 9.146 1.00 94.81 333 ALA A C 1
ATOM 2631 O O . ALA A 1 333 ? -23.973 -18.288 9.490 1.00 94.81 333 ALA A O 1
ATOM 2632 N N . VAL A 1 334 ? -22.651 -16.493 9.863 1.00 96.25 334 VAL A N 1
ATOM 2633 C CA . VAL A 1 334 ? -23.330 -16.017 11.082 1.00 96.25 334 VAL A CA 1
ATOM 2634 C C . VAL A 1 334 ? -24.035 -14.702 10.774 1.00 96.25 334 VAL A C 1
ATOM 2636 O O . VAL A 1 334 ? -23.407 -13.732 10.344 1.00 96.25 334 VAL A O 1
ATOM 2639 N N . ARG A 1 335 ? -25.346 -14.650 11.012 1.00 97.19 335 ARG A N 1
ATOM 2640 C CA . ARG A 1 335 ? -26.177 -13.457 10.822 1.00 97.19 335 ARG A CA 1
ATOM 2641 C C . ARG A 1 335 ? -26.751 -13.005 12.154 1.00 97.19 335 ARG A C 1
ATOM 2643 O O . ARG A 1 335 ? -27.507 -13.743 12.769 1.00 97.19 335 ARG A O 1
ATOM 2650 N N . ILE A 1 336 ? -26.459 -11.771 12.553 1.00 97.00 336 ILE A N 1
ATOM 2651 C CA . ILE A 1 336 ? -27.052 -11.119 13.726 1.00 97.00 336 ILE A CA 1
ATOM 2652 C C . ILE A 1 336 ? -28.012 -10.035 13.232 1.00 97.00 336 ILE A C 1
ATOM 2654 O O . ILE A 1 336 ? -27.603 -9.099 12.540 1.00 97.00 336 ILE A O 1
ATOM 2658 N N . GLN A 1 337 ? -29.293 -10.162 13.573 1.00 96.06 337 GLN A N 1
ATOM 2659 C CA . GLN A 1 337 ? -30.377 -9.295 13.117 1.00 96.06 337 GLN A CA 1
ATOM 2660 C C . GLN A 1 337 ? -31.085 -8.608 14.289 1.00 96.06 337 GLN A C 1
ATOM 2662 O O . GLN A 1 337 ? -31.510 -9.260 15.239 1.00 96.06 337 GLN A O 1
ATOM 2667 N N . ASN A 1 338 ? -31.269 -7.289 14.198 1.00 94.12 338 ASN A N 1
ATOM 2668 C CA . ASN A 1 338 ? -31.963 -6.478 15.195 1.00 94.12 338 ASN A CA 1
ATOM 2669 C C . ASN A 1 338 ? -33.119 -5.671 14.582 1.00 94.12 338 ASN A C 1
ATOM 2671 O O . ASN A 1 338 ? -33.096 -5.271 13.415 1.00 94.12 338 ASN A O 1
ATOM 2675 N N . TYR A 1 339 ? -34.133 -5.405 15.404 1.00 92.19 339 TYR A N 1
ATOM 2676 C CA . TYR A 1 339 ? -35.374 -4.743 15.001 1.00 92.19 339 TYR A CA 1
ATOM 2677 C C . TYR A 1 339 ? -35.426 -3.325 15.586 1.00 92.19 339 TYR A C 1
ATOM 2679 O O . TYR A 1 339 ? -35.662 -3.140 16.779 1.00 92.19 339 TYR A O 1
ATOM 2687 N N . GLY A 1 340 ? -35.177 -2.315 14.756 1.00 86.69 340 GLY A N 1
ATOM 2688 C CA . GLY A 1 340 ? -35.044 -0.921 15.182 1.00 86.69 340 GLY A CA 1
ATOM 2689 C C . GLY A 1 340 ? -35.031 0.046 14.002 1.00 86.69 340 GLY A C 1
ATOM 2690 O O . GLY A 1 340 ? -35.499 -0.301 12.915 1.00 86.69 340 GLY A O 1
ATOM 2691 N N . ASP A 1 341 ? -34.501 1.250 14.211 1.00 84.88 341 ASP A N 1
ATOM 2692 C CA . ASP A 1 341 ? -34.447 2.270 13.162 1.00 84.88 341 ASP A CA 1
ATOM 2693 C C . ASP A 1 341 ? -33.543 1.847 11.982 1.00 84.88 341 ASP A C 1
ATOM 2695 O O . ASP A 1 341 ? -32.460 1.287 12.191 1.00 84.88 341 ASP A O 1
ATOM 2699 N N . PRO A 1 342 ? -33.966 2.096 10.727 1.00 87.38 342 PRO A N 1
ATOM 2700 C CA . PRO A 1 342 ? -33.213 1.692 9.546 1.00 87.38 342 PRO A CA 1
ATOM 2701 C C . PRO A 1 342 ? -31.994 2.590 9.306 1.00 87.38 342 PRO A C 1
ATOM 2703 O O . PRO A 1 342 ? -32.090 3.819 9.323 1.00 87.38 342 PRO A O 1
ATOM 2706 N N . ILE A 1 343 ? -30.864 1.973 8.966 1.00 89.31 343 ILE A N 1
ATOM 2707 C CA . ILE A 1 343 ? -29.690 2.667 8.431 1.00 89.31 343 ILE A CA 1
ATOM 2708 C C . ILE A 1 343 ? -30.052 3.182 7.025 1.00 89.31 343 ILE A C 1
ATOM 2710 O O . ILE A 1 343 ? -30.474 2.381 6.186 1.00 89.31 343 ILE A O 1
ATOM 2714 N N . PRO A 1 344 ? -29.902 4.486 6.723 1.00 90.25 344 PRO A N 1
ATOM 2715 C CA . PRO A 1 344 ? -30.208 5.010 5.395 1.00 90.25 344 PRO A CA 1
ATOM 2716 C C . PRO A 1 344 ? -29.313 4.399 4.308 1.00 90.25 344 PRO A C 1
ATOM 2718 O O . PRO A 1 344 ? -28.112 4.230 4.503 1.00 90.25 344 PRO A O 1
ATOM 2721 N N . GLU A 1 345 ? -29.870 4.144 3.123 1.00 89.38 345 GLU A N 1
ATOM 2722 C CA . GLU A 1 345 ? -29.164 3.498 1.997 1.00 89.38 345 GLU A CA 1
ATOM 2723 C C . GLU A 1 345 ? -27.889 4.240 1.559 1.00 89.38 345 GLU A C 1
ATOM 2725 O O . GLU A 1 345 ? -26.908 3.613 1.176 1.00 89.38 345 GLU A O 1
ATOM 2730 N N . ARG A 1 346 ? -27.876 5.574 1.678 1.00 87.94 346 ARG A N 1
ATOM 2731 C CA . ARG A 1 346 ? -26.700 6.429 1.419 1.00 87.94 346 ARG A CA 1
ATOM 2732 C C . ARG A 1 346 ? -25.586 6.320 2.472 1.00 87.94 346 ARG A C 1
ATOM 2734 O O . ARG A 1 346 ? -24.466 6.732 2.199 1.00 87.94 346 ARG A O 1
ATOM 2741 N N . ASP A 1 347 ? -25.906 5.820 3.663 1.00 88.50 347 ASP A N 1
ATOM 2742 C CA . ASP A 1 347 ? -25.011 5.762 4.823 1.00 88.50 347 ASP A CA 1
ATOM 2743 C C . ASP A 1 347 ? -24.485 4.321 5.030 1.00 88.50 347 ASP A C 1
ATOM 2745 O O . ASP A 1 347 ? -23.352 4.127 5.465 1.00 88.50 347 ASP A O 1
ATOM 2749 N N . LEU A 1 348 ? -25.270 3.313 4.614 1.00 89.31 348 LEU A N 1
ATOM 2750 C CA . LEU A 1 348 ? -24.950 1.875 4.606 1.00 89.31 348 LEU A CA 1
ATOM 2751 C C . LEU A 1 348 ? -23.549 1.498 4.065 1.00 89.31 348 LEU A C 1
ATOM 2753 O O . LEU A 1 348 ? -22.902 0.674 4.710 1.00 89.31 348 LEU A O 1
ATOM 2757 N N . PRO A 1 349 ? -23.037 2.066 2.949 1.00 91.00 349 PRO A N 1
ATOM 2758 C CA . PRO A 1 349 ? -21.708 1.725 2.427 1.00 91.00 349 PRO A CA 1
ATOM 2759 C C . PRO A 1 349 ? -20.551 2.090 3.366 1.00 91.00 349 PRO A C 1
ATOM 2761 O O . PRO A 1 349 ? -19.478 1.504 3.262 1.00 91.00 349 PRO A O 1
ATOM 2764 N N . PHE A 1 350 ? -20.771 3.049 4.269 1.00 87.88 350 PHE A N 1
ATOM 2765 C CA . PHE A 1 350 ? -19.733 3.688 5.077 1.00 87.88 350 PHE A CA 1
ATOM 2766 C C . PHE A 1 350 ? -19.768 3.262 6.554 1.00 87.88 350 PHE A C 1
ATOM 2768 O O . PHE A 1 350 ? -18.907 3.666 7.324 1.00 87.88 350 PHE A O 1
ATOM 2775 N N . ILE A 1 351 ? -20.725 2.430 6.993 1.00 89.94 351 ILE A N 1
ATOM 2776 C CA . ILE A 1 351 ? -20.866 2.073 8.424 1.00 89.94 351 ILE A CA 1
ATOM 2777 C C . ILE A 1 351 ? -19.707 1.243 8.998 1.00 89.94 351 ILE A C 1
ATOM 2779 O O . ILE A 1 351 ? -19.610 1.094 10.213 1.00 89.94 351 ILE A O 1
ATOM 2783 N N . PHE A 1 352 ? -18.846 0.704 8.135 1.00 90.75 352 PHE A N 1
ATOM 2784 C CA . PHE A 1 352 ? -17.612 0.017 8.517 1.00 90.75 352 PHE A CA 1
ATOM 2785 C C . PHE A 1 352 ? -16.363 0.912 8.396 1.00 90.75 352 PHE A C 1
ATOM 2787 O O . PHE A 1 352 ? -15.255 0.442 8.654 1.00 90.75 352 PHE A O 1
ATOM 2794 N N . ASP A 1 353 ? -16.519 2.183 8.008 1.00 84.31 353 ASP A N 1
ATOM 2795 C CA . ASP A 1 353 ? -15.429 3.156 7.978 1.00 84.31 353 ASP A CA 1
ATOM 2796 C C . ASP A 1 353 ? -15.170 3.736 9.378 1.00 84.31 353 ASP A C 1
ATOM 2798 O O . ASP A 1 353 ? -16.057 3.864 10.225 1.00 84.31 353 ASP A O 1
ATOM 2802 N N . ARG A 1 354 ? -13.912 4.103 9.630 1.00 78.56 354 ARG A N 1
ATOM 2803 C CA . ARG A 1 354 ? -13.435 4.541 10.950 1.00 78.56 354 ARG A CA 1
ATOM 2804 C C . ARG A 1 354 ? -14.088 5.865 11.357 1.00 78.56 354 ARG A C 1
ATOM 2806 O O . ARG A 1 354 ? -14.086 6.818 10.582 1.00 78.56 354 ARG A O 1
ATOM 2813 N N . PHE A 1 355 ? -14.594 5.933 12.589 1.00 74.44 355 PHE A N 1
ATOM 2814 C CA . PHE A 1 355 ? -15.344 7.071 13.151 1.00 74.44 355 PHE A CA 1
ATOM 2815 C C . PHE A 1 355 ? -16.657 7.400 12.426 1.00 74.44 355 PHE A C 1
ATOM 2817 O O . PHE A 1 355 ? -17.289 8.415 12.735 1.00 74.44 355 PHE A O 1
ATOM 2824 N N . TYR A 1 356 ? -17.109 6.562 11.487 1.00 77.62 356 TYR A N 1
ATOM 2825 C CA . TYR A 1 356 ? -18.355 6.820 10.783 1.00 77.62 356 TYR A CA 1
ATOM 2826 C C . TYR A 1 356 ? -19.558 6.635 11.714 1.00 77.62 356 TYR A C 1
ATOM 2828 O O . TYR A 1 356 ? -19.680 5.651 12.446 1.00 77.62 356 TYR A O 1
ATOM 2836 N N . ARG A 1 357 ? -20.478 7.604 11.681 1.00 78.38 357 ARG A N 1
ATOM 2837 C CA . ARG A 1 357 ? -21.727 7.596 12.448 1.00 78.38 357 ARG A CA 1
ATOM 2838 C C . ARG A 1 357 ? -22.854 8.196 11.611 1.00 78.38 357 ARG A C 1
ATOM 2840 O O . ARG A 1 357 ? -22.723 9.305 11.099 1.00 78.38 357 ARG A O 1
ATOM 2847 N N . VAL A 1 358 ? -23.986 7.491 11.548 1.00 77.25 358 VAL A N 1
ATOM 2848 C CA . VAL A 1 358 ? -25.225 7.965 10.897 1.00 77.25 358 VAL A CA 1
ATOM 2849 C C . VAL A 1 358 ? -25.736 9.247 11.576 1.00 77.25 358 VAL A C 1
ATOM 2851 O O . VAL A 1 358 ? -26.112 10.218 10.920 1.00 77.25 358 VAL A O 1
ATOM 2854 N N . GLU A 1 359 ? -25.682 9.288 12.909 1.00 68.44 359 GLU A N 1
ATOM 2855 C CA . GLU A 1 359 ? -25.977 10.485 13.696 1.00 68.44 359 GLU A CA 1
ATOM 2856 C C . GLU A 1 359 ? -24.760 11.418 13.773 1.00 68.44 359 GLU A C 1
ATOM 2858 O O . GLU A 1 359 ? -23.790 11.138 14.482 1.00 68.44 359 GLU A O 1
ATOM 2863 N N . ARG A 1 360 ? -24.843 12.571 13.097 1.00 52.28 360 ARG A N 1
ATOM 2864 C CA . ARG A 1 360 ? -23.810 13.626 13.149 1.00 52.28 360 ARG A CA 1
ATOM 2865 C C . ARG A 1 360 ? -23.833 14.457 14.439 1.00 52.28 360 ARG A C 1
ATOM 2867 O O . ARG A 1 360 ? -22.852 15.121 14.764 1.00 52.28 360 ARG A O 1
ATOM 2874 N N . SER A 1 361 ? -24.945 14.454 15.173 1.00 42.38 361 SER A N 1
ATOM 2875 C CA . SER A 1 361 ? -25.081 15.145 16.458 1.00 42.38 361 SER A CA 1
ATOM 2876 C C . SER A 1 361 ? -24.519 14.300 17.601 1.00 42.38 361 SER A C 1
ATOM 2878 O O . SER A 1 361 ? -24.909 13.145 17.764 1.00 42.38 361 SER A O 1
ATOM 2880 N N . ARG A 1 362 ? -23.676 14.896 18.456 1.00 49.09 362 ARG A N 1
ATOM 2881 C CA . ARG A 1 362 ? -23.130 14.264 19.675 1.00 49.09 362 ARG A CA 1
ATOM 2882 C C . ARG A 1 362 ? -24.178 14.181 20.790 1.00 49.09 362 ARG A C 1
ATOM 2884 O O . ARG A 1 362 ? -24.038 14.805 21.840 1.00 49.09 362 ARG A O 1
ATOM 2891 N N . SER A 1 363 ? -25.254 13.433 20.542 1.00 44.44 363 SER A N 1
ATOM 2892 C CA . SER A 1 363 ? -26.252 13.110 21.562 1.00 44.44 363 SER A CA 1
ATOM 2893 C C . SER A 1 363 ? -25.564 12.371 22.719 1.00 44.44 363 SER A C 1
ATOM 2895 O O . SER A 1 363 ? -24.720 11.500 22.501 1.00 44.44 363 SER A O 1
ATOM 2897 N N . LYS A 1 364 ? -25.917 12.704 23.967 1.00 43.44 364 LYS A N 1
ATOM 2898 C CA . LYS A 1 364 ? -25.346 12.032 25.150 1.00 43.44 364 LYS A CA 1
ATOM 2899 C C . LYS A 1 364 ? -25.853 10.590 25.336 1.00 43.44 364 LYS A C 1
ATOM 2901 O O . LYS A 1 364 ? -25.340 9.908 26.215 1.00 43.44 364 LYS A O 1
ATOM 2906 N N . GLN A 1 365 ? -26.838 10.139 24.550 1.00 40.78 365 GLN A N 1
ATOM 2907 C CA . GLN A 1 365 ? -27.502 8.836 24.708 1.00 40.78 365 GLN A CA 1
ATOM 2908 C C . GLN A 1 365 ? -26.962 7.744 23.766 1.00 40.78 365 GLN A C 1
ATOM 2910 O O . GLN A 1 365 ? -26.982 6.573 24.129 1.00 40.78 365 GLN A O 1
ATOM 2915 N N . THR A 1 366 ? -26.437 8.102 22.591 1.00 48.84 366 THR A N 1
ATOM 2916 C CA . THR A 1 366 ? -25.970 7.163 21.546 1.00 48.84 366 THR A CA 1
ATOM 2917 C C . THR A 1 366 ? -24.436 7.087 21.492 1.00 48.84 366 THR A C 1
ATOM 2919 O O . THR A 1 366 ? -23.793 7.323 20.465 1.00 48.84 366 THR A O 1
ATOM 2922 N N . GLY A 1 367 ? -23.821 6.846 22.650 1.00 51.41 367 GLY A N 1
ATOM 2923 C CA . GLY A 1 367 ? -22.404 7.100 22.946 1.00 51.41 367 GLY A CA 1
ATOM 2924 C C . GLY A 1 367 ? -21.347 6.154 22.351 1.00 51.41 367 GLY A C 1
ATOM 2925 O O . GLY A 1 367 ? -20.385 5.859 23.049 1.00 51.41 367 GLY A O 1
ATOM 2926 N N . GLY A 1 368 ? -21.487 5.695 21.103 1.00 64.56 368 GLY A N 1
ATOM 2927 C CA . GLY A 1 368 ? -20.471 4.870 20.424 1.00 64.56 368 GLY A CA 1
ATOM 2928 C C . GLY A 1 368 ? -19.287 5.666 19.847 1.00 64.56 368 GLY A C 1
ATOM 2929 O O . GLY A 1 368 ? -19.450 6.802 19.398 1.00 64.56 368 GLY A O 1
ATOM 2930 N N . THR A 1 369 ? -18.102 5.056 19.800 1.00 66.75 369 THR A N 1
ATOM 2931 C CA . THR A 1 369 ? -16.853 5.632 19.248 1.00 66.75 369 THR A CA 1
ATOM 2932 C C . THR A 1 369 ? -16.830 5.745 17.721 1.00 66.75 369 THR A C 1
ATOM 2934 O O . THR A 1 369 ? -16.052 6.518 17.170 1.00 66.75 369 THR A O 1
ATOM 2937 N N . GLY A 1 370 ? -17.646 4.951 17.020 1.00 76.12 370 GLY A N 1
ATOM 2938 C CA . GLY A 1 370 ? -17.516 4.752 15.573 1.00 76.12 370 GLY A CA 1
ATOM 2939 C C . GLY A 1 370 ? -16.315 3.879 15.172 1.00 76.12 370 GLY A C 1
ATOM 2940 O O . GLY A 1 370 ? -15.976 3.833 13.994 1.00 76.12 370 GLY A O 1
ATOM 2941 N N . LEU A 1 371 ? -15.663 3.190 16.120 1.00 80.31 371 LEU A N 1
ATOM 2942 C CA . LEU A 1 371 ? -14.594 2.224 15.832 1.00 80.31 371 LEU A CA 1
ATOM 2943 C C . LEU A 1 371 ? -15.078 0.768 15.838 1.00 80.31 371 LEU A C 1
ATOM 2945 O O . LEU A 1 371 ? -14.589 -0.012 15.029 1.00 80.31 371 LEU A O 1
ATOM 2949 N N . GLY A 1 372 ? -16.059 0.397 16.669 1.00 86.00 372 GLY A N 1
ATOM 2950 C CA . GLY A 1 372 ? -16.479 -1.004 16.857 1.00 86.00 372 GLY A CA 1
ATOM 2951 C C . GLY A 1 372 ? -16.782 -1.790 15.569 1.00 86.00 372 GLY A C 1
ATOM 2952 O O . GLY A 1 372 ? -16.279 -2.900 15.399 1.00 86.00 372 GLY A O 1
ATOM 2953 N N . LEU A 1 373 ? -17.532 -1.220 14.614 1.00 91.00 373 LEU A N 1
ATOM 2954 C CA . LEU A 1 373 ? -17.806 -1.883 13.324 1.00 91.00 373 LEU A CA 1
ATOM 2955 C C . LEU A 1 373 ? -16.574 -1.937 12.401 1.00 91.00 373 LEU A C 1
ATOM 2957 O O . LEU A 1 373 ? -16.402 -2.922 11.685 1.00 91.00 373 LEU A O 1
ATOM 2961 N N . ALA A 1 374 ? -15.689 -0.937 12.447 1.00 88.38 374 ALA A N 1
ATOM 2962 C CA . ALA A 1 374 ? -14.428 -0.954 11.703 1.00 88.38 374 ALA A CA 1
ATOM 2963 C C . ALA A 1 374 ? -13.451 -2.005 12.268 1.00 88.38 374 ALA A C 1
ATOM 2965 O O . ALA A 1 374 ? -12.846 -2.751 11.503 1.00 88.38 374 ALA A O 1
ATOM 2966 N N . ILE A 1 375 ? -13.362 -2.127 13.599 1.00 87.44 375 ILE A N 1
ATOM 2967 C CA . ILE A 1 375 ? -12.613 -3.184 14.300 1.00 87.44 375 ILE A CA 1
ATOM 2968 C C . ILE A 1 375 ? -13.178 -4.559 13.929 1.00 87.44 375 ILE A C 1
ATOM 2970 O O . ILE A 1 375 ? -12.428 -5.429 13.499 1.00 87.44 375 ILE A O 1
ATOM 2974 N N . THR A 1 376 ? -14.502 -4.732 14.014 1.00 93.19 376 THR A N 1
ATOM 2975 C CA . THR A 1 376 ? -15.201 -5.964 13.604 1.00 93.19 376 THR A CA 1
ATOM 2976 C C . THR A 1 376 ? -14.840 -6.351 12.170 1.00 93.19 376 THR A C 1
ATOM 2978 O O . THR A 1 376 ? -14.464 -7.493 11.919 1.00 93.19 376 THR A O 1
ATOM 2981 N N . LYS A 1 377 ? -14.897 -5.398 11.231 1.00 93.31 377 LYS A N 1
ATOM 2982 C CA . LYS A 1 377 ? -14.520 -5.630 9.835 1.00 93.31 377 LYS A CA 1
ATOM 2983 C C . LYS A 1 377 ? -13.056 -6.054 9.700 1.00 93.31 377 LYS A C 1
ATOM 2985 O O . LYS A 1 377 ? -12.806 -7.087 9.090 1.00 93.31 377 LYS A O 1
ATOM 2990 N N . SER A 1 378 ? -12.113 -5.328 10.302 1.00 90.12 378 SER A N 1
ATOM 2991 C CA . SER A 1 378 ? -10.690 -5.685 10.232 1.00 90.12 378 SER A CA 1
ATOM 2992 C C . SER A 1 378 ? -10.391 -7.054 10.848 1.00 90.12 378 SER A C 1
ATOM 2994 O O . SER A 1 378 ? -9.583 -7.787 10.291 1.00 90.12 378 SER A O 1
ATOM 2996 N N . ILE A 1 379 ? -11.065 -7.443 11.935 1.00 91.94 379 ILE A N 1
ATOM 2997 C CA . ILE A 1 379 ? -10.940 -8.793 12.507 1.00 91.94 379 ILE A CA 1
ATOM 2998 C C . ILE A 1 379 ? -11.427 -9.847 11.508 1.00 91.94 379 ILE A C 1
ATOM 3000 O O . ILE A 1 379 ? -10.723 -10.826 11.270 1.00 91.94 379 ILE A O 1
ATOM 3004 N N . VAL A 1 380 ? -12.600 -9.655 10.899 1.00 93.62 380 VAL A N 1
ATOM 3005 C CA . VAL A 1 380 ? -13.168 -10.610 9.932 1.00 93.62 380 VAL A CA 1
ATOM 3006 C C . VAL A 1 380 ? -12.297 -10.723 8.671 1.00 93.62 380 VAL A C 1
ATOM 3008 O O . VAL A 1 380 ? -12.021 -11.834 8.228 1.00 93.62 380 VAL A O 1
ATOM 3011 N N . GLU A 1 381 ? -11.810 -9.602 8.131 1.00 91.50 381 GLU A N 1
ATOM 3012 C CA . GLU A 1 381 ? -10.939 -9.567 6.943 1.00 91.50 381 GLU A CA 1
ATOM 3013 C C . GLU A 1 381 ? -9.572 -10.225 7.200 1.00 91.50 381 GLU A C 1
ATOM 3015 O O . GLU A 1 381 ? -9.081 -10.980 6.360 1.00 91.50 381 GLU A O 1
ATOM 3020 N N . VAL A 1 382 ? -8.976 -10.010 8.379 1.00 89.94 382 VAL A N 1
ATOM 3021 C CA . VAL A 1 382 ? -7.706 -10.645 8.782 1.00 89.94 382 VAL A CA 1
ATOM 3022 C C . VAL A 1 382 ? -7.853 -12.167 8.957 1.00 89.94 382 VAL A C 1
ATOM 3024 O O . VAL A 1 382 ? -6.929 -12.914 8.641 1.00 89.94 382 VAL A O 1
ATOM 3027 N N . HIS A 1 383 ? -9.048 -12.645 9.316 1.00 90.88 383 HIS A N 1
ATOM 3028 C CA . HIS A 1 383 ? -9.423 -14.066 9.297 1.00 90.88 383 HIS A CA 1
ATOM 3029 C C . HIS A 1 383 ? -9.825 -14.598 7.905 1.00 90.88 383 HIS A C 1
ATOM 3031 O O . HIS A 1 383 ? -10.376 -15.693 7.798 1.00 90.88 383 HIS A O 1
ATOM 3037 N N . ARG A 1 384 ? -9.562 -13.843 6.826 1.00 89.81 384 ARG A N 1
ATOM 3038 C CA . ARG A 1 384 ? -9.951 -14.156 5.433 1.00 89.81 384 ARG A CA 1
ATOM 3039 C C . ARG A 1 384 ? -11.464 -14.318 5.219 1.00 89.81 384 ARG A C 1
ATOM 3041 O O . ARG A 1 384 ? -11.890 -14.880 4.211 1.00 89.81 384 ARG A O 1
ATOM 3048 N N . GLY A 1 385 ? -12.274 -13.832 6.155 1.00 93.06 385 GLY A N 1
ATOM 3049 C CA . GLY A 1 385 ? -13.721 -13.763 6.030 1.00 93.06 385 GLY A CA 1
ATOM 3050 C C . GLY A 1 385 ? -14.189 -12.474 5.355 1.00 93.06 385 GLY A C 1
ATOM 3051 O O . GLY A 1 385 ? -13.402 -11.582 5.037 1.00 93.06 385 GLY A O 1
ATOM 3052 N N . CYS A 1 386 ? -15.503 -12.336 5.187 1.00 94.94 386 CYS A N 1
ATOM 3053 C CA . CYS A 1 386 ? -16.129 -11.071 4.798 1.00 94.94 386 CYS A CA 1
ATOM 3054 C C . CYS A 1 386 ? -17.291 -10.723 5.732 1.00 94.94 386 CYS A C 1
ATOM 3056 O O . CYS A 1 386 ? -18.050 -11.607 6.130 1.00 94.94 386 CYS A O 1
ATOM 3058 N N . ILE A 1 387 ? -17.476 -9.436 6.039 1.00 96.50 387 ILE A N 1
ATOM 3059 C CA . ILE A 1 387 ? -18.671 -8.929 6.724 1.00 96.50 387 ILE A CA 1
ATOM 3060 C C . ILE A 1 387 ? -19.506 -8.075 5.771 1.00 96.50 387 ILE A C 1
ATOM 3062 O O . ILE A 1 387 ? -18.981 -7.276 4.997 1.00 96.50 387 ILE A O 1
ATOM 3066 N N . THR A 1 388 ? -20.823 -8.237 5.839 1.00 96.12 388 THR A N 1
ATOM 3067 C CA . THR A 1 388 ? -21.794 -7.424 5.102 1.00 96.12 388 THR A CA 1
ATOM 3068 C C . THR A 1 388 ? -22.885 -6.920 6.040 1.00 96.12 388 THR A C 1
ATOM 3070 O O . THR A 1 388 ? -23.113 -7.484 7.110 1.00 96.12 388 THR A O 1
ATOM 3073 N N . ALA A 1 389 ? -23.571 -5.851 5.640 1.00 96.06 389 ALA A N 1
ATOM 3074 C CA . ALA A 1 389 ? -24.744 -5.344 6.338 1.00 96.06 389 ALA A CA 1
ATOM 3075 C C . ALA A 1 389 ? -25.891 -5.114 5.357 1.00 96.06 389 ALA A C 1
ATOM 3077 O O . ALA A 1 389 ? -25.684 -4.710 4.211 1.00 96.06 389 ALA A O 1
ATOM 3078 N N . ARG A 1 390 ? -27.116 -5.339 5.829 1.00 94.38 390 ARG A N 1
ATOM 3079 C CA . ARG A 1 390 ? -28.357 -4.974 5.141 1.00 94.38 390 ARG A CA 1
ATOM 3080 C C . ARG A 1 390 ? -29.254 -4.273 6.150 1.00 94.38 390 ARG A C 1
ATOM 3082 O O . ARG A 1 390 ? -29.326 -4.696 7.300 1.00 94.38 390 ARG A O 1
ATOM 3089 N N . SER A 1 391 ? -29.941 -3.214 5.742 1.00 93.62 391 SER A N 1
ATOM 3090 C CA . SER A 1 391 ? -30.910 -2.528 6.597 1.00 93.62 391 SER A CA 1
ATOM 3091 C C . SER A 1 391 ? -32.183 -2.221 5.826 1.00 93.62 391 SER A C 1
ATOM 3093 O O . SER A 1 391 ? -32.172 -2.044 4.610 1.00 93.62 391 SER A O 1
ATOM 3095 N N . SER A 1 392 ? -33.303 -2.232 6.538 1.00 90.19 392 SER A N 1
ATOM 3096 C CA . SER A 1 392 ? -34.643 -2.074 5.993 1.00 90.19 392 SER A CA 1
ATOM 3097 C C . SER A 1 392 ? -35.576 -1.538 7.075 1.00 90.19 392 SER A C 1
ATOM 3099 O O . SER A 1 392 ? -35.298 -1.672 8.263 1.00 90.19 392 SER A O 1
ATOM 3101 N N . ARG A 1 393 ? -36.759 -1.043 6.692 1.00 84.44 393 ARG A N 1
ATOM 3102 C CA . ARG A 1 393 ? -37.812 -0.640 7.649 1.00 84.44 393 ARG A CA 1
ATOM 3103 C C . ARG A 1 393 ? -38.374 -1.785 8.516 1.00 84.44 393 ARG A C 1
ATOM 3105 O O . ARG A 1 393 ? -39.308 -1.548 9.274 1.00 84.44 393 ARG A O 1
ATOM 3112 N N . LYS A 1 394 ? -37.891 -3.022 8.350 1.00 86.06 394 LYS A N 1
ATOM 3113 C CA . LYS A 1 394 ? -38.278 -4.188 9.160 1.00 86.06 394 LYS A CA 1
ATOM 3114 C C . LYS A 1 394 ? -37.188 -4.565 10.159 1.00 86.06 394 LYS A C 1
ATOM 3116 O O . LYS A 1 394 ? -37.497 -4.784 11.321 1.00 86.06 394 LYS A O 1
ATOM 3121 N N . ALA A 1 395 ? -35.947 -4.665 9.689 1.00 91.81 395 ALA A N 1
ATOM 3122 C CA . ALA A 1 395 ? -34.793 -5.081 10.476 1.00 91.81 395 ALA A CA 1
ATOM 3123 C C . ALA A 1 395 ? -33.477 -4.614 9.835 1.00 91.81 395 ALA A C 1
ATOM 3125 O O . ALA A 1 395 ? -33.417 -4.358 8.624 1.00 91.81 395 ALA A O 1
ATOM 3126 N N . THR A 1 396 ? -32.427 -4.582 10.653 1.00 94.00 396 THR A N 1
ATOM 3127 C CA . THR A 1 396 ? -31.023 -4.471 10.243 1.00 94.00 396 THR A CA 1
ATOM 3128 C C . THR A 1 396 ? -30.324 -5.792 10.550 1.00 94.00 396 THR A C 1
ATOM 3130 O O . THR A 1 396 ? -30.525 -6.352 11.622 1.00 94.00 396 THR A O 1
ATOM 3133 N N . SER A 1 397 ? -29.525 -6.304 9.617 1.00 95.31 397 SER A N 1
ATOM 3134 C CA . SER A 1 397 ? -28.798 -7.569 9.748 1.00 95.31 397 SER A CA 1
ATOM 3135 C C . SER A 1 397 ? -27.332 -7.399 9.361 1.00 95.31 397 SER A C 1
ATOM 3137 O O . SER A 1 397 ? -27.039 -6.961 8.243 1.00 95.31 397 SER A O 1
ATOM 3139 N N . PHE A 1 398 ? -26.431 -7.799 10.252 1.00 97.06 398 PHE A N 1
ATOM 3140 C CA . PHE A 1 398 ? -25.003 -7.957 9.987 1.00 97.06 398 PHE A CA 1
ATOM 3141 C C . PHE A 1 398 ? -24.719 -9.437 9.731 1.00 97.06 398 PHE A C 1
ATOM 3143 O O . PHE A 1 398 ? -25.227 -10.290 10.453 1.00 97.06 398 PHE A O 1
ATOM 3150 N N . GLU A 1 399 ? -23.947 -9.748 8.695 1.00 97.12 399 GLU A N 1
ATOM 3151 C CA . GLU A 1 399 ? -23.709 -11.121 8.240 1.00 97.12 399 GLU A CA 1
ATOM 3152 C C . GLU A 1 399 ? -22.218 -11.315 7.942 1.00 97.12 399 GLU A C 1
ATOM 3154 O O . GLU A 1 399 ? -21.688 -10.714 7.000 1.00 97.12 399 GLU A O 1
ATOM 3159 N N . THR A 1 400 ? -21.547 -12.125 8.763 1.00 97.06 400 THR A N 1
ATOM 3160 C CA . THR A 1 400 ? -20.155 -12.556 8.578 1.00 97.06 400 THR A CA 1
ATOM 3161 C C . THR A 1 400 ? -20.113 -13.886 7.828 1.00 97.06 400 THR A C 1
ATOM 3163 O O . THR A 1 400 ? -21.005 -14.721 7.981 1.00 97.06 400 THR A O 1
ATOM 3166 N N . ARG A 1 401 ? -19.076 -14.098 7.010 1.00 95.31 401 ARG A N 1
ATOM 3167 C CA . ARG A 1 401 ? -18.762 -15.391 6.385 1.00 95.31 401 ARG A CA 1
ATOM 3168 C C . ARG A 1 401 ? -17.293 -15.755 6.558 1.00 95.31 401 ARG A C 1
ATOM 3170 O O . ARG A 1 401 ? -16.446 -14.878 6.402 1.00 95.31 401 ARG A O 1
ATOM 3177 N N . PHE A 1 402 ? -17.010 -17.036 6.780 1.00 93.69 402 PHE A N 1
ATOM 3178 C CA . PHE A 1 402 ? -15.666 -17.623 6.893 1.00 93.69 402 PHE A CA 1
ATOM 3179 C C . PHE A 1 402 ? -15.600 -18.944 6.118 1.00 93.69 402 PHE A C 1
ATOM 3181 O O . PHE A 1 402 ? -16.628 -19.593 5.950 1.00 93.69 402 PHE A O 1
ATOM 3188 N N . SER A 1 403 ? -14.415 -19.352 5.657 1.00 89.31 403 SER A N 1
ATOM 3189 C CA . SER A 1 403 ? -14.236 -20.651 4.989 1.00 89.31 403 SER A CA 1
ATOM 3190 C C . SER A 1 403 ? -13.948 -21.771 5.993 1.00 89.31 403 SER A C 1
ATOM 3192 O O . SER A 1 403 ? -13.120 -21.606 6.890 1.00 89.31 403 SER A O 1
ATOM 3194 N N . ILE A 1 404 ? -14.610 -22.913 5.804 1.00 81.88 404 ILE A N 1
ATOM 3195 C CA . ILE A 1 404 ? -14.462 -24.145 6.592 1.00 81.88 404 ILE A CA 1
ATOM 3196 C C . ILE A 1 404 ? -13.356 -25.046 6.002 1.00 81.88 404 ILE A C 1
ATOM 3198 O O . ILE A 1 404 ? -12.676 -25.775 6.725 1.00 81.88 404 ILE A O 1
ATOM 3202 N N . SER A 1 405 ? -13.117 -24.989 4.684 1.00 61.78 405 SER A N 1
ATOM 3203 C CA . SER A 1 405 ? -12.393 -26.035 3.935 1.00 61.78 405 SER A CA 1
ATOM 3204 C C . SER A 1 405 ? -10.875 -26.131 4.177 1.00 61.78 405 SER A C 1
ATOM 3206 O O . SER A 1 405 ? -10.225 -27.039 3.656 1.00 61.78 405 SER A O 1
ATOM 3208 N N . VAL A 1 406 ? -10.306 -25.282 5.042 1.00 53.16 406 VAL A N 1
ATOM 3209 C CA . VAL A 1 406 ? -8.891 -25.338 5.473 1.00 53.16 406 VAL A CA 1
ATOM 3210 C C . VAL A 1 406 ? -8.557 -26.643 6.223 1.00 53.16 406 VAL A C 1
ATOM 3212 O O . VAL A 1 406 ? -7.407 -27.075 6.214 1.00 53.16 406 VAL A O 1
ATOM 3215 N N . LEU A 1 407 ? -9.547 -27.304 6.837 1.00 46.72 407 LEU A N 1
ATOM 3216 C CA . LEU A 1 407 ? -9.357 -28.539 7.617 1.00 46.72 407 LEU A CA 1
ATOM 3217 C C . LEU A 1 407 ? -9.191 -29.825 6.777 1.00 46.72 407 LEU A C 1
ATOM 3219 O O . LEU A 1 407 ? -8.581 -30.784 7.253 1.00 46.72 407 LEU A O 1
ATOM 3223 N N . ASN A 1 408 ? -9.692 -29.872 5.537 1.00 38.28 408 ASN A N 1
ATOM 3224 C CA . ASN A 1 408 ? -9.785 -31.135 4.784 1.00 38.28 408 ASN A CA 1
ATOM 3225 C C . ASN A 1 408 ? -8.485 -31.539 4.067 1.00 38.28 408 ASN A C 1
ATOM 3227 O O . ASN A 1 408 ? -8.161 -32.727 4.006 1.00 38.28 408 ASN A O 1
ATOM 3231 N N . GLN A 1 409 ? -7.696 -30.573 3.584 1.00 39.91 409 GLN A N 1
ATOM 3232 C CA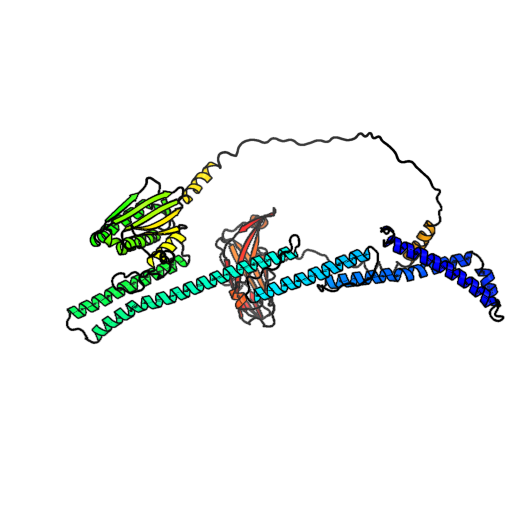 . GLN A 1 409 ? -6.505 -30.844 2.758 1.00 39.91 409 GLN A CA 1
ATOM 3233 C C . GLN A 1 409 ? -5.408 -31.645 3.488 1.00 39.91 409 GLN A C 1
ATOM 3235 O O . GLN A 1 409 ? -4.593 -32.303 2.845 1.00 39.91 409 GLN A O 1
ATOM 3240 N N . ALA A 1 410 ? -5.408 -31.652 4.826 1.00 39.09 410 ALA A N 1
ATOM 3241 C CA . ALA A 1 410 ? -4.474 -32.439 5.633 1.00 39.09 410 ALA A CA 1
ATOM 3242 C C . ALA A 1 410 ? -4.786 -33.952 5.667 1.00 39.09 410 ALA A C 1
ATOM 3244 O O . ALA A 1 410 ? -3.894 -34.743 5.966 1.00 39.09 410 ALA A O 1
ATOM 3245 N N . HIS A 1 411 ? -6.026 -34.370 5.376 1.00 39.91 411 HIS A N 1
ATOM 3246 C CA . HIS A 1 411 ? -6.450 -35.775 5.480 1.00 39.91 411 HIS A CA 1
ATOM 3247 C C . HIS A 1 411 ? -6.448 -36.540 4.149 1.00 39.91 411 HIS A C 1
ATOM 3249 O O . HIS A 1 411 ? -6.326 -37.767 4.156 1.00 39.91 411 HIS A O 1
ATOM 3255 N N . GLU A 1 412 ? -6.562 -35.854 3.010 1.00 37.06 412 GLU A N 1
ATOM 3256 C CA . GLU A 1 412 ? -6.560 -36.503 1.689 1.00 37.06 412 GLU A CA 1
ATOM 3257 C C . GLU A 1 412 ? -5.135 -36.820 1.208 1.00 37.06 412 GLU A C 1
ATOM 3259 O O . GLU A 1 412 ? -4.884 -37.923 0.721 1.00 37.06 412 GLU A O 1
ATOM 3264 N N . ALA A 1 413 ? -4.168 -35.936 1.486 1.00 35.31 413 ALA A N 1
ATOM 3265 C CA . ALA A 1 413 ? -2.751 -36.094 1.128 1.00 35.31 413 ALA A CA 1
ATOM 3266 C C . ALA A 1 413 ? -2.036 -37.308 1.772 1.00 35.31 413 ALA A C 1
ATOM 3268 O O . ALA A 1 413 ? -0.888 -37.595 1.444 1.00 35.31 413 ALA A O 1
ATOM 3269 N N . VAL A 1 414 ? -2.697 -38.025 2.689 1.00 42.03 414 VAL A N 1
ATOM 3270 C CA . VAL A 1 414 ? -2.183 -39.247 3.338 1.00 42.03 414 VAL A CA 1
ATOM 3271 C C . VAL A 1 414 ? -2.729 -40.525 2.673 1.00 42.03 414 VAL A C 1
ATOM 3273 O O . VAL A 1 414 ? -2.250 -41.614 2.967 1.00 42.03 414 VAL A O 1
ATOM 3276 N N . ARG A 1 415 ? -3.722 -40.431 1.772 1.00 33.19 415 ARG A N 1
ATOM 3277 C CA . ARG A 1 415 ? -4.398 -41.604 1.177 1.00 33.19 415 ARG A CA 1
ATOM 3278 C C . ARG A 1 415 ? -3.955 -41.978 -0.235 1.00 33.19 415 ARG A C 1
ATOM 3280 O O . ARG A 1 415 ? -4.122 -43.136 -0.607 1.00 33.19 415 ARG A O 1
ATOM 3287 N N . GLU A 1 416 ? -3.407 -41.050 -1.015 1.00 37.31 416 GLU A N 1
ATOM 3288 C CA . GLU A 1 416 ? -3.002 -41.336 -2.404 1.00 37.31 416 GLU A CA 1
ATOM 3289 C C . GLU A 1 416 ? -1.628 -42.026 -2.510 1.00 37.31 416 GLU A C 1
ATOM 3291 O O . GLU A 1 416 ? -1.347 -42.706 -3.495 1.00 37.31 416 GLU A O 1
ATOM 3296 N N . THR A 1 417 ? -0.787 -41.919 -1.476 1.00 33.38 417 THR A N 1
ATOM 3297 C CA . THR A 1 417 ? 0.600 -42.420 -1.473 1.00 33.38 417 THR A CA 1
ATOM 3298 C C . THR A 1 417 ? 0.712 -43.952 -1.518 1.00 33.38 417 THR A C 1
ATOM 3300 O O . THR A 1 417 ? 1.671 -44.480 -2.072 1.00 33.38 417 THR A O 1
ATOM 3303 N N . ASP A 1 418 ? -0.273 -44.676 -0.977 1.00 37.47 418 ASP A N 1
ATOM 3304 C CA . ASP A 1 418 ? -0.200 -46.130 -0.739 1.00 37.47 418 ASP A CA 1
ATOM 3305 C C . ASP A 1 418 ? -0.590 -47.009 -1.953 1.00 37.47 418 ASP A C 1
ATOM 3307 O O . ASP A 1 418 ? -0.614 -48.235 -1.836 1.00 37.47 418 ASP A O 1
ATOM 3311 N N . GLN A 1 419 ? -0.932 -46.431 -3.116 1.00 34.62 419 GLN A N 1
ATOM 3312 C CA . GLN A 1 419 ? -1.531 -47.188 -4.237 1.00 34.62 419 GLN A CA 1
ATOM 3313 C C . GLN A 1 419 ? -0.764 -47.180 -5.573 1.00 34.62 419 GLN A C 1
ATOM 3315 O O . GLN A 1 419 ? -1.278 -47.745 -6.540 1.00 34.62 419 GLN A O 1
ATOM 3320 N N . HIS A 1 420 ? 0.426 -46.573 -5.679 1.00 33.62 420 HIS A N 1
ATOM 3321 C CA . HIS A 1 420 ? 1.119 -46.398 -6.977 1.00 33.62 420 HIS A CA 1
ATOM 3322 C C . HIS A 1 420 ? 2.576 -46.902 -7.074 1.00 33.62 420 HIS A C 1
ATOM 3324 O O . HIS A 1 420 ? 3.222 -46.675 -8.095 1.00 33.62 420 HIS A O 1
ATOM 3330 N N . GLU A 1 421 ? 3.076 -47.679 -6.105 1.00 33.16 421 GLU A N 1
ATOM 3331 C CA . GLU A 1 421 ? 4.286 -48.504 -6.291 1.00 33.16 421 GLU A CA 1
ATOM 3332 C C . GLU A 1 421 ? 3.968 -50.007 -6.241 1.00 33.16 421 GLU A C 1
ATOM 3334 O O . GLU A 1 421 ? 3.866 -50.582 -5.160 1.00 33.16 421 GLU A O 1
ATOM 3339 N N . ILE A 1 422 ? 3.844 -50.640 -7.418 1.00 32.94 422 ILE A N 1
ATOM 3340 C CA . ILE A 1 422 ? 4.262 -52.022 -7.755 1.00 32.94 422 ILE A CA 1
ATOM 3341 C C . ILE A 1 422 ? 3.907 -52.299 -9.236 1.00 32.94 422 ILE A C 1
ATOM 3343 O O . ILE A 1 422 ? 2.897 -51.816 -9.733 1.00 32.94 422 ILE A O 1
ATOM 3347 N N . GLU A 1 423 ? 4.739 -53.107 -9.913 1.00 29.06 423 GLU A N 1
ATOM 3348 C CA . GLU A 1 423 ? 4.706 -53.460 -11.356 1.00 29.06 423 GLU A CA 1
ATOM 3349 C C . GLU A 1 423 ? 5.172 -52.358 -12.341 1.00 29.06 423 GLU A C 1
ATOM 3351 O O . GLU A 1 423 ? 4.797 -51.201 -12.222 1.00 29.06 423 GLU A O 1
ATOM 3356 N N . GLN A 1 424 ? 5.978 -52.624 -13.382 1.00 30.33 424 GLN A N 1
ATOM 3357 C CA . GLN A 1 424 ? 6.799 -53.796 -13.748 1.00 30.33 424 GLN A CA 1
ATOM 3358 C C . GLN A 1 424 ? 7.916 -53.342 -14.732 1.00 30.33 424 GLN A C 1
ATOM 3360 O O . GLN A 1 424 ? 7.699 -52.439 -15.537 1.00 30.33 424 GLN A O 1
ATOM 3365 N N . ILE A 1 425 ? 9.091 -53.993 -14.734 1.00 26.08 425 ILE A N 1
ATOM 3366 C CA . ILE A 1 425 ? 10.157 -53.816 -15.753 1.00 26.08 425 ILE A CA 1
ATOM 3367 C C . ILE A 1 425 ? 10.696 -55.203 -16.149 1.00 26.08 425 ILE A C 1
ATOM 3369 O O . ILE A 1 425 ? 11.103 -55.955 -15.261 1.00 26.08 425 ILE A O 1
ATOM 3373 N N . PRO A 1 426 ? 10.727 -55.560 -17.452 1.00 34.12 426 PRO A N 1
ATOM 3374 C CA . PRO A 1 426 ? 12.009 -55.982 -18.041 1.00 34.12 426 PRO A CA 1
ATOM 3375 C C . PRO A 1 426 ? 12.227 -55.632 -19.538 1.00 34.12 426 PRO A C 1
ATOM 3377 O O . PRO A 1 426 ? 11.568 -56.156 -20.428 1.00 34.12 426 PRO A O 1
ATOM 3380 N N . THR A 1 427 ? 13.281 -54.847 -19.792 1.00 25.94 427 THR A N 1
ATOM 3381 C CA . THR A 1 427 ? 14.424 -55.188 -20.679 1.00 25.94 427 THR A CA 1
ATOM 3382 C C . THR A 1 427 ? 14.205 -55.657 -22.136 1.00 25.94 427 THR A C 1
ATOM 3384 O O . THR A 1 427 ? 13.773 -56.781 -22.368 1.00 25.94 427 THR A O 1
ATOM 3387 N N . THR A 1 428 ? 14.758 -54.921 -23.123 1.00 24.73 428 THR A N 1
ATOM 3388 C CA . THR A 1 428 ? 15.792 -55.429 -24.082 1.00 24.73 428 THR A CA 1
ATOM 3389 C C . THR A 1 428 ? 16.328 -54.369 -25.070 1.00 24.73 428 THR A C 1
ATOM 3391 O O . THR A 1 428 ? 15.634 -53.432 -25.446 1.00 24.73 428 THR A O 1
ATOM 3394 N N . LEU A 1 429 ? 17.581 -54.556 -25.511 1.00 23.94 429 LEU A N 1
ATOM 3395 C CA . LEU A 1 429 ? 18.322 -53.843 -26.573 1.00 23.94 429 LEU A CA 1
ATOM 3396 C C . LEU A 1 429 ? 19.458 -54.791 -27.057 1.00 23.94 429 LEU A C 1
ATOM 3398 O O . LEU A 1 429 ? 19.850 -55.658 -26.275 1.00 23.94 429 LEU A O 1
ATOM 3402 N N . PRO A 1 430 ? 20.139 -54.565 -28.201 1.00 48.81 430 PRO A N 1
ATOM 3403 C CA . PRO A 1 430 ? 19.665 -54.318 -29.577 1.00 48.81 430 PRO A CA 1
ATOM 3404 C C . PRO A 1 430 ? 20.347 -55.288 -30.596 1.00 48.81 430 PRO A C 1
ATOM 3406 O O . PRO A 1 430 ? 21.232 -56.038 -30.200 1.00 48.81 430 PRO A O 1
ATOM 3409 N N . GLU A 1 431 ? 20.092 -55.206 -31.919 1.00 25.33 431 GLU A N 1
ATOM 3410 C CA . GLU A 1 431 ? 21.180 -55.445 -32.907 1.00 25.33 431 GLU A CA 1
ATOM 3411 C C . GLU A 1 431 ? 20.978 -54.862 -34.334 1.00 25.33 431 GLU A C 1
ATOM 3413 O O . GLU A 1 431 ? 20.051 -54.096 -34.590 1.00 25.33 431 GLU A O 1
ATOM 3418 N N . LYS A 1 432 ? 21.946 -55.140 -35.228 1.00 26.25 432 LYS A N 1
ATOM 3419 C CA . LYS A 1 432 ? 22.275 -54.442 -36.494 1.00 26.25 432 LYS A CA 1
ATOM 3420 C C . LYS A 1 432 ? 21.549 -55.023 -37.726 1.00 26.25 432 LYS A C 1
ATOM 3422 O O . LYS A 1 432 ? 21.233 -56.206 -37.750 1.00 26.25 432 LYS A O 1
ATOM 3427 N N . GLY A 1 433 ? 21.449 -54.256 -38.824 1.00 24.36 433 GLY A N 1
ATOM 3428 C CA . GLY A 1 433 ? 21.029 -54.784 -40.138 1.00 24.36 433 GLY A CA 1
ATOM 3429 C C . GLY A 1 433 ? 21.333 -53.871 -41.341 1.00 24.36 433 GLY A C 1
ATOM 3430 O O . GLY A 1 433 ? 20.954 -52.706 -41.351 1.00 24.36 433 GLY A O 1
ATOM 3431 N N . LEU A 1 434 ? 22.028 -54.403 -42.354 1.00 25.23 434 LEU A N 1
ATOM 3432 C CA . LEU A 1 434 ? 22.480 -53.719 -43.585 1.00 25.23 434 LEU A CA 1
ATOM 3433 C C . LEU A 1 434 ? 21.352 -53.294 -44.561 1.00 25.23 434 LEU A C 1
ATOM 3435 O O . LEU A 1 434 ? 20.275 -53.879 -44.592 1.00 25.23 434 LEU A O 1
ATOM 3439 N N . ALA A 1 435 ? 21.662 -52.332 -45.442 1.00 24.31 435 ALA A N 1
ATOM 3440 C CA . ALA A 1 435 ? 20.852 -51.903 -46.601 1.00 24.31 435 ALA A CA 1
ATOM 3441 C C . ALA A 1 435 ? 21.377 -52.549 -47.926 1.00 24.31 435 ALA A C 1
ATOM 3443 O O . ALA A 1 435 ? 22.178 -53.480 -47.839 1.00 24.31 435 ALA A O 1
ATOM 3444 N N . PRO A 1 436 ? 21.138 -52.032 -49.162 1.00 45.16 436 PRO A N 1
ATOM 3445 C CA . PRO A 1 436 ? 19.946 -51.431 -49.800 1.00 45.16 436 PRO A CA 1
ATOM 3446 C C . PRO A 1 436 ? 19.600 -52.046 -51.200 1.00 45.16 436 PRO A C 1
ATOM 3448 O O . PRO A 1 436 ? 20.431 -52.703 -51.824 1.00 45.16 436 PRO A O 1
ATOM 3451 N N . LYS A 1 437 ? 18.433 -51.707 -51.789 1.00 27.02 437 LYS A N 1
ATOM 3452 C CA . LYS A 1 437 ? 18.119 -51.715 -53.255 1.00 27.02 437 LYS A CA 1
ATOM 3453 C C . LYS A 1 437 ? 16.895 -50.794 -53.498 1.00 27.02 437 LYS A C 1
ATOM 3455 O O . LYS A 1 437 ? 15.984 -50.869 -52.690 1.00 27.02 437 LYS A O 1
ATOM 3460 N N . LYS A 1 438 ? 16.761 -49.855 -54.457 1.00 26.38 438 LYS A N 1
ATOM 3461 C CA . LYS A 1 438 ? 17.386 -49.478 -55.760 1.00 26.38 438 LYS A CA 1
ATOM 3462 C C . LYS A 1 438 ? 16.572 -49.921 -57.002 1.00 26.38 438 LYS A C 1
ATOM 3464 O O . LYS A 1 438 ? 16.509 -51.109 -57.289 1.00 26.38 438 LYS A O 1
ATOM 3469 N N . GLY A 1 439 ? 16.050 -48.939 -57.758 1.00 25.42 439 GLY A N 1
ATOM 3470 C CA . GLY A 1 439 ? 15.256 -49.066 -59.006 1.00 25.42 439 GLY A CA 1
ATOM 3471 C C . GLY A 1 439 ? 14.040 -48.112 -58.977 1.00 25.42 439 GLY A C 1
ATOM 3472 O O . GLY A 1 439 ? 13.102 -48.437 -58.267 1.00 25.42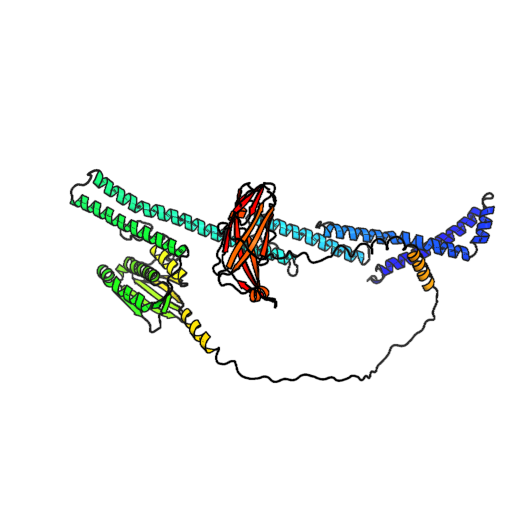 439 GLY A O 1
ATOM 3473 N N . ILE A 1 440 ? 14.005 -46.872 -59.506 1.00 28.64 440 ILE A N 1
ATOM 3474 C CA . ILE A 1 440 ? 14.499 -46.205 -60.750 1.00 28.64 440 ILE A CA 1
ATOM 3475 C C . ILE A 1 440 ? 13.485 -46.306 -61.921 1.00 28.64 440 ILE A C 1
ATOM 3477 O O . ILE A 1 440 ? 12.791 -47.308 -62.023 1.00 28.64 440 ILE A O 1
ATOM 3481 N N . PHE A 1 441 ? 13.510 -45.287 -62.808 1.00 24.73 441 PHE A N 1
ATOM 3482 C CA . PHE A 1 441 ? 12.804 -45.054 -64.097 1.00 24.73 441 PHE A CA 1
ATOM 3483 C C . PHE A 1 441 ? 11.529 -44.181 -64.027 1.00 24.73 441 PHE A C 1
ATOM 3485 O O . PHE A 1 441 ? 10.741 -44.348 -63.108 1.00 24.73 441 PHE A O 1
ATOM 3492 N N . HIS A 1 442 ? 11.210 -43.275 -64.974 1.00 26.80 442 HIS A N 1
ATOM 3493 C CA . HIS A 1 442 ? 11.950 -42.380 -65.919 1.00 26.80 442 HIS A CA 1
ATOM 3494 C C . HIS A 1 442 ? 10.884 -41.514 -66.671 1.00 26.80 442 HIS A C 1
ATOM 3496 O O . HIS A 1 442 ? 9.703 -41.709 -66.408 1.00 26.80 442 HIS A O 1
ATOM 3502 N N . GLN A 1 443 ? 11.109 -40.527 -67.559 1.00 26.77 443 GLN A N 1
ATOM 3503 C CA . GLN A 1 443 ? 12.242 -39.900 -68.294 1.00 26.77 443 GLN A CA 1
ATOM 3504 C C . GLN A 1 443 ? 11.808 -38.416 -68.591 1.00 26.77 443 GLN A C 1
ATOM 3506 O O . GLN A 1 443 ? 10.773 -38.007 -68.077 1.00 26.77 443 GLN A O 1
ATOM 3511 N N . GLU A 1 444 ? 12.414 -37.490 -69.355 1.00 25.55 444 GLU A N 1
ATOM 3512 C CA . GLU A 1 444 ? 13.631 -37.335 -70.178 1.00 25.55 444 GLU A CA 1
ATOM 3513 C C . GLU A 1 444 ? 13.933 -35.816 -70.322 1.00 25.55 444 GLU A C 1
ATOM 3515 O O . GLU A 1 444 ? 12.996 -35.027 -70.450 1.00 25.55 444 GLU A O 1
ATOM 3520 N N . ARG A 1 445 ? 15.204 -35.390 -70.440 1.00 26.55 445 ARG A N 1
ATOM 3521 C CA . ARG A 1 445 ? 15.576 -34.218 -71.272 1.00 26.55 445 ARG A CA 1
ATOM 3522 C C . ARG A 1 445 ? 16.876 -34.485 -72.034 1.00 26.55 445 ARG A C 1
ATOM 3524 O O . ARG A 1 445 ? 17.820 -35.043 -71.485 1.00 26.55 445 ARG A O 1
ATOM 3531 N N . ARG A 1 446 ? 16.888 -34.121 -73.321 1.00 27.19 446 ARG A N 1
ATOM 3532 C CA . ARG A 1 446 ? 17.920 -34.514 -74.297 1.00 27.19 446 ARG A CA 1
ATOM 3533 C C . ARG A 1 446 ? 19.161 -33.630 -74.268 1.00 27.19 446 ARG A C 1
ATOM 3535 O O . ARG A 1 446 ? 19.097 -32.452 -73.926 1.00 27.19 446 ARG A O 1
ATOM 3542 N N . LEU A 1 447 ? 20.270 -34.207 -74.729 1.00 25.30 447 LEU A N 1
ATOM 3543 C CA . LEU A 1 447 ? 21.488 -33.476 -75.060 1.00 25.30 447 LEU A CA 1
ATOM 3544 C C . LEU A 1 447 ? 21.270 -32.534 -76.251 1.00 25.30 447 LEU A C 1
ATOM 3546 O O . LEU A 1 447 ? 20.658 -32.917 -77.245 1.00 25.30 447 LEU A O 1
ATOM 3550 N N . PHE A 1 448 ? 21.914 -31.371 -76.195 1.00 26.50 448 PHE A N 1
ATOM 3551 C CA . PHE A 1 448 ? 22.428 -30.672 -77.372 1.00 26.50 448 PHE A CA 1
ATOM 3552 C C . PHE A 1 448 ? 23.834 -30.161 -77.044 1.00 26.50 448 PHE A C 1
ATOM 3554 O O . PHE A 1 448 ? 24.040 -29.520 -76.015 1.00 26.50 448 PHE A O 1
ATOM 3561 N N . GLN A 1 449 ? 24.809 -30.460 -77.903 1.00 29.94 449 GLN A N 1
ATOM 3562 C CA . GLN A 1 449 ? 26.132 -29.836 -77.829 1.00 29.94 449 GLN A CA 1
ATOM 3563 C C . GLN A 1 449 ? 26.055 -28.390 -78.332 1.00 29.94 449 GLN A C 1
ATOM 3565 O O . GLN A 1 449 ? 25.288 -28.088 -79.248 1.00 29.94 449 GLN A O 1
ATOM 3570 N N . PRO A 1 450 ? 26.942 -27.524 -77.830 1.00 30.30 450 PRO A N 1
ATOM 3571 C CA . PRO A 1 450 ? 27.829 -26.835 -78.764 1.00 30.30 450 PRO A CA 1
ATOM 3572 C C . PRO A 1 450 ? 29.309 -27.121 -78.475 1.00 30.30 450 PRO A C 1
ATOM 3574 O O . PRO A 1 450 ? 29.702 -27.480 -77.365 1.00 30.30 450 PRO A O 1
ATOM 3577 N N . ARG A 1 451 ? 30.148 -26.958 -79.503 1.00 28.83 451 ARG A N 1
ATOM 3578 C CA . ARG A 1 451 ? 31.608 -27.105 -79.397 1.00 28.83 451 ARG A CA 1
ATOM 3579 C C . ARG A 1 451 ? 32.217 -26.004 -78.525 1.00 28.83 451 ARG A C 1
ATOM 3581 O O . ARG A 1 451 ? 31.771 -24.860 -78.545 1.00 28.83 451 ARG A O 1
ATOM 3588 N N . ILE A 1 452 ? 33.292 -26.352 -77.820 1.00 33.09 452 ILE A N 1
ATOM 3589 C CA . ILE A 1 452 ? 34.076 -25.429 -76.995 1.00 33.09 452 ILE A CA 1
ATOM 3590 C C . ILE A 1 452 ? 34.758 -24.379 -77.887 1.00 33.09 452 ILE A C 1
ATOM 3592 O O . ILE A 1 452 ? 35.647 -24.710 -78.668 1.00 33.09 452 ILE A O 1
ATOM 3596 N N . ALA A 1 453 ? 34.397 -23.106 -77.714 1.00 31.50 453 ALA A N 1
ATOM 3597 C CA . ALA A 1 453 ? 35.175 -21.965 -78.193 1.00 31.50 453 ALA A CA 1
ATOM 3598 C C . ALA A 1 453 ? 36.061 -21.448 -77.043 1.00 31.50 453 ALA A C 1
ATOM 3600 O O . ALA A 1 453 ? 35.641 -20.618 -76.234 1.00 31.50 453 ALA A O 1
ATOM 3601 N N . ALA A 1 454 ? 37.276 -21.991 -76.926 1.00 38.50 454 ALA A N 1
ATOM 3602 C CA . ALA A 1 454 ? 38.186 -21.754 -75.801 1.00 38.50 454 ALA A CA 1
ATOM 3603 C C . ALA A 1 454 ? 38.870 -20.370 -75.857 1.00 38.50 454 ALA A C 1
ATOM 3605 O O . ALA A 1 454 ? 40.070 -20.270 -76.089 1.00 38.50 454 ALA A O 1
ATOM 3606 N N . VAL A 1 455 ? 38.099 -19.297 -75.641 1.00 39.47 455 VAL A N 1
ATOM 3607 C CA . VAL A 1 455 ? 38.595 -17.904 -75.635 1.00 39.47 455 VAL A CA 1
ATOM 3608 C C . VAL A 1 455 ? 38.279 -17.148 -74.328 1.00 39.47 455 VAL A C 1
ATOM 3610 O O . VAL A 1 455 ? 39.201 -16.545 -73.777 1.00 39.47 455 VAL A O 1
ATOM 3613 N N . PRO A 1 456 ? 37.061 -17.209 -73.736 1.00 40.94 456 PRO A N 1
ATOM 3614 C CA . PRO A 1 456 ? 36.749 -16.434 -72.522 1.00 40.94 456 PRO A CA 1
ATOM 3615 C C . PRO A 1 456 ? 37.571 -16.844 -71.289 1.00 40.94 456 PRO A C 1
ATOM 3617 O O . PRO A 1 456 ? 37.886 -16.016 -70.436 1.00 40.94 456 PRO A O 1
ATOM 3620 N N . MET A 1 457 ? 37.946 -18.125 -71.215 1.00 37.16 457 MET A N 1
ATOM 3621 C CA . MET A 1 457 ? 38.712 -18.710 -70.107 1.00 37.16 457 MET A CA 1
ATOM 3622 C C . MET A 1 457 ? 40.093 -18.052 -69.945 1.00 37.16 457 MET A C 1
ATOM 3624 O O . MET A 1 457 ? 40.538 -17.817 -68.827 1.00 37.16 457 MET A O 1
ATOM 3628 N N . ILE A 1 458 ? 40.745 -17.688 -71.056 1.00 45.28 458 ILE A N 1
ATOM 3629 C CA . ILE A 1 458 ? 42.085 -17.080 -71.050 1.00 45.28 458 ILE A CA 1
ATOM 3630 C C . ILE A 1 458 ? 42.028 -15.651 -70.490 1.00 45.28 458 ILE A C 1
ATOM 3632 O O . ILE A 1 458 ? 42.894 -15.265 -69.710 1.00 45.28 458 ILE A O 1
ATOM 3636 N N . VAL A 1 459 ? 40.980 -14.885 -70.813 1.00 43.50 459 VAL A N 1
ATOM 3637 C CA . VAL A 1 459 ? 40.781 -13.527 -70.270 1.00 43.50 459 VAL A CA 1
ATOM 3638 C C . VAL A 1 459 ? 40.552 -13.575 -68.756 1.00 43.50 459 VAL A C 1
ATOM 3640 O O . VAL A 1 459 ? 41.162 -12.804 -68.017 1.00 43.50 459 VAL A O 1
ATOM 3643 N N . LEU A 1 460 ? 39.746 -14.531 -68.275 1.00 48.78 460 LEU A N 1
ATOM 3644 C CA . LEU A 1 460 ? 39.564 -14.771 -66.840 1.00 48.78 460 LEU A CA 1
ATOM 3645 C C . LEU A 1 460 ? 40.865 -15.204 -66.147 1.00 48.78 460 LEU A C 1
ATOM 3647 O O . LEU A 1 460 ? 41.157 -14.705 -65.062 1.00 48.78 460 LEU A O 1
ATOM 3651 N N . LEU A 1 461 ? 41.670 -16.069 -66.774 1.00 44.28 461 LEU A N 1
ATOM 3652 C CA . LEU A 1 461 ? 42.962 -16.503 -66.235 1.00 44.28 461 LEU A CA 1
ATOM 3653 C C . LEU A 1 461 ? 43.962 -15.338 -66.119 1.00 44.28 461 LEU A C 1
ATOM 3655 O O . LEU A 1 461 ? 44.655 -15.221 -65.111 1.00 44.28 461 LEU A O 1
ATOM 3659 N N . VAL A 1 462 ? 44.010 -14.447 -67.116 1.00 46.25 462 VAL A N 1
ATOM 3660 C CA . VAL A 1 462 ? 44.872 -13.252 -67.100 1.00 46.25 462 VAL A CA 1
ATOM 3661 C C . VAL A 1 462 ? 44.411 -12.250 -66.036 1.00 46.25 462 VAL A C 1
ATOM 3663 O O . VAL A 1 462 ? 45.241 -11.766 -65.268 1.00 46.25 462 VAL A O 1
ATOM 3666 N N . CYS A 1 463 ? 43.105 -11.990 -65.906 1.00 43.00 463 CYS A N 1
ATOM 3667 C CA . CYS A 1 463 ? 42.584 -11.171 -64.805 1.00 43.00 463 CYS A CA 1
ATOM 3668 C C . CYS A 1 463 ? 42.883 -11.787 -63.427 1.00 43.00 463 CYS A C 1
ATOM 3670 O O . CYS A 1 463 ? 43.251 -11.057 -62.507 1.00 43.00 463 CYS A O 1
ATOM 3672 N N . ALA A 1 464 ? 42.781 -13.112 -63.282 1.00 45.91 464 ALA A N 1
ATOM 3673 C CA . ALA A 1 464 ? 43.138 -13.805 -62.047 1.00 45.91 464 ALA A CA 1
ATOM 3674 C C . ALA A 1 464 ? 44.635 -13.657 -61.720 1.00 45.91 464 ALA A C 1
ATOM 3676 O O . ALA A 1 464 ? 44.968 -13.311 -60.590 1.00 45.91 464 ALA A O 1
ATOM 3677 N N . LEU A 1 465 ? 45.529 -13.837 -62.699 1.00 42.47 465 LEU A N 1
ATOM 3678 C CA . LEU A 1 465 ? 46.980 -13.665 -62.534 1.00 42.47 465 LEU A CA 1
ATOM 3679 C C . LEU A 1 465 ? 47.367 -12.237 -62.120 1.00 42.47 465 LEU A C 1
ATOM 3681 O O . LEU A 1 465 ? 48.157 -12.067 -61.191 1.00 42.47 465 LEU A O 1
ATOM 3685 N N . VAL A 1 466 ? 46.774 -11.212 -62.743 1.00 46.34 466 VAL A N 1
ATOM 3686 C CA . VAL A 1 466 ? 47.019 -9.803 -62.377 1.00 46.34 466 VAL A CA 1
ATOM 3687 C C . VAL A 1 466 ? 46.538 -9.502 -60.950 1.00 46.34 466 VAL A C 1
ATOM 3689 O O . VAL A 1 466 ? 47.237 -8.819 -60.203 1.00 46.34 466 VAL A O 1
ATOM 3692 N N . LEU A 1 467 ? 45.394 -10.057 -60.531 1.00 42.94 467 LEU A N 1
ATOM 3693 C CA . LEU A 1 467 ? 44.894 -9.924 -59.155 1.00 42.94 467 LEU A CA 1
ATOM 3694 C C . LEU A 1 467 ? 45.729 -10.712 -58.130 1.00 42.94 467 LEU A C 1
ATOM 3696 O O . LEU A 1 467 ? 45.866 -10.271 -56.989 1.00 42.94 467 LEU A O 1
ATOM 3700 N N . PHE A 1 468 ? 46.309 -11.853 -58.513 1.00 40.38 468 PHE A N 1
ATOM 3701 C CA . PHE A 1 468 ? 47.151 -12.660 -57.624 1.00 40.38 468 PHE A CA 1
ATOM 3702 C C . PHE A 1 468 ? 48.539 -12.036 -57.410 1.00 40.38 468 PHE A C 1
ATOM 3704 O O . PHE A 1 468 ? 49.069 -12.072 -56.300 1.00 40.38 468 PHE A O 1
ATOM 3711 N N . SER A 1 469 ? 49.104 -11.396 -58.441 1.00 38.12 469 SER A N 1
ATOM 3712 C CA . SER A 1 469 ? 50.468 -10.843 -58.416 1.00 38.12 469 SER A CA 1
ATOM 3713 C C . SER A 1 469 ? 50.684 -9.678 -57.435 1.00 38.12 469 SER A C 1
ATOM 3715 O O . SER A 1 469 ? 51.833 -9.316 -57.189 1.00 38.12 469 SER A O 1
ATOM 3717 N N . PHE A 1 470 ? 49.625 -9.092 -56.866 1.00 37.97 470 PHE A N 1
ATOM 3718 C CA . PHE A 1 470 ? 49.719 -7.987 -55.898 1.00 37.97 470 PHE A CA 1
ATOM 3719 C C . PHE A 1 470 ? 49.530 -8.402 -54.427 1.00 37.97 470 PHE A C 1
ATOM 3721 O O . PHE A 1 470 ? 49.664 -7.566 -53.532 1.00 37.97 470 PHE A O 1
ATOM 3728 N N . LYS A 1 471 ? 49.235 -9.677 -54.132 1.00 41.28 471 LYS A N 1
ATOM 3729 C CA . LYS A 1 471 ? 48.843 -10.120 -52.781 1.00 41.28 471 LYS A CA 1
ATOM 3730 C C . LYS A 1 471 ? 49.943 -10.899 -52.046 1.00 41.28 471 LYS A C 1
ATOM 3732 O O . LYS A 1 471 ? 49.731 -12.042 -51.657 1.00 41.28 471 LYS A O 1
ATOM 3737 N N . ASN A 1 472 ? 51.103 -10.273 -51.814 1.00 39.62 472 ASN A N 1
ATOM 3738 C CA . ASN A 1 472 ? 52.210 -10.919 -51.083 1.00 39.62 472 ASN A CA 1
ATOM 3739 C C . ASN A 1 472 ? 52.933 -10.031 -50.043 1.00 39.62 472 ASN A C 1
ATOM 3741 O O . ASN A 1 472 ? 54.112 -10.227 -49.771 1.00 39.62 472 ASN A O 1
ATOM 3745 N N . SER A 1 473 ? 52.245 -9.033 -49.466 1.00 38.03 473 SER A N 1
ATOM 3746 C CA . SER A 1 473 ? 52.836 -8.124 -48.455 1.00 38.03 473 SER A CA 1
ATOM 3747 C C . SER A 1 473 ? 51.922 -7.773 -47.262 1.00 38.03 473 SER A C 1
ATOM 3749 O O . SER A 1 473 ? 52.405 -7.257 -46.260 1.00 38.03 473 SER A O 1
ATOM 3751 N N . PHE A 1 474 ? 50.616 -8.087 -47.308 1.00 39.56 474 PHE A N 1
ATOM 3752 C CA . PHE A 1 474 ? 49.647 -7.606 -46.300 1.00 39.56 474 PHE A CA 1
ATOM 3753 C C . PHE A 1 474 ? 48.931 -8.698 -45.476 1.00 39.56 474 PHE A C 1
ATOM 3755 O O . PHE A 1 474 ? 48.137 -8.382 -44.597 1.00 39.56 474 PHE A O 1
ATOM 3762 N N . THR A 1 475 ? 49.185 -9.987 -45.730 1.00 35.25 475 THR A N 1
ATOM 3763 C CA . THR A 1 475 ? 48.486 -11.103 -45.049 1.00 35.25 475 THR A CA 1
ATOM 3764 C C . THR A 1 475 ? 49.329 -11.878 -44.036 1.00 35.25 475 THR A C 1
ATOM 3766 O O . THR A 1 475 ? 48.763 -12.602 -43.225 1.00 35.25 475 THR A O 1
ATOM 3769 N N . SER A 1 476 ? 50.655 -11.719 -44.022 1.00 32.50 476 SER A N 1
ATOM 3770 C CA . SER A 1 476 ? 51.544 -12.382 -43.051 1.00 32.50 476 SER A CA 1
ATOM 3771 C C . SER A 1 476 ? 51.485 -11.750 -41.652 1.00 32.50 476 SER A C 1
ATOM 3773 O O . SER A 1 476 ? 51.441 -12.465 -40.655 1.00 32.50 476 SER A O 1
ATOM 3775 N N . ASN A 1 477 ? 51.410 -10.418 -41.568 1.00 34.53 477 ASN A N 1
ATOM 3776 C CA . ASN A 1 477 ? 51.468 -9.673 -40.299 1.00 34.53 477 ASN A CA 1
ATOM 3777 C C . ASN A 1 477 ? 50.174 -9.679 -39.460 1.00 34.53 477 ASN A C 1
ATOM 3779 O O . ASN A 1 477 ? 50.189 -9.182 -38.337 1.00 34.53 477 ASN A O 1
ATOM 3783 N N . LEU A 1 478 ? 49.063 -10.217 -39.980 1.00 34.66 478 LEU A N 1
ATOM 3784 C CA . LEU A 1 478 ? 47.752 -10.189 -39.307 1.00 34.66 478 LEU A CA 1
ATOM 3785 C C . LEU A 1 478 ? 47.298 -11.564 -38.783 1.00 34.66 478 LEU A C 1
ATOM 3787 O O . LEU A 1 478 ? 46.456 -11.629 -37.897 1.00 34.66 478 LEU A O 1
ATOM 3791 N N . VAL A 1 479 ? 47.885 -12.663 -39.269 1.00 36.19 479 VAL A N 1
ATOM 3792 C CA . VAL A 1 479 ? 47.601 -14.023 -38.764 1.00 36.19 479 VAL A CA 1
ATOM 3793 C C . VAL A 1 479 ? 48.529 -14.393 -37.597 1.00 36.19 479 VAL A C 1
ATOM 3795 O O . VAL A 1 479 ? 48.118 -15.083 -36.669 1.00 36.19 479 VAL A O 1
ATOM 3798 N N . ALA A 1 480 ? 49.756 -13.864 -37.576 1.00 37.25 480 ALA A N 1
ATOM 3799 C CA . ALA A 1 480 ? 50.777 -14.168 -36.568 1.00 37.25 480 ALA A CA 1
ATOM 3800 C C . ALA A 1 480 ? 50.571 -13.498 -35.186 1.00 37.25 480 ALA A C 1
ATOM 3802 O O . ALA A 1 480 ? 51.490 -13.506 -34.369 1.00 37.25 480 ALA A O 1
ATOM 3803 N N . LYS A 1 481 ? 49.409 -12.876 -34.920 1.00 33.22 481 LYS A N 1
ATOM 3804 C CA . LYS A 1 481 ? 49.176 -12.064 -33.705 1.00 33.22 481 LYS A CA 1
ATOM 3805 C C . LYS A 1 481 ? 47.822 -12.247 -33.001 1.00 33.22 481 LYS A C 1
ATOM 3807 O O . LYS A 1 481 ? 47.529 -11.481 -32.090 1.00 33.22 481 LYS A O 1
ATOM 3812 N N . LEU A 1 482 ? 47.010 -13.237 -33.388 1.00 28.70 482 LEU A N 1
ATOM 3813 C CA . LEU A 1 482 ? 45.699 -13.496 -32.762 1.00 28.70 482 LEU A CA 1
ATOM 3814 C C . LEU A 1 482 ? 45.634 -14.575 -31.649 1.00 28.70 482 LEU A C 1
ATOM 3816 O O . LEU A 1 482 ? 44.785 -14.412 -30.774 1.00 28.70 482 LEU A O 1
ATOM 3820 N N . PRO A 1 483 ? 46.463 -15.641 -31.590 1.00 29.67 483 PRO A N 1
ATOM 3821 C CA . PRO A 1 483 ? 46.275 -16.725 -30.612 1.00 29.67 483 PRO A CA 1
ATOM 3822 C C . PRO A 1 483 ? 46.935 -16.436 -29.245 1.00 29.67 483 PRO A C 1
ATOM 3824 O O . PRO A 1 483 ? 47.605 -17.295 -28.685 1.00 29.67 483 PRO A O 1
ATOM 3827 N N . ALA A 1 484 ? 46.802 -15.207 -28.731 1.00 29.36 484 ALA A N 1
ATOM 3828 C CA . ALA A 1 484 ? 47.492 -14.746 -27.514 1.00 29.36 484 ALA A CA 1
ATOM 3829 C C . ALA A 1 484 ? 46.651 -13.807 -26.619 1.00 29.36 484 ALA A C 1
ATOM 3831 O O . ALA A 1 484 ? 47.208 -13.085 -25.797 1.00 29.36 484 ALA A O 1
ATOM 3832 N N . ILE A 1 485 ? 45.324 -13.769 -26.808 1.00 28.03 485 ILE A N 1
ATOM 3833 C CA . ILE A 1 485 ? 44.399 -12.880 -26.065 1.00 28.03 485 ILE A CA 1
ATOM 3834 C C . ILE A 1 485 ? 43.276 -13.674 -25.356 1.00 28.03 485 ILE A C 1
ATOM 3836 O O . ILE A 1 485 ? 42.518 -13.115 -24.574 1.00 28.03 485 ILE A O 1
ATOM 3840 N N . PHE A 1 486 ? 43.213 -14.995 -25.551 1.00 27.17 486 PHE A N 1
ATOM 3841 C CA . PHE A 1 486 ? 42.296 -15.884 -24.835 1.00 27.17 486 PHE A CA 1
ATOM 3842 C C . PHE A 1 486 ? 43.086 -16.935 -24.053 1.00 27.17 486 PHE A C 1
ATOM 3844 O O . PHE A 1 486 ? 43.521 -17.939 -24.614 1.00 27.17 486 PHE A O 1
ATOM 3851 N N . SER A 1 487 ? 43.266 -16.677 -22.758 1.00 25.67 487 SER A N 1
ATOM 3852 C CA . SER A 1 487 ? 43.534 -17.701 -21.749 1.00 25.67 487 SER A CA 1
ATOM 3853 C C . SER A 1 487 ? 42.412 -17.620 -20.726 1.00 25.67 487 SER A C 1
ATOM 3855 O O . SER A 1 487 ? 42.151 -16.549 -20.184 1.00 25.67 487 SER A O 1
ATOM 3857 N N . GLU A 1 488 ? 41.748 -18.741 -20.483 1.00 26.58 488 GLU A N 1
ATOM 3858 C CA . GLU A 1 488 ? 40.848 -18.900 -19.343 1.00 26.58 488 GLU A CA 1
ATOM 3859 C C . GLU A 1 488 ? 41.661 -19.173 -18.062 1.00 26.58 488 GLU A C 1
ATOM 3861 O O . GLU A 1 488 ? 42.879 -19.364 -18.119 1.00 26.58 488 GLU A O 1
ATOM 3866 N N . ASN A 1 489 ? 40.948 -19.265 -16.934 1.00 25.41 489 ASN A N 1
ATOM 3867 C CA . ASN A 1 489 ? 41.411 -19.730 -15.620 1.00 25.41 489 ASN A CA 1
ATOM 3868 C C . ASN A 1 489 ? 42.377 -18.814 -14.847 1.00 25.41 489 ASN A C 1
ATOM 3870 O O . ASN A 1 489 ? 43.577 -19.060 -14.795 1.00 25.41 489 ASN A O 1
ATOM 3874 N N . ASP A 1 490 ? 41.795 -17.880 -14.091 1.00 23.36 490 ASP A N 1
ATOM 3875 C CA . ASP A 1 490 ? 42.342 -17.420 -12.806 1.00 23.36 490 ASP A CA 1
ATOM 3876 C C . ASP A 1 490 ? 41.205 -17.379 -11.764 1.00 23.36 490 ASP A C 1
ATOM 3878 O O . ASP A 1 490 ? 40.542 -16.364 -11.549 1.00 23.36 490 ASP A O 1
ATOM 3882 N N . ALA A 1 491 ? 40.931 -18.532 -11.144 1.00 21.09 491 ALA A N 1
ATOM 3883 C CA . ALA A 1 491 ? 40.011 -1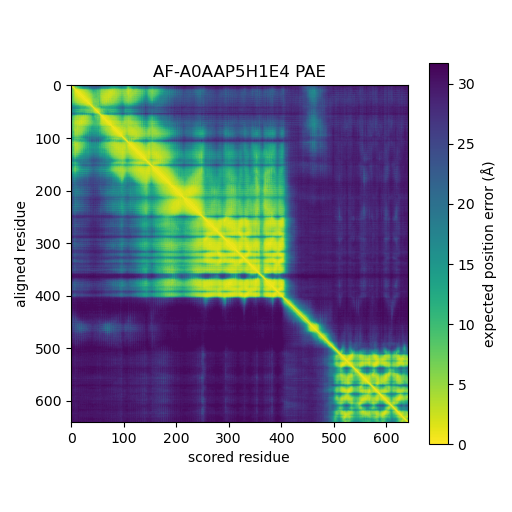8.656 -10.014 1.00 21.09 491 ALA A CA 1
ATOM 3884 C C . ALA A 1 491 ? 40.835 -18.735 -8.711 1.00 21.09 491 ALA A C 1
ATOM 3886 O O . ALA A 1 491 ? 41.591 -19.695 -8.544 1.00 21.09 491 ALA A O 1
ATOM 3887 N N . PRO A 1 492 ? 40.741 -17.755 -7.790 1.00 25.83 492 PRO A N 1
ATOM 3888 C CA . PRO A 1 492 ? 41.630 -17.689 -6.634 1.00 25.83 492 PRO A CA 1
ATOM 3889 C C . PRO A 1 492 ? 41.358 -18.811 -5.622 1.00 25.83 492 PRO A C 1
ATOM 3891 O O . PRO A 1 492 ? 40.227 -19.042 -5.193 1.00 25.83 492 PRO A O 1
ATOM 3894 N N . THR A 1 493 ? 42.428 -19.496 -5.220 1.00 22.78 493 THR A N 1
ATOM 3895 C CA . THR A 1 493 ? 42.400 -20.692 -4.372 1.00 22.78 493 THR A CA 1
ATOM 3896 C C . THR A 1 493 ? 41.939 -20.404 -2.940 1.00 22.78 493 THR A C 1
ATOM 3898 O O . THR A 1 493 ? 42.368 -19.433 -2.316 1.00 22.78 493 THR A O 1
ATOM 3901 N N . LEU A 1 494 ? 41.125 -21.298 -2.370 1.00 23.28 494 LEU A N 1
ATOM 3902 C CA . LEU A 1 494 ? 40.743 -21.249 -0.954 1.00 23.28 494 LEU A CA 1
ATOM 3903 C C . LEU A 1 494 ? 41.923 -21.621 -0.040 1.00 23.28 494 LEU A C 1
ATOM 3905 O O . LEU A 1 494 ? 42.626 -22.600 -0.288 1.00 23.28 494 LEU A O 1
ATOM 3909 N N . ILE A 1 495 ? 42.091 -20.875 1.056 1.00 23.78 495 ILE A N 1
ATOM 3910 C CA . ILE A 1 495 ? 43.047 -21.169 2.136 1.00 23.78 495 ILE A CA 1
ATOM 3911 C C . ILE A 1 495 ? 42.258 -21.669 3.364 1.00 23.78 495 ILE A C 1
ATOM 3913 O O . ILE A 1 495 ? 41.275 -21.024 3.739 1.00 23.78 495 ILE A O 1
ATOM 3917 N N . PRO A 1 496 ? 42.644 -22.794 4.000 1.00 24.14 496 PRO A N 1
ATOM 3918 C CA . PRO A 1 496 ? 41.934 -23.339 5.157 1.00 24.14 496 PRO A CA 1
ATOM 3919 C C . PRO A 1 496 ? 42.139 -22.515 6.441 1.00 24.14 496 PRO A C 1
ATOM 3921 O O . PRO A 1 496 ? 43.094 -21.756 6.595 1.00 24.14 496 PRO A O 1
ATOM 3924 N N . THR A 1 497 ? 41.210 -22.674 7.383 1.00 31.92 497 THR A N 1
ATOM 3925 C CA . THR A 1 497 ? 41.039 -21.812 8.562 1.00 31.92 497 THR A CA 1
ATOM 3926 C C . THR A 1 497 ? 42.000 -22.084 9.720 1.00 31.92 497 THR A C 1
ATOM 3928 O O . THR A 1 497 ? 42.132 -23.228 10.149 1.00 31.92 497 THR A O 1
ATOM 3931 N N . SER A 1 498 ? 42.481 -21.021 10.372 1.00 27.05 498 SER A N 1
ATOM 3932 C CA . SER A 1 498 ? 42.636 -20.977 11.836 1.00 27.05 498 SER A CA 1
ATOM 3933 C C . SER A 1 498 ? 42.706 -19.529 12.337 1.00 27.05 498 SER A C 1
ATOM 3935 O O . SER A 1 498 ? 43.273 -18.675 11.658 1.00 27.05 498 SER A O 1
ATOM 3937 N N . GLY A 1 499 ? 42.150 -19.257 13.523 1.00 24.31 499 GLY A N 1
ATOM 3938 C CA . GLY A 1 499 ? 42.251 -17.960 14.203 1.00 24.31 499 GLY A CA 1
ATOM 3939 C C . GLY A 1 499 ? 40.913 -17.413 14.702 1.00 24.31 499 GLY A C 1
ATOM 3940 O O . GLY A 1 499 ? 40.192 -16.755 13.955 1.00 24.31 499 GLY A O 1
ATOM 3941 N N . ASN A 1 500 ? 40.618 -17.616 15.989 1.00 32.97 500 ASN A N 1
ATOM 3942 C CA . ASN A 1 500 ? 39.564 -16.864 16.670 1.00 32.97 500 ASN A CA 1
ATOM 3943 C C . ASN A 1 500 ? 40.001 -15.398 16.799 1.00 32.97 500 ASN A C 1
ATOM 3945 O O . ASN A 1 500 ? 40.918 -15.092 17.555 1.00 32.97 500 ASN A O 1
ATOM 3949 N N . ASN A 1 501 ? 39.323 -14.503 16.087 1.00 28.66 501 ASN A N 1
ATOM 3950 C CA . ASN A 1 501 ? 39.258 -13.080 16.401 1.00 28.66 501 ASN A CA 1
ATOM 3951 C C . ASN A 1 501 ? 37.875 -12.593 15.981 1.00 28.66 501 ASN A C 1
ATOM 3953 O O . ASN A 1 501 ? 37.550 -12.563 14.795 1.00 28.66 501 ASN A O 1
ATOM 3957 N N . GLU A 1 502 ? 37.048 -12.266 16.964 1.00 30.69 502 GLU A N 1
ATOM 3958 C CA . GLU A 1 502 ? 35.673 -11.845 16.744 1.00 30.69 502 GLU A CA 1
ATOM 3959 C C . GLU A 1 502 ? 35.653 -10.385 16.277 1.00 30.69 502 GLU A C 1
ATOM 3961 O O . GLU A 1 502 ? 35.762 -9.457 17.080 1.00 30.69 502 GLU A O 1
ATOM 3966 N N . MET A 1 503 ? 35.423 -10.147 14.981 1.00 31.56 503 MET A N 1
ATOM 3967 C CA . MET A 1 503 ? 34.581 -8.998 14.661 1.00 31.56 503 MET A CA 1
ATOM 3968 C C . MET A 1 503 ? 33.206 -9.267 15.270 1.00 31.56 503 MET A C 1
ATOM 3970 O O . MET A 1 503 ? 32.686 -10.380 15.182 1.00 31.56 503 MET A O 1
ATOM 3974 N N . THR A 1 504 ? 32.607 -8.234 15.856 1.00 33.78 504 THR A N 1
ATOM 3975 C CA . THR A 1 504 ? 31.192 -8.231 16.223 1.00 33.78 504 THR A CA 1
ATOM 3976 C C . THR A 1 504 ? 30.386 -8.665 15.002 1.00 33.78 504 THR A C 1
ATOM 3978 O O . THR A 1 504 ? 30.390 -7.973 13.985 1.00 33.78 504 THR A O 1
ATOM 3981 N N . LEU A 1 505 ? 29.763 -9.841 15.080 1.00 38.19 505 LEU A N 1
ATOM 3982 C CA . LEU A 1 505 ? 29.040 -10.461 13.975 1.00 38.19 505 LEU A CA 1
ATOM 3983 C C . LEU A 1 505 ? 27.982 -9.488 13.420 1.00 38.19 505 LEU A C 1
ATOM 3985 O O . LEU A 1 505 ? 26.917 -9.326 14.014 1.00 38.19 505 LEU A O 1
ATOM 3989 N N . ILE A 1 506 ? 28.234 -8.899 12.243 1.00 44.06 506 ILE A N 1
ATOM 3990 C CA . ILE A 1 506 ? 27.175 -8.317 11.400 1.00 44.06 506 ILE A CA 1
ATOM 3991 C C . ILE A 1 506 ? 26.455 -9.489 10.725 1.00 44.06 506 ILE A C 1
ATOM 3993 O O . ILE A 1 506 ? 26.555 -9.712 9.521 1.00 44.06 506 ILE A O 1
ATOM 3997 N N . THR A 1 507 ? 25.790 -10.308 11.538 1.00 42.88 507 THR A N 1
ATOM 3998 C CA . THR A 1 507 ? 24.997 -11.435 11.062 1.00 42.88 507 THR A CA 1
ATOM 3999 C C . THR A 1 507 ? 23.535 -11.057 11.053 1.00 42.88 507 THR A C 1
ATOM 4001 O O . THR A 1 507 ? 22.863 -11.126 12.085 1.00 42.88 507 THR A O 1
ATOM 4004 N N . GLY A 1 508 ? 23.017 -10.821 9.851 1.00 44.19 508 GLY A N 1
ATOM 4005 C CA . GLY A 1 508 ? 21.723 -11.402 9.537 1.00 44.19 508 GLY A CA 1
ATOM 4006 C C . GLY A 1 508 ? 21.838 -12.917 9.732 1.00 44.19 508 GLY A C 1
ATOM 4007 O O . GLY A 1 508 ? 22.524 -13.601 8.967 1.00 44.19 508 GLY A O 1
ATOM 4008 N N . LYS A 1 509 ? 21.218 -13.439 10.794 1.00 44.75 509 LYS A N 1
ATOM 4009 C CA . LYS A 1 509 ? 20.796 -14.840 10.813 1.00 44.75 509 LYS A CA 1
ATOM 4010 C C . LYS A 1 509 ? 19.574 -14.912 9.910 1.00 44.75 509 LYS A C 1
ATOM 4012 O O . LYS A 1 509 ? 18.597 -14.221 10.181 1.00 44.75 509 LYS A O 1
ATOM 4017 N N . THR A 1 510 ? 19.627 -15.718 8.858 1.00 48.75 510 THR A N 1
ATOM 4018 C CA . THR A 1 510 ? 18.407 -16.023 8.103 1.00 48.75 510 THR A CA 1
ATOM 4019 C C . THR A 1 510 ? 17.499 -16.924 8.941 1.00 48.75 510 THR A C 1
ATOM 4021 O O . THR A 1 510 ? 17.966 -17.716 9.766 1.00 48.75 510 THR A O 1
ATOM 4024 N N . ASP A 1 511 ? 16.201 -16.814 8.688 1.00 42.84 511 ASP A N 1
ATOM 4025 C CA . ASP A 1 511 ? 15.150 -17.736 9.124 1.00 42.84 511 ASP A CA 1
ATOM 4026 C C . ASP A 1 511 ? 15.494 -19.211 8.840 1.00 42.84 511 ASP A C 1
ATOM 4028 O O . ASP A 1 511 ? 15.266 -20.079 9.681 1.00 42.84 511 ASP A O 1
ATOM 4032 N N . LYS A 1 512 ? 16.129 -19.491 7.695 1.00 52.59 512 LYS A N 1
ATOM 4033 C CA . LYS A 1 512 ? 16.547 -20.835 7.257 1.00 52.59 512 LYS A CA 1
ATOM 4034 C C . LYS A 1 512 ? 17.972 -21.208 7.686 1.00 52.59 512 LYS A C 1
ATOM 4036 O O . LYS A 1 512 ? 18.642 -21.977 7.009 1.00 52.59 512 LYS A O 1
ATOM 4041 N N . GLY A 1 513 ? 18.475 -20.650 8.790 1.00 58.84 513 GLY A N 1
ATOM 4042 C CA . GLY A 1 513 ? 19.736 -21.070 9.423 1.00 58.84 513 GLY A CA 1
ATOM 4043 C C . GLY A 1 513 ? 21.027 -20.695 8.680 1.00 58.84 513 GLY A C 1
ATOM 4044 O O . GLY A 1 513 ? 22.122 -20.870 9.224 1.00 58.84 513 GLY A O 1
ATOM 4045 N N . TYR A 1 514 ? 20.950 -20.134 7.471 1.00 66.56 514 TYR A N 1
ATOM 4046 C CA . TYR A 1 514 ? 22.101 -19.532 6.802 1.00 66.56 514 TYR A CA 1
ATOM 4047 C C . TYR A 1 514 ? 22.580 -18.277 7.540 1.00 66.56 514 TYR A C 1
ATOM 4049 O O . TYR A 1 514 ? 21.804 -17.541 8.153 1.00 66.56 514 TYR A O 1
ATOM 4057 N N . THR A 1 515 ? 23.889 -18.050 7.493 1.00 68.06 515 THR A N 1
ATOM 4058 C CA . THR A 1 515 ? 24.594 -16.949 8.153 1.00 68.06 515 THR A CA 1
ATOM 4059 C C . THR A 1 515 ? 25.561 -16.324 7.156 1.00 68.06 515 THR A C 1
ATOM 4061 O O . THR A 1 515 ? 26.476 -17.004 6.678 1.00 68.06 515 THR A O 1
ATOM 4064 N N . LEU A 1 516 ? 25.364 -15.041 6.851 1.00 72.31 516 LEU A N 1
ATOM 4065 C CA . LEU A 1 516 ? 26.292 -14.249 6.044 1.00 72.31 516 LEU A CA 1
ATOM 4066 C C . LEU A 1 516 ? 27.471 -13.789 6.915 1.00 72.31 516 LEU A C 1
ATOM 4068 O O . LEU A 1 516 ? 27.275 -13.319 8.034 1.00 72.31 516 LEU A O 1
ATOM 4072 N N . LEU A 1 517 ? 28.694 -13.924 6.405 1.00 72.62 517 LEU A N 1
ATOM 4073 C CA . LEU A 1 517 ? 29.926 -13.498 7.066 1.00 72.62 517 LEU A CA 1
ATOM 4074 C C . LEU A 1 517 ? 30.704 -12.558 6.150 1.00 72.62 517 LEU A C 1
ATOM 4076 O O . LEU A 1 517 ? 31.117 -12.956 5.065 1.00 72.62 517 LEU A O 1
ATOM 4080 N N . ILE A 1 518 ? 30.942 -11.330 6.603 1.00 76.06 518 ILE A N 1
ATOM 4081 C CA . ILE A 1 518 ? 31.730 -10.332 5.871 1.00 76.06 518 ILE A CA 1
ATOM 4082 C C . ILE A 1 518 ? 33.188 -10.417 6.339 1.00 76.06 518 ILE A C 1
ATOM 4084 O O . ILE A 1 518 ? 33.479 -10.315 7.530 1.00 76.06 518 ILE A O 1
ATOM 4088 N N . HIS A 1 519 ? 34.108 -10.626 5.399 1.00 78.38 519 HIS A N 1
ATOM 4089 C CA . HIS A 1 519 ? 35.540 -10.796 5.663 1.00 78.38 519 HIS A CA 1
ATOM 4090 C C . HIS A 1 519 ? 36.311 -9.475 5.647 1.00 78.38 519 HIS A C 1
ATOM 4092 O O . HIS A 1 519 ? 37.257 -9.289 6.419 1.00 78.38 519 HIS A O 1
ATOM 4098 N N . SER A 1 520 ? 35.917 -8.562 4.763 1.00 78.75 520 SER A N 1
ATOM 4099 C CA . SER A 1 520 ? 36.521 -7.241 4.632 1.00 78.75 520 SER A CA 1
ATOM 4100 C C . SER A 1 520 ? 35.588 -6.279 3.897 1.00 78.75 520 SER A C 1
ATOM 4102 O O . SER A 1 520 ? 34.702 -6.709 3.151 1.00 78.75 520 SER A O 1
ATOM 4104 N N . TYR A 1 521 ? 35.827 -4.979 4.066 1.00 85.62 521 TYR A N 1
ATOM 4105 C CA . TYR A 1 521 ? 35.456 -3.993 3.056 1.00 85.62 521 TYR A CA 1
ATOM 4106 C C . TYR A 1 521 ? 36.568 -2.962 2.832 1.00 85.62 521 TYR A C 1
ATOM 4108 O O . TYR A 1 521 ? 37.380 -2.691 3.721 1.00 85.62 521 TYR A O 1
ATOM 4116 N N . VAL A 1 522 ? 36.570 -2.378 1.636 1.00 83.31 522 VAL A N 1
ATOM 4117 C CA . VAL A 1 522 ? 37.483 -1.328 1.162 1.00 83.31 522 VAL A CA 1
ATOM 4118 C C . VAL A 1 522 ? 36.632 -0.232 0.525 1.00 83.31 522 VAL A C 1
ATOM 4120 O O . VAL A 1 522 ? 35.824 -0.545 -0.346 1.00 83.31 522 VAL A O 1
ATOM 4123 N N . PHE A 1 523 ? 36.795 1.030 0.938 1.00 83.75 523 PHE A N 1
ATOM 4124 C CA . PHE A 1 523 ? 36.119 2.174 0.307 1.00 83.75 523 PHE A CA 1
ATOM 4125 C C . PHE A 1 523 ? 37.104 3.313 0.015 1.00 83.75 523 PHE A C 1
ATOM 4127 O O . PHE A 1 523 ? 37.532 4.029 0.922 1.00 83.75 523 PHE A O 1
ATOM 4134 N N . ASP A 1 524 ? 37.432 3.489 -1.265 1.00 78.12 524 ASP A N 1
ATOM 4135 C CA . ASP A 1 524 ? 38.407 4.468 -1.778 1.00 78.12 524 ASP A CA 1
ATOM 4136 C C . ASP A 1 524 ? 37.793 5.853 -2.111 1.00 78.12 524 ASP A C 1
ATOM 4138 O O . ASP A 1 524 ? 38.500 6.784 -2.493 1.00 78.12 524 ASP A O 1
ATOM 4142 N N . GLY A 1 525 ? 36.470 6.002 -1.961 1.00 71.38 525 GLY A N 1
ATOM 4143 C CA . GLY A 1 525 ? 35.716 7.211 -2.316 1.00 71.38 525 GLY A CA 1
ATOM 4144 C C . GLY A 1 525 ? 35.090 7.217 -3.720 1.00 71.38 525 GLY A C 1
ATOM 4145 O O . GLY A 1 525 ? 34.304 8.118 -4.004 1.00 71.38 525 GLY A O 1
ATOM 4146 N N . GLN A 1 526 ? 35.387 6.227 -4.567 1.00 74.44 526 GLN A N 1
ATOM 4147 C CA . GLN A 1 526 ? 34.821 6.007 -5.911 1.00 74.44 526 GLN A CA 1
ATOM 4148 C C . GLN A 1 526 ? 34.217 4.600 -6.084 1.00 74.44 526 GLN A C 1
ATOM 4150 O O . GLN A 1 526 ? 33.270 4.423 -6.853 1.00 74.44 526 GLN A O 1
ATOM 4155 N N . SER A 1 527 ? 34.730 3.610 -5.351 1.00 81.88 527 SER A N 1
ATOM 4156 C CA . SER A 1 527 ? 34.252 2.232 -5.304 1.00 81.88 527 SER A CA 1
ATOM 4157 C C . SER A 1 527 ? 34.264 1.686 -3.872 1.00 81.88 527 SER A C 1
ATOM 4159 O O . SER A 1 527 ? 35.178 1.954 -3.088 1.00 81.88 527 SER A O 1
ATOM 4161 N N . LEU A 1 528 ? 33.227 0.926 -3.518 1.00 84.50 528 LEU A N 1
ATOM 4162 C CA . LEU A 1 528 ? 33.147 0.148 -2.281 1.00 84.50 528 LEU A CA 1
ATOM 4163 C C . LEU A 1 528 ? 33.139 -1.340 -2.646 1.00 84.50 528 LEU A C 1
ATOM 4165 O O . LEU A 1 528 ? 32.300 -1.802 -3.416 1.00 84.50 528 LEU A O 1
ATOM 4169 N N . ILE A 1 529 ? 34.085 -2.087 -2.086 1.00 84.44 529 ILE A N 1
ATOM 4170 C CA . ILE A 1 529 ? 34.306 -3.511 -2.351 1.00 84.44 529 ILE A CA 1
ATOM 4171 C C . ILE A 1 529 ? 34.108 -4.270 -1.038 1.00 84.44 529 ILE A C 1
ATOM 4173 O O . ILE A 1 529 ? 34.687 -3.881 -0.025 1.00 84.44 529 ILE A O 1
ATOM 4177 N N . ILE A 1 530 ? 33.310 -5.342 -1.043 1.00 84.00 530 ILE A N 1
ATOM 4178 C CA . ILE A 1 530 ? 32.969 -6.134 0.152 1.00 84.00 530 ILE A CA 1
ATOM 4179 C C . ILE A 1 530 ? 33.180 -7.622 -0.128 1.00 84.00 530 ILE A C 1
ATOM 4181 O O . ILE A 1 530 ? 32.559 -8.170 -1.034 1.00 84.00 530 ILE A O 1
ATOM 4185 N N . GLN A 1 531 ? 34.018 -8.293 0.664 1.00 81.69 531 GLN A N 1
ATOM 4186 C CA . GLN A 1 531 ? 34.253 -9.741 0.559 1.00 81.69 531 GLN A CA 1
ATOM 4187 C C . GLN A 1 531 ? 33.400 -10.502 1.578 1.00 81.69 531 GLN A C 1
ATOM 4189 O O . GLN A 1 531 ? 33.361 -10.113 2.747 1.00 81.69 531 GLN A O 1
ATOM 4194 N N . TYR A 1 532 ? 32.763 -11.608 1.179 1.00 81.75 532 TYR A N 1
ATOM 4195 C CA . TYR A 1 532 ? 31.887 -12.384 2.069 1.00 81.75 532 TYR A CA 1
ATOM 4196 C C . TYR A 1 532 ? 31.933 -13.905 1.831 1.00 81.75 532 TYR A C 1
ATOM 4198 O O . TYR A 1 532 ? 32.389 -14.380 0.789 1.00 81.75 532 TYR A O 1
ATOM 4206 N N . SER A 1 533 ? 31.404 -14.664 2.796 1.00 75.31 533 SER A N 1
ATOM 4207 C CA . SER A 1 533 ? 31.026 -16.077 2.660 1.00 75.31 533 SER A CA 1
ATOM 4208 C C . SER A 1 533 ? 29.674 -16.385 3.313 1.00 75.31 533 SER A C 1
ATOM 4210 O O . SER A 1 533 ? 29.226 -15.678 4.218 1.00 75.31 533 SER A O 1
ATOM 4212 N N . LEU A 1 534 ? 29.029 -17.467 2.871 1.00 72.31 534 LEU A N 1
ATOM 4213 C CA . LEU A 1 534 ? 27.815 -18.029 3.470 1.00 72.31 534 LEU A CA 1
ATOM 4214 C C . LEU A 1 534 ? 28.097 -19.356 4.192 1.00 72.31 534 LEU A C 1
ATOM 4216 O O . LEU A 1 534 ? 28.735 -20.266 3.652 1.00 72.31 534 LEU A O 1
ATOM 4220 N N . LYS A 1 535 ? 27.562 -19.489 5.411 1.00 70.44 535 LYS A N 1
ATOM 4221 C CA . LYS A 1 535 ? 27.514 -20.736 6.200 1.00 70.44 535 LYS A CA 1
ATOM 4222 C C . LYS A 1 535 ? 26.065 -21.113 6.524 1.00 70.44 535 LYS A C 1
ATOM 4224 O O . LYS A 1 535 ? 25.176 -20.289 6.354 1.00 70.44 535 LYS A O 1
ATOM 4229 N N . HIS A 1 536 ? 25.838 -22.333 7.012 1.00 67.62 536 HIS A N 1
ATOM 4230 C CA . HIS A 1 536 ? 24.530 -22.839 7.454 1.00 67.62 536 HIS A CA 1
ATOM 4231 C C . HIS A 1 536 ? 24.642 -23.460 8.854 1.00 67.62 536 HIS A C 1
ATOM 4233 O O . HIS A 1 536 ? 25.633 -24.140 9.138 1.00 67.62 536 HIS A O 1
ATOM 4239 N N . SER A 1 537 ? 23.650 -23.231 9.720 1.00 55.97 537 SER A N 1
ATOM 4240 C CA . SER A 1 537 ? 23.679 -23.590 11.147 1.00 55.97 537 SER A CA 1
ATOM 4241 C C . SER A 1 537 ? 23.876 -25.083 11.398 1.00 55.97 537 SER A C 1
ATOM 4243 O O . SER A 1 537 ? 24.671 -25.462 12.255 1.00 55.97 537 SER A O 1
ATOM 4245 N N . ASN A 1 538 ? 23.206 -25.935 10.620 1.00 53.19 538 ASN A N 1
ATOM 4246 C CA . ASN A 1 538 ? 23.153 -27.380 10.869 1.00 53.19 538 ASN A CA 1
ATOM 4247 C C . ASN A 1 538 ? 24.293 -28.153 10.175 1.00 53.19 538 ASN A C 1
ATOM 4249 O O . ASN A 1 538 ? 24.116 -29.314 9.830 1.00 53.19 538 ASN A O 1
ATOM 4253 N N . GLN A 1 539 ? 25.436 -27.498 9.924 1.00 52.34 539 GLN A N 1
ATOM 4254 C CA . GLN A 1 539 ? 26.661 -28.095 9.365 1.00 52.34 539 GLN A CA 1
ATOM 4255 C C . GLN A 1 539 ? 26.427 -29.050 8.174 1.00 52.34 539 GLN A C 1
ATOM 4257 O O . GLN A 1 539 ? 26.776 -30.229 8.223 1.00 52.34 539 GLN A O 1
ATOM 4262 N N . ILE A 1 540 ? 25.880 -28.522 7.070 1.00 56.00 540 ILE A N 1
ATOM 4263 C CA . ILE A 1 540 ? 25.877 -29.233 5.776 1.00 56.00 540 ILE A CA 1
ATOM 4264 C C . ILE A 1 540 ? 27.318 -29.681 5.477 1.00 56.00 540 ILE A C 1
ATOM 4266 O O . ILE A 1 540 ? 28.247 -28.872 5.578 1.00 56.00 540 ILE A O 1
ATOM 4270 N N . SER A 1 541 ? 27.509 -30.958 5.140 1.00 53.00 541 SER A N 1
ATOM 4271 C CA . SER A 1 541 ? 28.842 -31.530 4.914 1.00 53.00 541 SER A CA 1
ATOM 4272 C C . SER A 1 541 ? 29.506 -30.953 3.657 1.00 53.00 541 SER A C 1
ATOM 4274 O O . SER A 1 541 ? 28.824 -30.609 2.690 1.00 53.00 541 SER A O 1
ATOM 4276 N N . GLU A 1 542 ? 30.842 -30.864 3.613 1.00 54.72 542 GLU A N 1
ATOM 4277 C CA . GLU A 1 542 ? 31.553 -30.373 2.413 1.00 54.72 542 GLU A CA 1
ATOM 4278 C C . GLU A 1 542 ? 31.242 -31.203 1.153 1.00 54.72 542 GLU A C 1
ATOM 4280 O O . GLU A 1 542 ? 31.220 -30.665 0.046 1.00 54.72 542 GLU A O 1
ATOM 4285 N N . LEU A 1 543 ? 30.906 -32.486 1.326 1.00 51.06 543 LEU A N 1
ATOM 4286 C CA . LEU A 1 543 ? 30.495 -33.398 0.255 1.00 51.06 543 LEU A CA 1
ATOM 4287 C C . LEU A 1 543 ? 29.075 -33.127 -0.290 1.00 51.06 543 LEU A C 1
ATOM 4289 O O . LEU A 1 543 ? 28.743 -33.570 -1.388 1.00 51.06 543 LEU A O 1
ATOM 4293 N N . GLN A 1 544 ? 28.234 -32.417 0.469 1.00 51.84 544 GLN A N 1
ATOM 4294 C CA . GLN A 1 544 ? 26.945 -31.890 0.005 1.00 51.84 544 GLN A CA 1
ATOM 4295 C C . GLN A 1 544 ? 27.108 -30.478 -0.572 1.00 51.84 544 GLN A C 1
ATOM 4297 O O . GLN A 1 544 ? 26.586 -30.205 -1.647 1.00 51.84 544 GLN A O 1
ATOM 4302 N N . TRP A 1 545 ? 27.916 -29.610 0.056 1.00 57.31 545 TRP A N 1
ATOM 4303 C CA . TRP A 1 545 ? 28.248 -28.282 -0.491 1.00 57.31 545 TRP A CA 1
ATOM 4304 C C . TRP A 1 545 ? 28.921 -28.332 -1.869 1.00 57.31 545 TRP A C 1
ATOM 4306 O O . TRP A 1 545 ? 28.767 -27.404 -2.651 1.00 57.31 545 TRP A O 1
ATOM 4316 N N . THR A 1 546 ? 29.672 -29.389 -2.180 1.00 53.28 546 THR A N 1
ATOM 4317 C CA . THR A 1 546 ? 30.269 -29.594 -3.516 1.00 53.28 546 THR A CA 1
ATOM 4318 C C . THR A 1 546 ? 29.279 -30.133 -4.554 1.00 53.28 546 THR A C 1
ATOM 4320 O O . THR A 1 546 ? 29.616 -30.189 -5.732 1.00 53.28 546 THR A O 1
ATOM 4323 N N . LYS A 1 547 ? 28.055 -30.492 -4.142 1.00 52.69 547 LYS A N 1
ATOM 4324 C CA . LYS A 1 547 ? 26.940 -30.868 -5.028 1.00 52.69 547 LYS A CA 1
ATOM 4325 C C . LYS A 1 547 ? 25.857 -29.792 -5.150 1.00 52.69 547 LYS A C 1
ATOM 4327 O O . LYS A 1 547 ? 25.022 -29.918 -6.038 1.00 52.69 547 LYS A O 1
ATOM 4332 N N . GLN A 1 548 ? 25.857 -28.784 -4.275 1.00 58.41 548 GLN A N 1
ATOM 4333 C CA . GLN A 1 548 ? 24.863 -27.707 -4.220 1.00 58.41 548 GLN A CA 1
ATOM 4334 C C . GLN A 1 548 ? 25.547 -26.338 -4.109 1.00 58.41 548 GLN A C 1
ATOM 4336 O O . GLN A 1 548 ? 26.069 -25.973 -3.049 1.00 58.41 548 GLN A O 1
ATOM 4341 N N . SER A 1 549 ? 25.518 -25.558 -5.188 1.00 62.59 549 SER A N 1
ATOM 4342 C CA . SER A 1 549 ? 25.930 -24.153 -5.179 1.00 62.59 549 SER A CA 1
ATOM 4343 C C . SER A 1 549 ? 24.774 -23.271 -4.708 1.00 62.59 549 SER A C 1
ATOM 4345 O O . SER A 1 549 ? 23.695 -23.269 -5.297 1.00 62.59 549 SER A O 1
ATOM 4347 N N . VAL A 1 550 ? 25.022 -22.512 -3.636 1.00 65.56 550 VAL A N 1
ATOM 4348 C CA . VAL A 1 550 ? 24.124 -21.452 -3.158 1.00 65.56 550 VAL A CA 1
ATOM 4349 C C . VAL A 1 550 ? 24.516 -20.145 -3.832 1.00 65.56 550 VAL A C 1
ATOM 4351 O O . VAL A 1 550 ? 25.671 -19.724 -3.707 1.00 65.56 550 VAL A O 1
ATOM 4354 N N . GLU A 1 551 ? 23.551 -19.495 -4.473 1.00 71.50 551 GLU A N 1
ATOM 4355 C CA . GLU A 1 551 ? 23.726 -18.205 -5.136 1.00 71.50 551 GLU A CA 1
ATOM 4356 C C . GLU A 1 551 ? 22.715 -17.173 -4.591 1.00 71.50 551 GLU A C 1
ATOM 4358 O O . GLU A 1 551 ? 21.555 -17.154 -5.009 1.00 71.50 551 GLU A O 1
ATOM 4363 N N . PRO A 1 552 ? 23.095 -16.341 -3.597 1.00 69.50 552 PRO A N 1
ATOM 4364 C CA . PRO A 1 552 ? 22.320 -15.166 -3.191 1.00 69.50 552 PRO A CA 1
ATOM 4365 C C . PRO A 1 552 ? 22.231 -14.092 -4.281 1.00 69.50 552 PRO A C 1
ATOM 4367 O O . PRO A 1 552 ? 23.236 -13.740 -4.902 1.00 69.50 552 PRO A O 1
ATOM 4370 N N . THR A 1 553 ? 21.057 -13.472 -4.399 1.00 72.00 553 THR A N 1
ATOM 4371 C CA . THR A 1 553 ? 20.835 -12.232 -5.155 1.00 72.00 553 THR A CA 1
ATOM 4372 C C . THR A 1 553 ? 20.672 -11.050 -4.193 1.00 72.00 553 THR A C 1
ATOM 4374 O O . THR A 1 553 ? 19.740 -11.020 -3.382 1.00 72.00 553 THR A O 1
ATOM 4377 N N . PHE A 1 554 ? 21.562 -10.058 -4.288 1.00 74.19 554 PHE A N 1
ATOM 4378 C CA . PHE A 1 554 ? 21.583 -8.880 -3.406 1.00 74.19 554 PHE A CA 1
ATOM 4379 C C . PHE A 1 554 ? 20.979 -7.630 -4.066 1.00 74.19 554 PHE A C 1
ATOM 4381 O O . PHE A 1 554 ? 21.252 -7.333 -5.231 1.00 74.19 554 PHE A O 1
ATOM 4388 N N . MET A 1 555 ? 20.230 -6.838 -3.294 1.00 72.75 555 MET A N 1
ATOM 4389 C CA . MET A 1 555 ? 19.690 -5.535 -3.697 1.00 72.75 555 MET A CA 1
ATOM 4390 C C . MET A 1 555 ? 19.968 -4.453 -2.647 1.00 72.75 555 MET A C 1
ATOM 4392 O O . MET A 1 555 ? 20.006 -4.714 -1.447 1.00 72.75 555 MET A O 1
ATOM 4396 N N . LEU A 1 556 ? 20.162 -3.214 -3.102 1.00 76.44 556 LEU A N 1
ATOM 4397 C CA . LEU A 1 556 ? 20.281 -2.052 -2.220 1.00 76.44 556 LEU A CA 1
ATOM 4398 C C . LEU A 1 556 ? 18.925 -1.700 -1.612 1.00 76.44 556 LEU A C 1
ATOM 4400 O O . LEU A 1 556 ? 17.918 -1.664 -2.319 1.00 76.44 556 LEU A O 1
ATOM 4404 N N . ASP A 1 557 ? 18.913 -1.372 -0.323 1.00 76.56 557 ASP A N 1
ATOM 4405 C CA . ASP A 1 557 ? 17.700 -0.876 0.319 1.00 76.56 557 ASP A CA 1
ATOM 4406 C C . ASP A 1 557 ? 17.357 0.556 -0.157 1.00 76.56 557 ASP A C 1
ATOM 4408 O O . ASP A 1 557 ? 18.258 1.405 -0.252 1.00 76.56 557 ASP A O 1
ATOM 4412 N N . PRO A 1 558 ? 16.071 0.892 -0.395 1.00 76.81 558 PRO A N 1
ATOM 4413 C CA . PRO A 1 558 ? 15.662 2.236 -0.802 1.00 76.81 558 PRO A CA 1
ATOM 4414 C C . PRO A 1 558 ? 16.093 3.364 0.147 1.00 76.81 558 PRO A C 1
ATOM 4416 O O . PRO A 1 558 ? 16.239 4.504 -0.300 1.00 76.81 558 PRO A O 1
ATOM 4419 N N . SER A 1 559 ? 16.317 3.094 1.439 1.00 77.19 559 SER A N 1
ATOM 4420 C CA . SER A 1 559 ? 16.840 4.097 2.374 1.00 77.19 559 SER A CA 1
ATOM 4421 C C . SER A 1 559 ? 18.321 4.411 2.139 1.00 77.19 559 SER A C 1
ATOM 4423 O O . SER A 1 559 ? 18.702 5.579 2.215 1.00 77.19 559 SER A O 1
ATOM 4425 N N . THR A 1 560 ? 19.144 3.430 1.752 1.00 78.31 560 THR A N 1
ATOM 4426 C CA . THR A 1 560 ? 20.543 3.671 1.360 1.00 78.31 560 THR A CA 1
ATOM 4427 C C . THR A 1 560 ? 20.642 4.382 0.012 1.00 78.31 560 THR A C 1
ATOM 4429 O O . THR A 1 560 ? 21.451 5.298 -0.108 1.00 78.31 560 THR A O 1
ATOM 4432 N N . ILE A 1 561 ? 19.786 4.059 -0.967 1.00 77.44 561 ILE A N 1
ATOM 4433 C CA . ILE A 1 561 ? 19.746 4.777 -2.260 1.00 77.44 561 ILE A CA 1
ATOM 4434 C C . ILE A 1 561 ? 19.387 6.262 -2.049 1.00 77.44 561 ILE A C 1
ATOM 4436 O O . ILE A 1 561 ? 19.975 7.142 -2.676 1.00 77.44 561 ILE A O 1
ATOM 4440 N N . LYS A 1 562 ? 18.468 6.559 -1.116 1.00 75.81 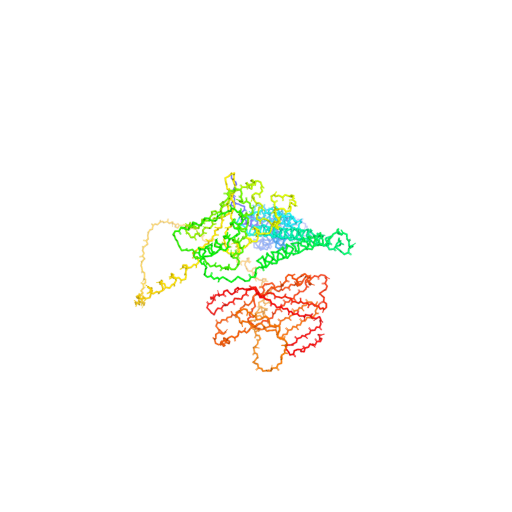562 LYS A N 1
ATOM 4441 C CA . LYS A 1 562 ? 18.135 7.936 -0.705 1.00 75.81 562 LYS A CA 1
ATOM 4442 C C . LYS A 1 562 ? 19.263 8.616 0.086 1.00 75.81 562 LYS A C 1
ATOM 4444 O O . LYS A 1 562 ? 19.449 9.820 -0.058 1.00 75.81 562 LYS A O 1
ATOM 4449 N N . ALA A 1 563 ? 19.999 7.875 0.916 1.00 75.62 563 ALA A N 1
ATOM 4450 C CA . ALA A 1 563 ? 21.086 8.411 1.741 1.00 75.62 563 ALA A CA 1
ATOM 4451 C C . ALA A 1 563 ? 22.392 8.663 0.964 1.00 75.62 563 ALA A C 1
ATOM 4453 O O . ALA A 1 563 ? 23.153 9.556 1.333 1.00 75.62 563 ALA A O 1
ATOM 4454 N N . VAL A 1 564 ? 22.655 7.900 -0.104 1.00 77.19 564 VAL A N 1
ATOM 4455 C CA . VAL A 1 564 ? 23.819 8.077 -0.986 1.00 77.19 564 VAL A CA 1
ATOM 4456 C C . VAL A 1 564 ? 23.370 8.080 -2.454 1.00 77.19 564 VAL A C 1
ATOM 4458 O O . VAL A 1 564 ? 23.465 7.055 -3.133 1.00 77.19 564 VAL A O 1
ATOM 4461 N N . PRO A 1 565 ? 22.872 9.220 -2.971 1.00 67.06 565 PRO A N 1
ATOM 4462 C CA . PRO A 1 565 ? 22.423 9.326 -4.355 1.00 67.06 565 PRO A CA 1
ATOM 4463 C C . PRO A 1 565 ? 23.515 8.910 -5.347 1.00 67.06 565 PRO A C 1
ATOM 4465 O O . PRO A 1 565 ? 24.660 9.348 -5.243 1.00 67.06 565 PRO A O 1
ATOM 4468 N N . GLY A 1 566 ? 23.153 8.063 -6.311 1.00 71.25 566 GLY A N 1
ATOM 4469 C CA . GLY A 1 566 ? 24.079 7.540 -7.318 1.00 71.25 566 GLY A CA 1
ATOM 4470 C C . GLY A 1 566 ? 24.835 6.267 -6.920 1.00 71.25 566 GLY A C 1
ATOM 4471 O O . GLY A 1 566 ? 25.570 5.745 -7.756 1.00 71.25 566 GLY A O 1
ATOM 4472 N N . ILE A 1 567 ? 24.668 5.722 -5.705 1.00 79.56 567 ILE A N 1
ATOM 4473 C CA . ILE A 1 567 ? 25.189 4.378 -5.402 1.00 79.56 567 ILE A CA 1
ATOM 4474 C C . ILE A 1 567 ? 24.474 3.321 -6.261 1.00 79.56 567 ILE A C 1
ATOM 4476 O O . ILE A 1 567 ? 23.249 3.209 -6.247 1.00 79.56 567 ILE A O 1
ATOM 4480 N N . ALA A 1 568 ? 25.254 2.531 -6.993 1.00 71.19 568 ALA A N 1
ATOM 4481 C CA . ALA A 1 568 ? 24.795 1.431 -7.831 1.00 71.19 568 ALA A CA 1
ATOM 4482 C C . ALA A 1 568 ? 25.622 0.169 -7.549 1.00 71.19 568 ALA A C 1
ATOM 4484 O O . ALA A 1 568 ? 26.810 0.254 -7.243 1.00 71.19 568 ALA A O 1
ATOM 4485 N N . THR A 1 569 ? 25.003 -1.003 -7.667 1.00 71.81 569 THR A N 1
ATOM 4486 C CA . THR A 1 569 ? 25.708 -2.294 -7.738 1.00 71.81 569 THR A CA 1
ATOM 4487 C C . THR A 1 569 ? 25.964 -2.674 -9.193 1.00 71.81 569 THR A C 1
ATOM 4489 O O . THR A 1 569 ? 25.396 -2.076 -10.108 1.00 71.81 569 THR A O 1
ATOM 4492 N N . ASP A 1 570 ? 26.741 -3.734 -9.404 1.00 60.25 570 ASP A N 1
ATOM 4493 C CA . ASP A 1 570 ? 27.001 -4.406 -10.687 1.00 60.25 570 ASP A CA 1
ATOM 4494 C C . ASP A 1 570 ? 25.745 -5.139 -11.242 1.00 60.25 570 ASP A C 1
ATOM 4496 O O . ASP A 1 570 ? 25.833 -6.224 -11.808 1.00 60.25 570 ASP A O 1
ATOM 4500 N N . THR A 1 571 ? 24.558 -4.544 -11.065 1.00 45.03 571 THR A N 1
ATOM 4501 C CA . THR A 1 571 ? 23.208 -4.998 -11.450 1.00 45.03 571 THR A CA 1
ATOM 4502 C C . THR A 1 571 ? 22.760 -6.359 -10.903 1.00 45.03 571 THR A C 1
ATOM 4504 O O . THR A 1 571 ? 23.092 -7.404 -11.448 1.00 45.03 571 THR A O 1
ATOM 4507 N N . GLY A 1 572 ? 21.906 -6.337 -9.866 1.00 52.91 572 GLY A N 1
ATOM 4508 C CA . GLY A 1 572 ? 21.061 -7.483 -9.471 1.00 52.91 572 GLY A CA 1
ATOM 4509 C C . GLY A 1 572 ? 21.826 -8.783 -9.213 1.00 52.91 572 GLY A C 1
ATOM 4510 O O . GLY A 1 572 ? 21.405 -9.849 -9.656 1.00 52.91 572 GLY A O 1
ATOM 4511 N N . VAL A 1 573 ? 22.996 -8.677 -8.581 1.00 54.75 573 VAL A N 1
ATOM 4512 C CA . VAL A 1 573 ? 24.043 -9.690 -8.722 1.00 54.75 573 VAL A CA 1
ATOM 4513 C C . VAL A 1 573 ? 23.696 -10.968 -7.962 1.00 54.75 573 VAL A C 1
ATOM 4515 O O . VAL A 1 573 ? 23.725 -11.002 -6.730 1.00 54.75 573 VAL A O 1
ATOM 4518 N N . THR A 1 574 ? 23.404 -12.015 -8.729 1.00 58.22 574 THR A N 1
ATOM 4519 C CA . THR A 1 574 ? 23.444 -13.411 -8.288 1.00 58.22 574 THR A CA 1
ATOM 4520 C C . THR A 1 574 ? 24.915 -13.797 -8.164 1.00 58.22 574 THR A C 1
ATOM 4522 O O . THR A 1 574 ? 25.652 -13.754 -9.149 1.00 58.22 574 THR A O 1
ATOM 4525 N N . LEU A 1 575 ? 25.375 -14.062 -6.941 1.00 64.88 575 LEU A N 1
ATOM 4526 C CA . LEU A 1 575 ? 26.793 -14.255 -6.622 1.00 64.88 575 LEU A CA 1
ATOM 4527 C C . LEU A 1 575 ? 27.031 -15.605 -5.938 1.00 64.88 575 LEU A C 1
ATOM 4529 O O . LEU A 1 575 ? 26.202 -16.024 -5.137 1.00 64.88 575 LEU A O 1
ATOM 4533 N N . PRO A 1 576 ? 28.184 -16.263 -6.150 1.00 69.94 576 PRO A N 1
ATOM 4534 C CA . PRO A 1 576 ? 28.486 -17.537 -5.505 1.00 69.94 576 PRO A CA 1
ATOM 4535 C C . PRO A 1 576 ? 28.597 -17.423 -3.974 1.00 69.94 576 PRO A C 1
ATOM 4537 O O . PRO A 1 576 ? 28.940 -16.374 -3.424 1.00 69.94 576 PRO A O 1
ATOM 4540 N N . LYS A 1 577 ? 28.384 -18.550 -3.281 1.00 69.00 577 LYS A N 1
ATOM 4541 C CA . LYS A 1 577 ? 28.527 -18.757 -1.820 1.00 69.00 577 LYS A CA 1
ATOM 4542 C C . LYS A 1 577 ? 29.646 -17.949 -1.140 1.00 69.00 577 LYS A C 1
ATOM 4544 O O . LYS A 1 577 ? 29.436 -17.437 -0.041 1.00 69.00 577 LYS A O 1
ATOM 4549 N N . ASN A 1 578 ? 30.821 -17.881 -1.766 1.00 74.38 578 ASN A N 1
ATOM 4550 C CA . ASN A 1 578 ? 31.934 -17.022 -1.366 1.00 74.38 578 ASN A CA 1
ATOM 4551 C C . ASN A 1 578 ? 32.176 -16.036 -2.511 1.00 74.38 578 ASN A C 1
ATOM 4553 O O . ASN A 1 578 ? 32.461 -16.473 -3.625 1.00 74.38 578 ASN A O 1
ATOM 4557 N N . GLY A 1 579 ? 32.073 -14.735 -2.251 1.00 74.69 579 GLY A N 1
ATOM 4558 C CA . GLY A 1 579 ? 32.016 -13.738 -3.317 1.00 74.69 579 GLY A CA 1
ATOM 4559 C C . GLY A 1 579 ? 32.572 -12.374 -2.927 1.00 74.69 579 GLY A C 1
ATOM 4560 O O . GLY A 1 579 ? 33.025 -12.140 -1.804 1.00 74.69 579 GLY A O 1
ATOM 4561 N N . THR A 1 580 ? 32.548 -11.461 -3.895 1.00 78.56 580 THR A N 1
ATOM 4562 C CA . THR A 1 580 ? 32.865 -10.044 -3.698 1.00 78.56 580 THR A CA 1
ATOM 4563 C C . THR A 1 580 ? 31.738 -9.208 -4.284 1.00 78.56 580 THR A C 1
ATOM 4565 O O . THR A 1 580 ? 31.490 -9.280 -5.484 1.00 78.56 580 THR A O 1
ATOM 4568 N N . ILE A 1 581 ? 31.072 -8.415 -3.447 1.00 81.12 581 ILE A N 1
ATOM 4569 C CA . ILE A 1 581 ? 30.099 -7.412 -3.886 1.00 81.12 581 ILE A CA 1
ATOM 4570 C C . ILE A 1 581 ? 30.870 -6.130 -4.202 1.00 81.12 581 ILE A C 1
ATOM 4572 O O . ILE A 1 581 ? 31.767 -5.737 -3.448 1.00 81.12 581 ILE A O 1
ATOM 4576 N N . ARG A 1 582 ? 30.521 -5.475 -5.306 1.00 82.75 582 ARG A N 1
ATOM 4577 C CA . ARG A 1 582 ? 31.032 -4.159 -5.685 1.00 82.75 582 ARG A CA 1
ATOM 4578 C C . ARG A 1 582 ? 29.881 -3.154 -5.720 1.00 82.75 582 ARG A C 1
ATOM 4580 O O . ARG A 1 582 ? 28.735 -3.496 -6.012 1.00 82.75 582 ARG A O 1
ATOM 4587 N N . PHE A 1 583 ? 30.212 -1.924 -5.351 1.00 83.88 583 PHE A N 1
ATOM 4588 C CA . PHE A 1 583 ? 29.342 -0.762 -5.418 1.00 83.88 583 PHE A CA 1
ATOM 4589 C C . PHE A 1 583 ? 30.130 0.385 -6.047 1.00 83.88 583 PHE A C 1
ATOM 4591 O O . PHE A 1 583 ? 31.253 0.682 -5.627 1.00 83.88 583 PHE A O 1
ATOM 4598 N N . TYR A 1 584 ? 29.526 1.042 -7.027 1.00 81.88 584 TYR A N 1
ATOM 4599 C CA . TYR A 1 584 ? 30.065 2.194 -7.738 1.00 81.88 584 TYR A CA 1
ATOM 4600 C C . TYR A 1 584 ? 29.204 3.426 -7.453 1.00 81.88 584 TYR A C 1
ATOM 4602 O O . TYR A 1 584 ? 27.998 3.309 -7.235 1.00 81.88 584 TYR A O 1
ATOM 4610 N N . PHE A 1 585 ? 29.809 4.614 -7.462 1.00 81.88 585 PHE A N 1
ATOM 4611 C CA . PHE A 1 585 ? 29.105 5.872 -7.196 1.00 81.88 585 PHE A CA 1
ATOM 4612 C C . PHE A 1 585 ? 29.014 6.697 -8.486 1.00 81.88 585 PHE A C 1
ATOM 4614 O O . PHE A 1 585 ? 29.986 7.302 -8.932 1.00 81.88 585 PHE A O 1
ATOM 4621 N N . ILE A 1 586 ? 27.836 6.670 -9.111 1.00 69.06 586 ILE A N 1
ATOM 4622 C CA . ILE A 1 586 ? 27.544 7.256 -10.421 1.00 69.06 586 ILE A CA 1
ATOM 4623 C C . ILE A 1 586 ? 26.870 8.619 -10.223 1.00 69.06 586 ILE A C 1
ATOM 4625 O O . ILE A 1 586 ? 25.664 8.705 -9.995 1.00 69.06 586 ILE A O 1
ATOM 4629 N N . GLY A 1 587 ? 27.639 9.705 -10.320 1.00 64.69 587 GLY A N 1
ATOM 4630 C CA . GLY A 1 587 ? 27.099 11.061 -10.207 1.00 64.69 587 GLY A CA 1
ATOM 4631 C C . GLY A 1 587 ? 28.164 12.154 -10.153 1.00 64.69 587 GLY A C 1
ATOM 4632 O O . GLY A 1 587 ? 29.362 11.885 -10.184 1.00 64.69 587 GLY A O 1
ATOM 4633 N N . THR A 1 588 ? 27.715 13.408 -10.074 1.00 53.53 588 THR A N 1
ATOM 4634 C CA . THR A 1 588 ? 28.578 14.595 -9.907 1.00 53.53 588 THR A CA 1
ATOM 4635 C C . THR A 1 588 ? 28.753 15.023 -8.448 1.00 53.53 588 THR A C 1
ATOM 4637 O O . THR A 1 588 ? 29.644 15.819 -8.155 1.00 53.53 588 THR A O 1
ATOM 4640 N N . LEU A 1 589 ? 27.932 14.505 -7.527 1.00 63.06 589 LEU A N 1
ATOM 4641 C CA . LEU A 1 589 ? 28.129 14.669 -6.086 1.00 63.06 589 LEU A CA 1
ATOM 4642 C C . LEU A 1 589 ? 29.028 13.534 -5.566 1.00 63.06 589 LEU A C 1
ATOM 4644 O O . LEU A 1 589 ? 28.749 12.371 -5.860 1.00 63.06 589 LEU A O 1
ATOM 4648 N N . PRO A 1 590 ? 30.078 13.830 -4.779 1.00 67.06 590 PRO A N 1
ATOM 4649 C CA . PRO A 1 590 ? 30.879 12.792 -4.143 1.00 67.06 590 PRO A CA 1
ATOM 4650 C C . PRO A 1 590 ? 30.073 12.086 -3.036 1.00 67.06 590 PRO A C 1
ATOM 4652 O O . PRO A 1 590 ? 29.312 12.751 -2.325 1.00 67.06 590 PRO A O 1
ATOM 4655 N N . PRO A 1 591 ? 30.261 10.770 -2.827 1.00 75.56 591 PRO A N 1
ATOM 4656 C CA . PRO A 1 591 ? 29.632 10.065 -1.715 1.00 75.56 591 PRO A CA 1
ATOM 4657 C C . PRO A 1 591 ? 30.131 10.599 -0.357 1.00 75.56 591 PRO A C 1
ATOM 4659 O O . PRO A 1 591 ? 31.289 11.033 -0.248 1.00 75.56 591 PRO A O 1
ATOM 4662 N N . PRO A 1 592 ? 29.281 10.561 0.689 1.00 77.56 592 PRO A N 1
ATOM 4663 C CA . PRO A 1 592 ? 29.624 11.063 2.014 1.00 77.56 592 PRO A CA 1
ATOM 4664 C C . PRO A 1 592 ? 30.755 10.246 2.649 1.00 77.56 592 PRO A C 1
ATOM 4666 O O . PRO A 1 592 ? 30.861 9.033 2.463 1.00 77.56 592 PRO A O 1
ATOM 4669 N N . ASP A 1 593 ? 31.586 10.912 3.452 1.00 77.56 593 ASP A N 1
ATOM 4670 C CA . ASP A 1 593 ? 32.785 10.302 4.044 1.00 77.56 593 ASP A CA 1
ATOM 4671 C C . ASP A 1 593 ? 32.470 9.158 5.033 1.00 77.56 593 ASP A C 1
ATOM 4673 O O . ASP A 1 593 ? 33.338 8.324 5.308 1.00 77.56 593 ASP A O 1
ATOM 4677 N N . GLN A 1 594 ? 31.240 9.107 5.559 1.00 79.44 594 GLN A N 1
ATOM 4678 C CA . GLN A 1 594 ? 30.684 8.019 6.370 1.00 79.44 594 GLN A CA 1
ATOM 4679 C C . GLN A 1 594 ? 29.197 7.823 6.040 1.00 79.44 594 GLN A C 1
ATOM 4681 O O . GLN A 1 594 ? 28.468 8.806 5.910 1.00 79.44 594 GLN A O 1
ATOM 4686 N N . PHE A 1 595 ? 28.739 6.572 5.939 1.00 78.19 595 PHE A N 1
ATOM 4687 C CA . PHE A 1 595 ? 27.323 6.231 5.743 1.00 78.19 595 PHE A CA 1
ATOM 4688 C C . PHE A 1 595 ? 26.994 4.811 6.224 1.00 78.19 595 PHE A C 1
ATOM 4690 O O . PHE A 1 595 ? 27.883 4.015 6.524 1.00 78.19 595 PHE A O 1
ATOM 4697 N N . LEU A 1 596 ? 25.699 4.493 6.289 1.00 78.62 596 LEU A N 1
ATOM 4698 C CA . LEU A 1 596 ? 25.186 3.165 6.618 1.00 78.62 596 LEU A CA 1
ATOM 4699 C C . LEU A 1 596 ? 24.686 2.487 5.335 1.00 78.62 596 LEU A C 1
ATOM 4701 O O . LEU A 1 596 ? 23.686 2.905 4.747 1.00 78.62 596 LEU A O 1
ATOM 4705 N N . LEU A 1 597 ? 25.408 1.462 4.885 1.00 78.56 597 LEU A N 1
ATOM 4706 C CA . LEU A 1 597 ? 25.005 0.616 3.767 1.00 78.56 597 LEU A CA 1
ATOM 4707 C C . LEU A 1 597 ? 24.016 -0.433 4.275 1.00 78.56 597 LEU A C 1
ATOM 4709 O O . LEU A 1 597 ? 24.406 -1.301 5.052 1.00 78.56 597 LEU A O 1
ATOM 4713 N N . LYS A 1 598 ? 22.769 -0.375 3.811 1.00 76.75 598 LYS A N 1
ATOM 4714 C CA . LYS A 1 598 ? 21.763 -1.419 3.998 1.00 76.75 598 LYS A CA 1
ATOM 4715 C C . LYS A 1 598 ? 21.586 -2.200 2.700 1.00 76.75 598 LYS A C 1
ATOM 4717 O O . LYS A 1 598 ? 21.427 -1.613 1.626 1.00 76.75 598 LYS A O 1
ATOM 4722 N N . VAL A 1 599 ? 21.634 -3.522 2.804 1.00 74.81 599 VAL A N 1
ATOM 4723 C CA . VAL A 1 599 ? 21.486 -4.447 1.676 1.00 74.81 599 VAL A CA 1
ATOM 4724 C C . VAL A 1 599 ? 20.464 -5.500 2.054 1.00 74.81 599 VAL A C 1
ATOM 4726 O O . VAL A 1 599 ? 20.574 -6.131 3.106 1.00 74.81 599 VAL A O 1
ATOM 4729 N N . ASN A 1 600 ? 19.505 -5.707 1.164 1.00 73.38 600 ASN A N 1
ATOM 4730 C CA . ASN A 1 600 ? 18.486 -6.732 1.280 1.00 73.38 600 ASN A CA 1
ATOM 4731 C C . ASN A 1 600 ? 18.912 -7.911 0.391 1.00 73.38 600 ASN A C 1
ATOM 4733 O O . ASN A 1 600 ? 19.316 -7.716 -0.758 1.00 73.38 600 ASN A O 1
ATOM 4737 N N . VAL A 1 601 ? 18.863 -9.136 0.909 1.00 72.31 601 VAL A N 1
ATOM 4738 C CA . VAL A 1 601 ? 18.939 -10.337 0.063 1.00 72.31 601 VAL A CA 1
ATOM 4739 C C . VAL A 1 601 ? 17.512 -10.608 -0.396 1.00 72.31 601 VAL A C 1
ATOM 4741 O O . VAL A 1 601 ? 16.603 -10.593 0.428 1.00 72.31 601 VAL A O 1
ATOM 4744 N N . ASN A 1 602 ? 17.304 -10.798 -1.697 1.00 63.44 602 ASN A N 1
ATOM 4745 C CA . ASN A 1 602 ? 15.958 -10.925 -2.269 1.00 63.44 602 ASN A CA 1
ATOM 4746 C C . ASN A 1 602 ? 15.614 -12.379 -2.629 1.00 63.44 602 ASN A C 1
ATOM 4748 O O . ASN A 1 602 ? 14.474 -12.815 -2.509 1.00 63.44 602 ASN A O 1
ATOM 4752 N N . GLN A 1 603 ? 16.613 -13.142 -3.079 1.00 65.69 603 GLN A N 1
ATOM 4753 C CA . GLN A 1 603 ? 16.472 -14.545 -3.466 1.00 65.69 603 GLN A CA 1
ATOM 4754 C C . GLN A 1 603 ? 17.729 -15.326 -3.076 1.00 65.69 603 GLN A C 1
ATOM 4756 O O . GLN A 1 603 ? 18.835 -14.780 -3.059 1.00 65.69 603 GLN A O 1
ATOM 4761 N N . LEU A 1 604 ? 17.547 -16.607 -2.758 1.00 68.19 604 LEU A N 1
ATOM 4762 C CA . LEU A 1 604 ? 18.616 -17.579 -2.543 1.00 68.19 604 LEU A CA 1
ATOM 4763 C C . LEU A 1 604 ? 18.346 -18.773 -3.459 1.00 68.19 604 LEU A C 1
ATOM 4765 O O . LEU A 1 604 ? 17.424 -19.550 -3.212 1.00 68.19 604 LEU A O 1
ATOM 4769 N N . ILE A 1 605 ? 19.136 -18.901 -4.524 1.00 66.50 605 ILE A N 1
ATOM 4770 C CA . ILE A 1 605 ? 19.023 -20.008 -5.476 1.00 66.50 605 ILE A CA 1
ATOM 4771 C C . ILE A 1 605 ? 19.908 -21.158 -4.990 1.00 66.50 605 ILE A C 1
ATOM 4773 O O . ILE A 1 605 ? 21.095 -20.972 -4.713 1.00 66.50 605 ILE A O 1
ATOM 4777 N N . LEU A 1 606 ? 19.330 -22.352 -4.884 1.00 66.56 606 LEU A N 1
ATOM 4778 C CA . LEU A 1 606 ? 20.045 -23.612 -4.706 1.00 66.56 606 LEU A CA 1
ATOM 4779 C C . LEU A 1 606 ? 20.112 -24.311 -6.062 1.00 66.56 606 LEU A C 1
ATOM 4781 O O . LEU A 1 606 ? 19.133 -24.929 -6.466 1.00 66.56 606 LEU A O 1
ATOM 4785 N N . SER A 1 607 ? 21.250 -24.242 -6.756 1.00 62.09 607 SER A N 1
ATOM 4786 C CA . SER A 1 607 ? 21.485 -25.121 -7.907 1.00 62.09 607 SER A CA 1
ATOM 4787 C C . SER A 1 607 ? 22.186 -26.382 -7.435 1.00 62.09 607 SER A C 1
ATOM 4789 O O . SER A 1 607 ? 23.252 -26.308 -6.817 1.00 62.09 607 SER A O 1
ATOM 4791 N N . ASP A 1 608 ? 21.633 -27.543 -7.766 1.00 55.12 608 ASP A N 1
ATOM 4792 C CA . ASP A 1 608 ? 22.405 -28.777 -7.724 1.00 55.12 608 ASP A CA 1
ATOM 4793 C C . ASP A 1 608 ? 23.306 -28.902 -8.972 1.00 55.12 608 ASP A C 1
ATOM 4795 O O . ASP A 1 608 ? 23.141 -28.192 -9.970 1.00 55.12 608 ASP A O 1
ATOM 4799 N N . GLY A 1 609 ? 24.286 -29.805 -8.914 1.00 53.22 609 GLY A N 1
ATOM 4800 C CA . GLY A 1 609 ? 25.211 -30.074 -10.021 1.00 53.22 609 GLY A CA 1
ATOM 4801 C C . GLY A 1 609 ? 24.596 -30.774 -11.245 1.00 53.22 609 GLY A C 1
ATOM 4802 O O . GLY A 1 609 ? 25.339 -31.106 -12.168 1.00 53.22 609 GLY A O 1
ATOM 4803 N N . SER A 1 610 ? 23.282 -31.033 -11.260 1.00 49.72 610 SER A N 1
ATOM 4804 C CA . SER A 1 610 ? 22.540 -31.565 -12.412 1.00 49.72 610 SER A CA 1
ATOM 4805 C C . SER A 1 610 ? 21.743 -30.490 -13.168 1.00 49.72 610 SER A C 1
ATOM 4807 O O . SER A 1 610 ? 21.271 -30.748 -14.275 1.00 49.72 610 SER A O 1
ATOM 4809 N N . GLY A 1 611 ? 21.663 -29.272 -12.617 1.00 52.25 611 GLY A N 1
ATOM 4810 C CA . GLY A 1 611 ? 20.958 -28.131 -13.207 1.00 52.25 611 GLY A CA 1
ATOM 4811 C C . GLY A 1 611 ? 19.538 -27.927 -12.677 1.00 52.25 611 GLY A C 1
ATOM 4812 O O . GLY A 1 611 ? 18.797 -27.122 -13.240 1.00 52.25 611 GLY A O 1
ATOM 4813 N N . GLN A 1 612 ? 19.148 -28.628 -11.608 1.00 46.12 612 GLN A N 1
ATOM 4814 C CA . GLN A 1 612 ? 17.877 -28.394 -10.931 1.00 46.12 612 GLN A CA 1
ATOM 4815 C C . GLN A 1 612 ? 18.038 -27.246 -9.920 1.00 46.12 612 GLN A C 1
ATOM 4817 O O . GLN A 1 612 ? 18.965 -27.255 -9.106 1.00 46.12 612 GLN A O 1
ATOM 4822 N N . GLN A 1 613 ? 17.162 -26.238 -10.007 1.00 59.75 613 GLN A N 1
ATOM 4823 C CA . GLN A 1 613 ? 17.209 -25.024 -9.185 1.00 59.75 613 GLN A CA 1
ATOM 4824 C C . GLN A 1 613 ? 16.010 -24.941 -8.236 1.00 59.75 613 GLN A C 1
ATOM 4826 O O . GLN A 1 613 ? 14.880 -24.754 -8.685 1.00 59.75 613 GLN A O 1
ATOM 4831 N N . ASP A 1 6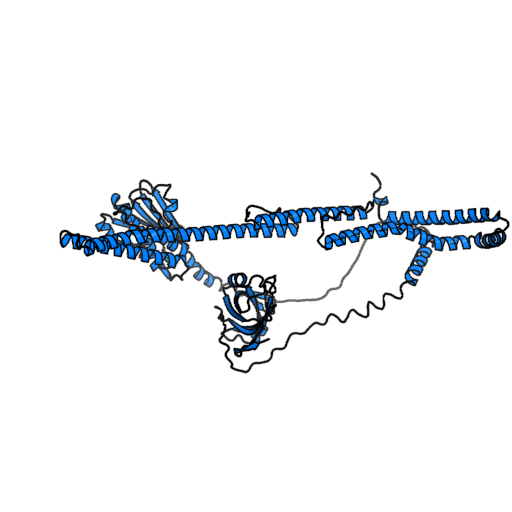14 ? 16.271 -25.003 -6.930 1.00 55.62 614 ASP A N 1
ATOM 4832 C CA . ASP A 1 614 ? 15.281 -24.699 -5.895 1.00 55.62 614 ASP A CA 1
ATOM 4833 C C . ASP A 1 614 ? 15.379 -23.218 -5.494 1.00 55.62 614 ASP A C 1
ATOM 4835 O O . ASP A 1 614 ? 16.439 -22.727 -5.090 1.00 55.62 614 ASP A O 1
ATOM 4839 N N . LEU A 1 615 ? 14.259 -22.496 -5.583 1.00 57.75 615 LEU A N 1
ATOM 4840 C CA . LEU A 1 615 ? 14.163 -21.101 -5.155 1.00 57.75 615 LEU A CA 1
ATOM 4841 C C . LEU A 1 615 ? 13.767 -21.019 -3.678 1.00 57.75 615 LEU A C 1
ATOM 4843 O O . LEU A 1 615 ? 12.643 -21.356 -3.301 1.00 57.75 615 LEU A O 1
ATOM 4847 N N . LEU A 1 616 ? 14.654 -20.480 -2.843 1.00 57.62 616 LEU A N 1
ATOM 4848 C CA . LEU A 1 616 ? 14.294 -20.035 -1.502 1.00 57.62 616 LEU A CA 1
ATOM 4849 C C . LEU A 1 616 ? 13.887 -18.556 -1.551 1.00 57.62 616 LEU A C 1
ATOM 4851 O O . LEU A 1 616 ? 14.673 -17.695 -1.952 1.00 57.62 616 LEU A O 1
ATOM 4855 N N . SER A 1 617 ? 12.668 -18.272 -1.092 1.00 45.59 617 SER A N 1
ATOM 4856 C CA . SER A 1 617 ? 12.117 -16.928 -0.877 1.00 45.59 617 SER A CA 1
ATOM 4857 C C . SER A 1 617 ? 11.979 -16.600 0.616 1.00 45.59 617 SER A C 1
ATOM 4859 O O . SER A 1 617 ? 11.736 -17.504 1.427 1.00 45.59 617 SER A O 1
ATOM 4861 N N . GLY A 1 618 ? 12.098 -15.315 0.952 1.00 49.81 618 GLY A N 1
ATOM 4862 C CA . GLY A 1 618 ? 11.974 -14.738 2.295 1.00 49.81 618 GLY A CA 1
ATOM 4863 C C . GLY A 1 618 ? 12.469 -13.285 2.303 1.00 49.81 618 GLY A C 1
ATOM 4864 O O . GLY A 1 618 ? 13.057 -12.837 1.322 1.00 49.81 618 GLY A O 1
ATOM 4865 N N . GLU A 1 619 ? 12.228 -12.543 3.387 1.00 47.75 619 GLU A N 1
ATOM 4866 C CA . GLU A 1 619 ? 12.726 -11.168 3.545 1.00 47.75 619 GLU A CA 1
ATOM 4867 C C . GLU A 1 619 ? 13.957 -11.146 4.461 1.00 47.75 619 GLU A C 1
ATOM 4869 O O . GLU A 1 619 ? 13.892 -11.548 5.625 1.00 47.75 619 GLU A O 1
ATOM 4874 N N . TRP A 1 620 ? 15.095 -10.675 3.941 1.00 68.44 620 TRP A N 1
ATOM 4875 C CA . TRP A 1 620 ? 16.380 -10.709 4.645 1.00 68.44 620 TRP A CA 1
ATOM 4876 C C . TRP A 1 620 ? 17.184 -9.428 4.403 1.00 68.44 620 TRP A C 1
ATOM 4878 O O . TRP A 1 620 ? 17.281 -8.968 3.267 1.00 68.44 620 TRP A O 1
ATOM 4888 N N . SER A 1 621 ? 17.841 -8.881 5.431 1.00 63.84 621 SER A N 1
ATOM 4889 C CA . SER A 1 621 ? 18.692 -7.689 5.287 1.00 63.84 621 SER A CA 1
ATOM 4890 C C . SER A 1 621 ? 19.892 -7.658 6.241 1.00 63.84 621 SER A C 1
ATOM 4892 O O . SER A 1 621 ? 19.962 -8.407 7.219 1.00 63.84 621 SER A O 1
ATOM 4894 N N . PHE A 1 622 ? 20.872 -6.804 5.933 1.00 69.25 622 PHE A N 1
ATOM 4895 C CA . PHE A 1 622 ? 22.026 -6.503 6.785 1.00 69.25 622 PHE A CA 1
ATOM 4896 C C . PHE A 1 622 ? 22.500 -5.051 6.617 1.00 69.25 622 PHE A C 1
ATOM 4898 O O . PHE A 1 622 ? 22.270 -4.422 5.583 1.00 69.25 622 PHE A O 1
ATOM 4905 N N . GLU A 1 623 ? 23.186 -4.521 7.638 1.00 69.31 623 GLU A N 1
ATOM 4906 C CA . GLU A 1 623 ? 23.605 -3.114 7.706 1.00 69.31 623 GLU A CA 1
ATOM 4907 C C . GLU A 1 623 ? 25.097 -2.979 8.061 1.00 69.31 623 GLU A C 1
ATOM 4909 O O . GLU A 1 623 ? 25.571 -3.597 9.013 1.00 69.31 623 GLU A O 1
ATOM 4914 N N . ILE A 1 624 ? 25.850 -2.160 7.316 1.00 74.62 624 ILE A N 1
ATOM 4915 C CA . ILE A 1 624 ? 27.303 -1.973 7.477 1.00 74.62 624 ILE A CA 1
ATOM 4916 C C . ILE A 1 624 ? 27.636 -0.476 7.602 1.00 74.62 624 ILE A C 1
ATOM 4918 O O . ILE A 1 624 ? 27.333 0.289 6.683 1.00 74.62 624 ILE A O 1
ATOM 4922 N N . PRO A 1 625 ? 28.309 -0.023 8.679 1.00 76.62 625 PRO A N 1
ATOM 4923 C CA . PRO A 1 625 ? 28.841 1.335 8.759 1.00 76.62 625 PRO A CA 1
ATOM 4924 C C . PRO A 1 625 ? 30.119 1.458 7.913 1.00 76.62 625 PRO A C 1
ATOM 4926 O O . PRO A 1 625 ? 31.167 0.912 8.265 1.00 76.62 625 PRO A O 1
ATOM 4929 N N . VAL A 1 626 ? 30.029 2.186 6.801 1.00 78.75 626 VAL A N 1
ATOM 4930 C CA . VAL A 1 626 ? 31.107 2.417 5.829 1.00 78.75 626 VAL A CA 1
ATOM 4931 C C . VAL A 1 626 ? 31.799 3.756 6.115 1.00 78.75 626 VAL A C 1
ATOM 4933 O O . VAL A 1 626 ? 31.158 4.729 6.513 1.00 78.75 626 VAL A O 1
ATOM 4936 N N . LYS A 1 627 ? 33.121 3.814 5.904 1.00 80.81 627 LYS A N 1
ATOM 4937 C CA . LYS A 1 627 ? 33.957 5.013 6.081 1.00 80.81 627 LYS A CA 1
ATOM 4938 C C . LYS A 1 627 ? 34.998 5.108 4.965 1.00 80.81 627 LYS A C 1
ATOM 4940 O O . LYS A 1 627 ? 35.620 4.108 4.625 1.00 80.81 627 LYS A O 1
ATOM 4945 N N . LYS A 1 628 ? 35.162 6.306 4.409 1.00 81.12 628 LYS A N 1
ATOM 4946 C CA . LYS A 1 628 ? 36.011 6.629 3.253 1.00 81.12 628 LYS A CA 1
ATOM 4947 C C . LYS A 1 628 ? 37.502 6.595 3.572 1.00 81.12 628 LYS A C 1
ATOM 4949 O O . LYS A 1 628 ? 37.910 6.928 4.686 1.00 81.12 628 LYS A O 1
ATOM 4954 N N . ASN A 1 629 ? 38.301 6.205 2.583 1.00 78.31 629 ASN A N 1
ATOM 4955 C CA . ASN A 1 629 ? 39.744 5.979 2.678 1.00 78.31 629 ASN A CA 1
ATOM 4956 C C . ASN A 1 629 ? 40.102 5.035 3.840 1.00 78.31 629 ASN A C 1
ATOM 4958 O O . ASN A 1 629 ? 41.041 5.307 4.582 1.00 78.31 629 ASN A O 1
ATOM 4962 N N . HIS A 1 630 ? 39.307 3.982 4.060 1.00 75.94 630 HIS A N 1
ATOM 4963 C CA . HIS A 1 630 ? 39.580 2.952 5.065 1.00 75.94 630 HIS A CA 1
ATOM 4964 C C . HIS A 1 630 ? 39.368 1.546 4.485 1.00 75.94 630 HIS A C 1
ATOM 4966 O O . HIS A 1 630 ? 38.376 1.275 3.804 1.00 75.94 630 HIS A O 1
ATOM 4972 N N . GLU A 1 631 ? 40.282 0.640 4.823 1.00 76.75 631 GLU A N 1
ATOM 4973 C CA . GLU A 1 631 ? 40.074 -0.806 4.784 1.00 76.75 631 GLU A CA 1
ATOM 4974 C C . GLU A 1 631 ? 39.655 -1.268 6.183 1.00 76.75 631 GLU A C 1
ATOM 4976 O O . GLU A 1 631 ? 40.214 -0.815 7.184 1.00 76.75 631 GLU A O 1
ATOM 4981 N N . ARG A 1 632 ? 38.714 -2.211 6.275 1.00 74.38 632 ARG A N 1
ATOM 4982 C CA . ARG A 1 632 ? 38.366 -2.871 7.539 1.00 74.38 632 ARG A CA 1
ATOM 4983 C C . ARG A 1 632 ? 38.326 -4.382 7.364 1.00 74.38 632 ARG A C 1
ATOM 4985 O O . ARG A 1 632 ? 37.623 -4.884 6.491 1.00 74.38 632 ARG A O 1
ATOM 4992 N N . LYS A 1 633 ? 39.067 -5.103 8.207 1.00 69.81 633 LYS A N 1
ATOM 4993 C CA . LYS A 1 633 ? 39.241 -6.566 8.164 1.00 69.81 633 LYS A CA 1
ATOM 4994 C C . LYS A 1 633 ? 38.472 -7.257 9.293 1.00 69.81 633 LYS A C 1
ATOM 4996 O O . LYS A 1 633 ? 38.280 -6.678 10.359 1.00 69.81 633 LYS A O 1
ATOM 5001 N N . ALA A 1 634 ? 38.078 -8.517 9.088 1.00 57.59 634 ALA A N 1
ATOM 5002 C CA . ALA A 1 634 ? 37.307 -9.338 10.039 1.00 57.59 634 ALA A CA 1
ATOM 5003 C C . ALA A 1 634 ? 37.955 -9.573 11.420 1.00 57.59 634 ALA A C 1
ATOM 5005 O O . ALA A 1 634 ? 37.302 -10.095 12.314 1.00 57.59 634 ALA A O 1
ATOM 5006 N N . ASN A 1 635 ? 39.207 -9.166 11.637 1.00 55.31 635 ASN A N 1
ATOM 5007 C CA . ASN A 1 635 ? 39.839 -9.121 12.960 1.00 55.31 635 ASN A CA 1
ATOM 5008 C C . ASN A 1 635 ? 39.581 -7.789 13.706 1.00 55.31 635 ASN A C 1
ATOM 5010 O O . ASN A 1 635 ? 40.283 -7.466 14.660 1.00 55.31 635 ASN A O 1
ATOM 5014 N N . GLY A 1 636 ? 38.633 -6.974 13.229 1.00 53.12 636 GLY A N 1
ATOM 5015 C CA . GLY A 1 636 ? 38.284 -5.668 13.789 1.00 53.12 636 GLY A CA 1
ATOM 5016 C C . GLY A 1 636 ? 39.249 -4.534 13.426 1.00 53.12 636 GLY A C 1
ATOM 5017 O O . GLY A 1 636 ? 38.899 -3.369 13.627 1.00 53.12 636 GLY A O 1
ATOM 5018 N N . GLN A 1 637 ? 40.422 -4.837 12.857 1.00 55.78 637 GLN A N 1
ATOM 5019 C CA . GLN A 1 637 ? 41.396 -3.824 12.459 1.00 55.78 637 GLN A CA 1
ATOM 5020 C C . GLN A 1 637 ? 40.840 -2.977 11.312 1.00 55.78 637 GLN A C 1
ATOM 5022 O O . GLN A 1 637 ? 40.335 -3.496 10.314 1.00 55.78 637 GLN A O 1
ATOM 5027 N N . SER A 1 638 ? 40.957 -1.661 11.468 1.00 58.75 638 SER A N 1
ATOM 5028 C CA . SER A 1 638 ? 40.672 -0.680 10.428 1.00 58.75 638 SER A CA 1
ATOM 5029 C C . SER A 1 638 ? 41.945 0.112 10.166 1.00 58.75 638 SER A C 1
ATOM 5031 O O . SER A 1 638 ? 42.538 0.646 11.105 1.00 58.75 638 SER A O 1
ATOM 5033 N N . ALA A 1 639 ? 42.375 0.146 8.911 1.00 66.69 639 ALA A N 1
ATOM 5034 C CA . ALA A 1 639 ? 43.533 0.899 8.453 1.00 66.69 639 ALA A CA 1
ATOM 5035 C C . ALA A 1 639 ? 43.058 2.011 7.507 1.00 66.69 639 ALA A C 1
ATOM 5037 O O . ALA A 1 639 ? 42.101 1.788 6.761 1.00 66.69 639 ALA A O 1
ATOM 5038 N N . PRO A 1 640 ? 43.694 3.196 7.503 1.00 63.50 640 PRO A N 1
ATOM 5039 C CA . PRO A 1 640 ? 43.540 4.108 6.379 1.00 63.50 640 PRO A CA 1
ATOM 5040 C C . PRO A 1 640 ? 44.076 3.447 5.097 1.00 63.50 640 PRO A C 1
ATOM 5042 O O . PRO A 1 640 ? 45.027 2.664 5.165 1.00 63.50 640 PRO A O 1
ATOM 5045 N N . LEU A 1 641 ? 43.449 3.762 3.962 1.00 57.44 641 LEU A N 1
ATOM 5046 C CA . LEU A 1 641 ? 43.932 3.427 2.613 1.00 57.44 641 LEU A CA 1
ATOM 5047 C C . LEU A 1 641 ? 45.015 4.416 2.155 1.00 57.44 641 LEU A C 1
ATOM 5049 O O . LEU A 1 641 ? 44.868 5.617 2.482 1.00 57.44 641 LEU A O 1
#

Organism: Paenibacillus amylolyticus (NCBI:txid1451)

Mean predicted aligned error: 21.58 Å

InterPro domains:
  IPR003594 Histidine kinase/HSP90-like ATPase domain [PF02518] (298-401)
  IPR003594 Histidine kinase/HSP90-like ATPase domain [SM00387] (295-410)
  IPR003660 HAMP domain [PF00672] (77-123)
  IPR003660 HAMP domain [PF00672] (136-171)
  IPR003660 HAMP domain [PS50885] (129-175)
  IPR003660 HAMP domain [SM00304] (78-130)
  IPR003660 HAMP domain [SM00304] (131-175)
  IPR003661 Signal transduction histidine kinase, dimerisation/phosphoacceptor domain [PF00512] (184-250)
  IPR003661 Signal transduction histidine kinase, dimerisation/phosphoacceptor domain [SM00388] (183-250)
  IPR003661 Signal transduction histidine kinase, dimerisation/phosphoacceptor domain [cd00082] (181-246)
  IPR004358 Signal transduction histidine kinase-related protein, C-terminal [PR00344] (332-346)
  IPR004358 Signal transduction histidine kinase-related protein, C-terminal [PR00344] (350-360)
  IPR004358 Signal transduction histidine kinase-related protein, C-terminal [PR00344] (367-385)
  IPR005467 Histidine kinase domain [PS50109] (190-406)
  IPR036097 Signal transduction histidine kinase, dimerisation/phosphoacceptor domain superfamily [SSF47384] (168-250)
  IPR036890 Histidine kinase/HSP90-like ATPase superfamily [G3DSA:3.30.565.10] (258-416)
  IPR036890 Histidine kinase/HSP90-like ATPase superfamily [SSF55874] (253-394)
  IPR050398 Heme sensor protein HssS/ArlS-like [PTHR45528] (128-401)

Solvent-accessible surface area (backbone atoms only — not comparable to full-atom values): 36994 Å² total; per-residue (Å²): 134,79,72,70,75,68,36,33,64,68,42,51,51,48,49,43,49,51,50,18,51,50,50,36,54,50,51,53,51,52,50,52,55,50,51,65,55,48,47,74,38,82,92,50,21,66,69,44,48,55,47,44,70,61,45,70,36,68,67,43,53,50,52,53,42,68,58,44,30,59,53,43,33,50,64,61,45,47,58,60,57,50,56,50,50,50,52,56,49,40,54,48,36,48,75,70,75,44,48,59,66,68,65,83,72,87,62,78,30,66,64,33,57,54,43,52,53,52,35,48,54,27,41,55,50,38,54,50,53,49,48,51,50,51,44,51,52,39,41,73,72,68,43,54,82,67,72,47,80,64,46,84,97,40,74,70,15,55,50,27,47,51,48,42,50,50,36,49,52,51,48,48,51,53,52,49,49,53,50,51,51,48,54,50,54,52,47,54,52,52,50,60,51,63,56,43,57,39,50,56,50,29,50,52,38,50,48,38,58,75,69,65,70,59,92,47,72,65,55,45,51,50,38,52,50,52,30,49,54,35,48,56,52,49,48,51,54,54,52,54,50,51,52,43,53,47,63,76,67,69,61,88,74,69,65,35,88,38,53,50,60,61,51,53,49,54,52,56,58,70,43,42,68,60,30,52,77,55,65,29,46,81,45,82,43,74,58,95,79,84,55,50,30,75,36,38,62,77,57,50,50,54,32,48,52,41,52,51,52,48,35,56,70,53,8,47,84,53,31,39,35,42,35,43,40,46,74,63,83,58,31,41,34,44,34,47,32,18,19,34,82,53,61,53,82,91,50,58,87,44,56,53,36,77,61,37,59,94,68,83,65,89,53,90,82,73,78,70,79,27,41,56,50,24,43,26,43,52,53,33,46,76,63,71,23,48,70,49,76,50,55,34,94,71,36,37,38,40,37,39,35,36,63,40,63,82,70,54,67,75,64,56,77,70,63,69,75,83,75,78,86,79,89,87,87,83,90,92,86,87,90,88,84,87,88,89,86,91,86,86,91,88,88,86,83,83,91,77,85,80,82,89,75,93,54,68,66,58,58,53,51,50,53,48,51,62,63,54,76,71,72,83,83,80,68,68,82,67,65,82,71,62,98,80,79,84,78,84,88,88,77,87,80,89,78,86,91,85,81,96,52,83,38,83,77,73,52,40,68,45,94,85,42,34,35,52,43,67,48,35,40,39,23,74,69,59,44,39,42,35,34,38,38,62,49,53,70,84,63,78,47,72,82,51,53,75,42,37,51,44,30,45,24,48,42,78,31,72,67,32,44,70,73,35,70,40,61,39,61,85,63,76,44,68,37,56,47,63,41,73,53,55,34,42,61,58,68,93,65,79,68,69,65,59,50,65,49,37,39,28,44,60,40,38,37,37,33,38,84,86,72,54,71,50,79,48,78,66,91,46,56,46,73,44,85,47,48,50,41,24,35,37,40,39,70,62,52,70,43,77,105

Nearest PDB structures (foldseek):
  7zp0-assembly1_A  TM=8.661E-01  e=4.232E-16  Escherichia coli 'BL21-Gold(DE3)pLysS AG'
  4u7n-assembly1_A  TM=8.998E-01  e=4.930E-15  Lactiplantibacillus plantarum JDM1
  4q20-assembly1_A  TM=7.148E-01  e=4.441E-15  Caulobacter vibrioides CB15
  4u7o-assembly1_B  TM=6.789E-01  e=2.924E-15  Lactiplantibacillus plantarum JDM1
  9eut-assembly1_B  TM=6.110E-01  e=1.720E-13  Pseudomonas aeruginosa

Foldseek 3Di:
DPPQVCQAPVNVLVVLLVVLLVVLVVVLVVVLVVLVVQCPPPVRVPVSVVCCVVCVPPVNSVVSSLVSSVVSSVVSCVLVVVLVVLLVVLVVCVVVVNAQDQRPDDGRYVSVVVSVVSNVVRVVCVVLVVLVVVLVVCLVVVNLVDQRDADPPDVSNVVSVVVNVVSVVVVVVVVVVVVVVVLVVVVVVLLVVVLVVLVVLLVVLVVCVVVVVDDDPVRNVVSVVSSVVSVVLSVVLVVLVVLLCCLVVDDDAPWDWDQPLVLVVVVQVVCQVVLVVLQAHEAEAEDPDGRIDGGRSVLVNLLVVLVVVVLSLFQSVVRYWYWYWDDDDQKTKIKIKGFGDWDDPVLQVCLLPAQRDSDPDPDPRSSDRSSSSVSSQSRLVSQVKGWHWDTDNGMIMIMIMHGNCPPPVVPPVVPPVPPPDDDDDDDDDDDDDDDDDDDDDDDDDDDDDDDDPPDPVVSVVVVVVVVVVVPDDPPPVPVVPPPPPDDDDDDPDDDDDDDDFADPQLWPQDPQQKTKAWFKWAAAQFKIKTWIAIDGRVCDDVVVCVFKWKWWFKDWDPVVCVQFPQWDWPPRDRATRTGMTMIGRDDPDTGDQKDKTKMWTAWIWIAGPVGDIDIDGDTTMTIDIDGHQWMAGRSRDIDGD

Radius of gyration: 46.44 Å; Cα contacts (8 Å, |Δi|>4): 753; chains: 1; bounding box: 98×82×141 Å

pLDDT: mean 72.48, std 21.06, range [21.09, 97.19]